Protein 5EGI (pdb70)

Radius of gyration: 27.83 Å; Cα contacts (8 Å, |Δi|>4): 856; chains: 3; bounding box: 78×86×60 Å

Secondary structure (DSSP, 8-state):
-HHHHHHHHHHHHHHH---TTHHHHHHHHHHHHHHHHTTGGGHHHHHHH-HHHHHHHHHHHHSHHHHHHHHHTT--TTGGGT-HHHHHHHHHHHHHHHH-GGGHHHHHHHSTTHHHHHHHHHHHHHHHHHHHHHHHHHHHSTT-HHHHHHHHHHHHHTHHHHHHHHHHHTT----TT-SSSTHHHHHHHHHHHHHHHHHHHHT-S--S-HHHHHHHHHHHHHHHHHHHHHH-/-HHHHHHHHHHHHH---TTHHHHHHHHHHHHHHHHHTGGGHHHHHHH-HHHHHHHHHHHHSHHHHHHHHHHTS-TTGGGS-HHHHHHHHHHHHHHHH-GGGHHHHHHTSHHHHHHHHHHHHHHHHHHHHHHHHHHHHH-TT-HHHHHHHHHHHHHTHHHHHHHHHHHHT-------SSS-THHHHHHHHHHHHHHHHHHH-TT--S-HHHHHHHHHHHHHHHHHHHHHHHHT-/--SHHHHHHHHHHHHH---TTTTHHHHHHHHHHHHHHHT-TTHHHHHHH-HHHHHHHHHHHHSHHHHHHHHHHTS-TTGGGS-HHHHHHHHHHHHHHHH-GGGHHHHHHHSHHHHHHHHHHHHHHHHHHHHHHHHHHHHH-SS-HHHHHHHHHHHHH-HHHHHHHHHHHHT-------S-STHHHHHHHHHHHHHHHHHHHH-TT----HHHHHHHHHHHHHHHHHHHHHH-

Nearest PDB structures (foldseek):
  5egi-assembly1_C  TM=9.855E-01  e=2.334E-26  Caenorhabditis elegans
  5eik-assembly1_A  TM=9.465E-01  e=5.585E-19  Caenorhabditis elegans
  6iz3-assembly1_B  TM=8.856E-01  e=3.653E-12  Xenopus laevis
  6iz0-assembly1_A  TM=8.822E-01  e=6.409E-12  Gallus gallus
  6iz1-assembly1_A  TM=8.809E-01  e=7.296E-12  Gallus gallus

Solvent-accessible surface area: 35393 Å² total; per-residue (Å²): 193,154,115,141,126,122,70,105,90,42,0,55,124,19,111,176,57,162,8,104,49,155,23,6,35,1,12,2,14,29,10,0,22,30,20,46,75,61,30,40,122,51,8,77,118,42,7,190,134,65,50,83,48,0,38,68,10,0,0,42,7,1,12,1,13,9,22,20,7,20,62,32,11,20,49,35,14,4,24,5,6,68,93,63,103,26,4,99,19,0,39,81,13,21,113,53,0,12,56,10,109,198,36,21,44,32,124,107,3,119,82,109,77,43,98,28,87,21,10,43,48,25,6,19,24,39,0,68,20,0,11,87,3,0,35,81,0,8,165,76,39,75,105,14,77,35,0,0,28,31,1,0,20,13,40,6,21,4,42,24,74,18,22,7,63,20,5,15,50,111,37,52,103,61,95,101,43,69,127,54,131,80,44,30,83,21,48,59,9,0,38,88,6,0,43,51,3,4,74,49,87,43,62,58,211,102,139,60,57,70,40,26,19,13,50,61,12,11,40,126,8,23,146,69,42,69,33,16,50,146,131,213,154,119,140,112,74,57,63,39,0,33,125,26,98,158,76,169,16,106,40,154,25,9,35,1,5,6,24,32,13,0,14,41,18,47,79,31,23,48,117,49,11,80,118,40,6,184,141,51,50,85,52,0,38,75,10,0,0,47,14,1,7,0,11,15,19,20,7,17,70,34,8,26,53,37,14,6,15,7,6,93,108,62,87,14,5,95,23,0,39,82,13,26,108,43,0,23,63,10,102,196,32,20,43,20,112,102,4,105,85,100,87,39,92,30,86,15,5,38,40,24,9,15,20,23,0,66,20,0,8,91,0,0,37,76,0,15,172,69,38,80,112,9,76,38,0,1,25,36,1,0,22,8,39,7,19,6,36,22,70,17,22,9,69,24,6,21,55,85,36,55,116,43,71,74,104,84,105,35,141,71,34,64,89,15,65,124,24,0,35,86,3,0,42,31,0,2,69,31,88,36,43,103,189,79,132,53,66,60,33,43,18,14,36,69,11,9,40,118,8,29,134,65,26,52,19,4,33,103,94,81,105,117,161,181,150,81,120,100,114,117,102,78,42,3,57,122,32,125,186,69,162,19,111,36,162,28,6,40,0,14,5,18,26,11,0,23,30,18,47,67,38,26,42,114,54,10,76,96,37,5,163,131,72,58,87,50,0,34,71,10,0,0,47,10,1,4,1,11,9,21,16,6,20,66,30,8,23,54,31,12,6,17,9,4,77,115,64,102,16,4,96,20,0,41,87,9,22,118,53,0,21,58,12,100,200,32,24,47,30,113,102,4,118,83,91,84,38,98,30,85,15,10,42,39,37,7,16,15,33,0,76,21,0,13,78,3,0,31,71,0,7,175,72,42,74,107,13,76,35,0,1,24,34,1,0,25,11,42,8,25,5,40,38,70,17,20,6,69,26,2,23,56,88,38,49,101,61,62,97,56,113,111,80,127,39,63,56,81,14,52,94,20,0,38,89,4,0,52,50,2,3,75,40,104,26,42,99,190,122,128,56,68,82,52,70,19,27,40,57,9,9,36,114,6,22,137,76,24,74,21,15,65,132,141,193

Organism: Caenorhabditis elegans (NCBI:txid6239)

Sequence (697 aa):
QLDQEILLDAGAQLHRLKMYPYFDVAHYLLMIIEVRDDLGSAASIFSRKHPLSCWLSSMLMCFADAFLANFLLGEPVIAPFKRHDDIILATIIWYLVFYAPFDGIYKIAKITPVKCVLAVMKEVKRAYKVSHGVSHAAKLYPNSYIVQVLVGTAKGAGSGIVRTLEQLVRGVWLPTHNELLRPSFATKACVVAASVLALEKSGTYLTAPHDLVYLVIVGFFVYFKLSAVILHDQEILLDAGAQLHRLKMYPYFDVAHYLLMIIEVRDDLGSAASIFSRKHPLSCWLSSMLMCFADAFLANFLLGEPVIAPFKRHDDIILATIIWYLVFYAPFDGIYKIAKITPVKCVLAVMKEVKRAYKVSHGVSHAAKLYPNSYIVQVLVGTAKGAGSGIVRTLEQLVRGVWLPTHNELLRPSFATKACVVAASVLALEKSGTYLTAPHDLVYLVIVGFFVYFKLSAVILHVTDQLDQEILLDAGAQLHRLKMYPYFDVAHYLLMIIEVRDDLGSAASIFSRKHPLSCWLSSMLMCFADAFLANFLLGEPVIAPFKRHDDIILATIIWYLVFYAPFDGIYKIAKITPVKCVLAVMKEVKRAYKVSHGVSHAAKLYPNSYIVQVLVGTAKGAGSGIVRTLEQLVRGVWLPTHNELLRPSFATKACVVAASVLALEKSGTYLTAPHDLVYLVIVGFFVYFKLSAVILH

Structure (mmCIF, N/CA/C/O backbone):
data_5EGI
#
_entry.id   5EGI
#
_cell.length_a   102.050
_cell.length_b   102.050
_cell.length_c   279.990
_cell.angle_alpha   90.00
_cell.angle_beta   90.00
_cell.angle_gamma   90.00
#
_symmetry.space_group_name_H-M   'P 41 21 2'
#
loop_
_entity.id
_entity.type
_entity.pdbx_description
1 polymer 'Uncharacterized protein Y57A10A.10'
2 non-polymer '[(2R)-1-octadecanoyloxy-3-[oxidanyl-[(1R,2R,3S,4R,5R,6S)-2,3,6-tris(oxidanyl)-4,5-diphosphonooxy-cyclohexyl]oxy-phospho ryl]oxy-propan-2-yl] (8Z)-icosa-5,8,11,14-tetraenoate'
3 non-polymer 'CALCIUM ION'
4 non-polymer DECYL-BETA-D-MALTOPYRANOSIDE
5 water water
#
loop_
_atom_site.group_PDB
_atom_site.id
_atom_site.type_symbol
_atom_site.label_atom_id
_atom_site.label_alt_id
_atom_site.label_comp_id
_atom_site.label_asym_id
_atom_site.label_entity_id
_atom_site.label_seq_id
_atom_site.pdbx_PDB_ins_code
_atom_site.Cartn_x
_atom_site.Cartn_y
_atom_site.Cartn_z
_atom_site.occupancy
_atom_site.B_iso_or_equiv
_atom_site.auth_seq_id
_atom_site.auth_comp_id
_atom_site.auth_asym_id
_atom_site.auth_atom_id
_atom_site.pdbx_PDB_model_num
ATOM 1 N N . GLN A 1 8 ? -31.630 0.996 43.288 1.00 214.19 8 GLN A N 1
ATOM 2 C CA . GLN A 1 8 ? -31.597 -0.089 44.310 1.00 214.32 8 GLN A CA 1
ATOM 3 C C . GLN A 1 8 ? -31.030 -1.390 43.742 1.00 214.79 8 GLN A C 1
ATOM 4 O O . GLN A 1 8 ? -29.928 -1.799 44.101 1.00 215.15 8 GLN A O 1
ATOM 10 N N . LEU A 1 9 ? -31.784 -2.029 42.851 1.00 215.12 9 LEU A N 1
ATOM 11 C CA . LEU A 1 9 ? -31.373 -3.295 42.240 1.00 215.23 9 LEU A CA 1
ATOM 12 C C . LEU A 1 9 ? -30.098 -3.240 41.390 1.00 215.77 9 LEU A C 1
ATOM 13 O O . LEU A 1 9 ? -29.370 -4.230 41.302 1.00 215.43 9 LEU A O 1
ATOM 18 N N . ASP A 1 10 ? -29.830 -2.093 40.770 1.00 216.45 10 ASP A N 1
ATOM 19 C CA . ASP A 1 10 ? -28.654 -1.933 39.912 1.00 217.11 10 ASP A CA 1
ATOM 20 C C . ASP A 1 10 ? -27.300 -2.053 40.613 1.00 217.92 10 ASP A C 1
ATOM 21 O O . ASP A 1 10 ? -26.363 -2.638 40.064 1.00 218.11 10 ASP A O 1
ATOM 26 N N . GLN A 1 11 ? -27.193 -1.491 41.815 1.00 218.49 11 GLN A N 1
ATOM 27 C CA . GLN A 1 11 ? -25.945 -1.535 42.578 1.00 218.63 11 GLN A CA 1
ATOM 28 C C . GLN A 1 11 ? -25.518 -2.973 42.875 1.00 218.73 11 GLN A C 1
ATOM 29 O O . GLN A 1 11 ? -24.328 -3.291 42.895 1.00 218.59 11 GLN A O 1
ATOM 35 N N . GLU A 1 12 ? -26.506 -3.833 43.097 1.00 218.98 12 GLU A N 1
ATOM 36 C CA . GLU A 1 12 ? -26.278 -5.242 43.407 1.00 219.29 12 GLU A CA 1
ATOM 37 C C . GLU A 1 12 ? -25.445 -5.999 42.367 1.00 219.33 12 GLU A C 1
ATOM 38 O O . GLU A 1 12 ? -24.290 -6.360 42.612 1.00 218.96 12 GLU A O 1
ATOM 44 N N . ILE A 1 13 ? -26.061 -6.229 41.209 1.00 219.43 13 ILE A N 1
ATOM 45 C CA . ILE A 1 13 ? -25.482 -6.970 40.086 1.00 219.08 13 ILE A CA 1
ATOM 46 C C . ILE A 1 13 ? -24.018 -6.687 39.688 1.00 218.96 13 ILE A C 1
ATOM 47 O O . ILE A 1 13 ? -23.371 -7.537 39.071 1.00 219.07 13 ILE A O 1
ATOM 52 N N . LEU A 1 14 ? -23.496 -5.515 40.049 1.00 218.34 14 LEU A N 1
ATOM 53 C CA . LEU A 1 14 ? -22.124 -5.126 39.699 1.00 217.29 14 LEU A CA 1
ATOM 54 C C . LEU A 1 14 ? -20.986 -6.078 40.085 1.00 216.23 14 LEU A C 1
ATOM 55 O O . LEU A 1 14 ? -20.084 -6.330 39.281 1.00 216.27 14 LEU A O 1
ATOM 60 N N . LEU A 1 15 ? -21.027 -6.605 41.304 1.00 214.85 15 LEU A N 1
ATOM 61 C CA . LEU A 1 15 ? -19.975 -7.491 41.804 1.00 213.42 15 LEU A CA 1
ATOM 62 C C . LEU A 1 15 ? -19.797 -8.879 41.167 1.00 212.34 15 LEU A C 1
ATOM 63 O O . LEU A 1 15 ? -18.669 -9.372 41.079 1.00 212.63 15 LEU A O 1
ATOM 68 N N . ASP A 1 16 ? -20.887 -9.507 40.726 1.00 210.43 16 ASP A N 1
ATOM 69 C CA . ASP A 1 16 ? -20.816 -10.848 40.133 1.00 207.98 16 ASP A CA 1
ATOM 70 C C . ASP A 1 16 ? -19.961 -10.993 38.881 1.00 206.36 16 ASP A C 1
ATOM 71 O O . ASP A 1 16 ? -19.101 -11.874 38.803 1.00 206.44 16 ASP A O 1
ATOM 76 N N . ALA A 1 17 ? -20.212 -10.143 37.893 1.00 203.79 17 ALA A N 1
ATOM 77 C CA . ALA A 1 17 ? -19.460 -10.197 36.652 1.00 201.10 17 ALA A CA 1
ATOM 78 C C . ALA A 1 17 ? -17.964 -10.120 36.925 1.00 199.14 17 ALA A C 1
ATOM 79 O O . ALA A 1 17 ? -17.195 -10.966 36.469 1.00 198.46 17 ALA A O 1
ATOM 81 N N . GLY A 1 18 ? -17.564 -9.102 37.679 1.00 197.00 18 GLY A N 1
ATOM 82 C CA . GLY A 1 18 ? -16.162 -8.917 38.000 1.00 194.84 18 GLY A CA 1
ATOM 83 C C . GLY A 1 18 ? -15.438 -10.162 38.474 1.00 193.39 18 GLY A C 1
ATOM 84 O O . GLY A 1 18 ? -14.385 -10.508 37.936 1.00 193.63 18 GLY A O 1
ATOM 85 N N . ALA A 1 19 ? -15.993 -10.831 39.481 1.00 191.54 19 ALA A N 1
ATOM 86 C CA . ALA A 1 19 ? -15.394 -12.041 40.037 1.00 189.56 19 ALA A CA 1
ATOM 87 C C . ALA A 1 19 ? -15.099 -13.091 38.961 1.00 188.49 19 ALA A C 1
ATOM 88 O O . ALA A 1 19 ? -13.978 -13.606 38.877 1.00 188.68 19 ALA A O 1
ATOM 90 N N . GLN A 1 20 ? -16.105 -13.407 38.145 1.00 186.33 20 GLN A N 1
ATOM 91 C CA . GLN A 1 20 ? -15.951 -14.390 37.071 1.00 183.41 20 GLN A CA 1
ATOM 92 C C . GLN A 1 20 ? -15.157 -13.805 35.905 1.00 180.96 20 GLN A C 1
ATOM 93 O O . GLN A 1 20 ? -14.481 -14.530 35.172 1.00 180.68 20 GLN A O 1
ATOM 99 N N . LEU A 1 21 ? -15.250 -12.489 35.740 1.00 177.71 21 LEU A N 1
ATOM 100 C CA . LEU A 1 21 ? -14.535 -11.787 34.684 1.00 174.39 21 LEU A CA 1
ATOM 101 C C . LEU A 1 21 ? -13.040 -11.835 34.974 1.00 172.63 21 LEU A C 1
ATOM 102 O O . LEU A 1 21 ? -12.233 -12.188 34.109 1.00 172.62 21 LEU A O 1
ATOM 107 N N . HIS A 1 22 ? -12.682 -11.474 36.203 1.00 169.95 22 HIS A N 1
ATOM 108 C CA . HIS A 1 22 ? -11.291 -11.475 36.636 1.00 167.13 22 HIS A CA 1
ATOM 109 C C . HIS A 1 22 ? -10.733 -12.897 36.608 1.00 165.64 22 HIS A C 1
ATOM 110 O O . HIS A 1 22 ? -9.576 -13.115 36.238 1.00 165.94 22 HIS A O 1
ATOM 117 N N . ARG A 1 23 ? -11.564 -13.856 37.009 1.00 163.02 23 ARG A N 1
ATOM 118 C CA . ARG A 1 23 ? -11.184 -15.268 37.010 1.00 160.12 23 ARG A CA 1
ATOM 119 C C . ARG A 1 23 ? -10.959 -15.703 35.563 1.00 157.78 23 ARG A C 1
ATOM 120 O O . ARG A 1 23 ? -10.117 -16.558 35.267 1.00 157.42 23 ARG A O 1
ATOM 128 N N . LEU A 1 24 ? -11.735 -15.093 34.675 1.00 154.46 24 LEU A N 1
ATOM 129 C CA . LEU A 1 24 ? -11.700 -15.382 33.253 1.00 150.68 24 LEU A CA 1
ATOM 130 C C . LEU A 1 24 ? -10.333 -15.263 32.599 1.00 148.41 24 LEU A C 1
ATOM 131 O O . LEU A 1 24 ? -9.725 -14.192 32.584 1.00 147.89 24 LEU A O 1
ATOM 136 N N . LYS A 1 25 ? -9.856 -16.382 32.064 1.00 145.89 25 LYS A N 1
ATOM 137 C CA . LYS A 1 25 ? -8.577 -16.421 31.375 1.00 143.97 25 LYS A CA 1
ATOM 138 C C . LYS A 1 25 ? -8.826 -16.033 29.928 1.00 142.75 25 LYS A C 1
ATOM 139 O O . LYS A 1 25 ? -9.816 -16.464 29.330 1.00 143.01 25 LYS A O 1
ATOM 145 N N . MET A 1 26 ? -7.941 -15.213 29.368 1.00 140.41 26 MET A N 1
ATOM 146 C CA . MET A 1 26 ? -8.078 -14.806 27.973 1.00 137.06 26 MET A CA 1
ATOM 147 C C . MET A 1 26 ? -7.788 -16.044 27.138 1.00 135.24 26 MET A C 1
ATOM 148 O O . MET A 1 26 ? -8.500 -16.363 26.182 1.00 134.97 26 MET A O 1
ATOM 153 N N . TYR A 1 27 ? -6.733 -16.744 27.529 1.00 132.71 27 TYR A N 1
ATOM 154 C CA . TYR A 1 27 ? -6.335 -17.967 26.865 1.00 130.35 27 TYR A CA 1
ATOM 155 C C . TYR A 1 27 ? -7.485 -18.963 27.034 1.00 130.41 27 TYR A C 1
ATOM 156 O O . TYR A 1 27 ? -8.143 -18.984 28.077 1.00 130.26 27 TYR A O 1
ATOM 165 N N . PRO A 1 28 ? -7.755 -19.791 26.010 1.00 130.37 28 PRO A N 1
ATOM 166 C CA . PRO A 1 28 ? -7.102 -19.893 24.705 1.00 131.11 28 PRO A CA 1
ATOM 167 C C . PRO A 1 28 ? -8.042 -19.332 23.657 1.00 132.42 28 PRO A C 1
ATOM 168 O O . PRO A 1 28 ? -7.694 -19.226 22.480 1.00 132.73 28 PRO A O 1
ATOM 172 N N . TYR A 1 29 ? -9.245 -18.991 24.101 1.00 133.55 29 TYR A N 1
ATOM 173 C CA . TYR A 1 29 ? -10.272 -18.489 23.208 1.00 134.91 29 TYR A CA 1
ATOM 174 C C . TYR A 1 29 ? -10.155 -17.031 22.803 1.00 134.04 29 TYR A C 1
ATOM 175 O O . TYR A 1 29 ? -10.418 -16.683 21.653 1.00 135.32 29 TYR A O 1
ATOM 184 N N . PHE A 1 30 ? -9.758 -16.169 23.725 1.00 131.79 30 PHE A N 1
ATOM 185 C CA . PHE A 1 30 ? -9.607 -14.771 23.366 1.00 129.37 30 PHE A CA 1
ATOM 186 C C . PHE A 1 30 ? -8.354 -14.595 22.509 1.00 126.32 30 PHE A C 1
ATOM 187 O O . PHE A 1 30 ? -8.301 -13.734 21.635 1.00 125.85 30 PHE A O 1
ATOM 195 N N . ASP A 1 31 ? -7.352 -15.427 22.755 1.00 122.87 31 ASP A N 1
ATOM 196 C CA . ASP A 1 31 ? -6.126 -15.371 21.979 1.00 119.96 31 ASP A CA 1
ATOM 197 C C . ASP A 1 31 ? -6.406 -15.825 20.554 1.00 118.60 31 ASP A C 1
ATOM 198 O O . ASP A 1 31 ? -5.833 -15.283 19.616 1.00 118.97 31 ASP A O 1
ATOM 203 N N . VAL A 1 32 ? -7.271 -16.824 20.381 1.00 116.84 32 VAL A N 1
ATOM 204 C CA . VAL A 1 32 ? -7.579 -17.298 19.032 1.00 115.40 32 VAL A CA 1
ATOM 205 C C . VAL A 1 32 ? -8.514 -16.325 18.335 1.00 114.99 32 VAL A C 1
ATOM 206 O O . VAL A 1 32 ? -8.585 -16.294 17.106 1.00 115.18 32 VAL A O 1
ATOM 210 N N . ALA A 1 33 ? -9.238 -15.536 19.123 1.00 113.83 33 ALA A N 1
ATOM 211 C CA . ALA A 1 33 ? -10.137 -14.531 18.562 1.00 113.23 33 ALA A CA 1
ATOM 212 C C . ALA A 1 33 ? -9.220 -13.470 17.957 1.00 112.92 33 ALA A C 1
ATOM 213 O O . ALA A 1 33 ? -9.229 -13.218 16.743 1.00 113.09 33 ALA A O 1
ATOM 215 N N . HIS A 1 34 ? -8.422 -12.872 18.842 1.00 110.93 34 HIS A N 1
ATOM 216 C CA . HIS A 1 34 ? -7.445 -11.843 18.512 1.00 107.34 34 HIS A CA 1
ATOM 217 C C . HIS A 1 34 ? -6.529 -12.280 17.352 1.00 105.68 34 HIS A C 1
ATOM 218 O O . HIS A 1 34 ? -6.552 -11.673 16.284 1.00 104.65 34 HIS A O 1
ATOM 225 N N . TYR A 1 35 ? -5.734 -13.331 17.559 1.00 104.60 35 TYR A N 1
ATOM 226 C CA . TYR A 1 35 ? -4.829 -13.824 16.521 1.00 104.29 35 TYR A CA 1
ATOM 227 C C . TYR A 1 35 ? -5.561 -13.874 15.195 1.00 103.28 35 TYR A C 1
ATOM 228 O O . TYR A 1 35 ? -5.094 -13.352 14.179 1.00 102.76 35 TYR A O 1
ATOM 237 N N . LEU A 1 36 ? -6.721 -14.518 15.229 1.00 102.43 36 LEU A N 1
ATOM 238 C CA . LEU A 1 36 ? -7.567 -14.692 14.054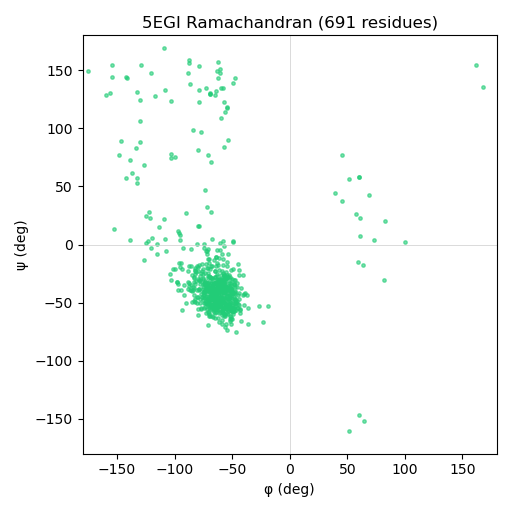 1.00 101.61 36 LEU A CA 1
ATOM 239 C C . LEU A 1 36 ? -7.818 -13.379 13.315 1.00 100.75 36 LEU A C 1
ATOM 240 O O . LEU A 1 36 ? -7.504 -13.268 12.126 1.00 100.02 36 LEU A O 1
ATOM 245 N N . LEU A 1 37 ? -8.378 -12.392 14.014 1.00 99.79 37 LEU A N 1
ATOM 246 C CA . LEU A 1 37 ? -8.641 -11.091 13.399 1.00 99.09 37 LEU A CA 1
ATOM 247 C C . LEU A 1 37 ? -7.352 -10.501 12.821 1.00 99.39 37 LEU A C 1
ATOM 248 O O . LEU A 1 37 ? -7.265 -10.243 11.607 1.00 99.98 37 LEU A O 1
ATOM 253 N N . MET A 1 38 ? -6.358 -10.300 13.692 1.00 97.55 38 MET A N 1
ATOM 254 C CA . MET A 1 38 ? -5.068 -9.753 13.286 1.00 95.64 38 MET A CA 1
ATOM 255 C C . MET A 1 38 ? -4.496 -10.458 12.055 1.00 93.76 38 MET A C 1
ATOM 256 O O . MET A 1 38 ? -4.224 -9.816 11.043 1.00 93.54 38 MET A O 1
ATOM 261 N N . ILE A 1 39 ? -4.311 -11.772 12.127 1.00 91.36 39 ILE A N 1
ATOM 262 C CA . ILE A 1 39 ? -3.755 -12.478 10.974 1.00 90.83 39 ILE A CA 1
ATOM 263 C C . ILE A 1 39 ? -4.708 -12.398 9.770 1.00 90.11 39 ILE A C 1
ATOM 264 O O . ILE A 1 39 ? -4.306 -12.631 8.624 1.00 88.70 39 ILE A O 1
ATOM 269 N N . ILE A 1 40 ? -5.974 -12.079 10.021 1.00 90.02 40 ILE A N 1
ATOM 270 C CA . ILE A 1 40 ? -6.925 -11.971 8.917 1.00 90.68 40 ILE A CA 1
ATOM 271 C C . ILE A 1 40 ? -6.566 -10.708 8.174 1.00 89.21 40 ILE A C 1
ATOM 272 O O . ILE A 1 40 ? -6.380 -10.710 6.951 1.00 87.00 40 ILE A O 1
ATOM 277 N N . GLU A 1 41 ? -6.453 -9.639 8.955 1.00 88.76 41 GLU A N 1
ATOM 278 C CA . GLU A 1 41 ? -6.108 -8.315 8.463 1.00 87.93 41 GLU A CA 1
ATOM 279 C C . GLU A 1 41 ? -4.774 -8.340 7.713 1.00 85.20 41 GLU A C 1
ATOM 280 O O . GLU A 1 41 ? -4.617 -7.694 6.683 1.00 83.77 41 GLU A O 1
ATOM 286 N N . VAL A 1 42 ? -3.810 -9.084 8.247 1.00 83.85 42 VAL A N 1
ATOM 287 C CA . VAL A 1 42 ? -2.500 -9.217 7.619 1.00 80.79 42 VAL A CA 1
ATOM 288 C C . VAL A 1 42 ? -2.741 -9.775 6.214 1.00 84.06 42 VAL A C 1
ATOM 289 O O . VAL A 1 42 ? -2.085 -9.389 5.244 1.00 84.98 42 VAL A O 1
ATOM 293 N N . ARG A 1 43 ? -3.723 -10.661 6.109 1.00 86.78 43 ARG A N 1
ATOM 294 C CA . ARG A 1 43 ? -4.053 -11.285 4.838 1.00 88.75 43 ARG A CA 1
ATOM 295 C C . ARG A 1 43 ? -4.774 -10.293 3.909 1.00 89.34 43 ARG A C 1
ATOM 296 O O . ARG A 1 43 ? -4.525 -10.253 2.701 1.00 87.74 43 ARG A O 1
ATOM 304 N N . ASP A 1 44 ? -5.663 -9.489 4.483 1.00 90.58 44 ASP A N 1
ATOM 305 C CA . ASP A 1 44 ? -6.413 -8.508 3.706 1.00 92.42 44 ASP A CA 1
ATOM 306 C C . ASP A 1 44 ? -5.560 -7.367 3.185 1.00 92.92 44 ASP A C 1
ATOM 307 O O . ASP A 1 44 ? -5.757 -6.919 2.055 1.00 96.32 44 ASP A O 1
ATOM 312 N N . ASP A 1 45 ? -4.641 -6.866 4.002 1.00 90.53 45 ASP A N 1
ATOM 313 C CA . ASP A 1 45 ? -3.801 -5.775 3.545 1.00 88.78 45 ASP A CA 1
ATOM 314 C C . ASP A 1 45 ? -2.817 -6.274 2.505 1.00 88.76 45 ASP A C 1
ATOM 315 O O . ASP A 1 45 ? -2.170 -5.484 1.812 1.00 88.22 45 ASP A O 1
ATOM 320 N N . LEU A 1 46 ? -2.714 -7.593 2.395 1.00 88.65 46 LEU A N 1
ATOM 321 C CA . LEU A 1 46 ? -1.826 -8.201 1.423 1.00 89.63 46 LEU A CA 1
ATOM 322 C C . LEU A 1 46 ? -2.391 -8.045 0.015 1.00 91.97 46 LEU A C 1
ATOM 323 O O . LEU A 1 46 ? -1.740 -8.396 -0.978 1.00 90.87 46 LEU A O 1
ATOM 328 N N . GLY A 1 47 ? -3.610 -7.510 -0.044 1.00 95.11 47 GLY A N 1
ATOM 329 C CA . GLY A 1 47 ? -4.298 -7.266 -1.301 1.00 99.14 47 GLY A CA 1
ATOM 330 C C . GLY A 1 47 ? -4.398 -8.426 -2.270 1.00 101.59 47 GLY A C 1
ATOM 331 O O . GLY A 1 47 ? -4.252 -9.588 -1.898 1.00 101.12 47 GLY A O 1
ATOM 332 N N . SER A 1 48 ? -4.657 -8.096 -3.529 1.00 104.73 48 SER A N 1
ATOM 333 C CA . SER A 1 48 ? -4.780 -9.096 -4.580 1.00 108.98 48 SER A CA 1
ATOM 334 C C . SER A 1 48 ? -3.633 -10.100 -4.541 1.00 110.32 48 SER A C 1
ATOM 335 O O . SER A 1 48 ? -3.800 -11.260 -4.914 1.00 110.24 48 SER A O 1
ATOM 338 N N . ALA A 1 49 ? -2.474 -9.636 -4.080 1.00 112.46 49 ALA A N 1
ATOM 339 C CA . ALA A 1 49 ? -1.262 -10.451 -3.979 1.00 114.34 49 ALA A CA 1
ATOM 340 C C . ALA A 1 49 ? -1.348 -11.548 -2.927 1.00 115.32 49 ALA A C 1
ATOM 341 O O . ALA A 1 49 ? -0.934 -12.677 -3.170 1.00 115.19 49 ALA A O 1
ATOM 343 N N . ALA A 1 50 ? -1.864 -11.188 -1.756 1.00 116.39 50 ALA A N 1
ATOM 344 C CA . ALA A 1 50 ? -2.020 -12.103 -0.631 1.00 116.70 50 ALA A CA 1
ATOM 345 C C . ALA A 1 50 ? -1.966 -13.561 -1.047 1.00 117.32 50 ALA A C 1
ATOM 346 O O . ALA A 1 50 ? -1.192 -14.342 -0.499 1.00 117.22 50 ALA A O 1
ATOM 348 N N . SER A 1 51 ? -2.796 -13.909 -2.027 1.00 118.69 51 SER A N 1
ATOM 349 C CA . SER A 1 51 ? -2.906 -15.270 -2.552 1.00 119.79 51 SER A CA 1
ATOM 350 C C . SER A 1 51 ? -1.577 -15.938 -2.923 1.00 119.76 51 SER A C 1
ATOM 351 O O . SER A 1 51 ? -1.271 -17.030 -2.445 1.00 119.03 51 SER A O 1
ATOM 354 N N . ILE A 1 52 ? -0.795 -15.278 -3.775 1.00 120.05 52 ILE A N 1
ATOM 355 C CA . ILE A 1 52 ? 0.501 -15.798 -4.220 1.00 119.59 52 ILE A CA 1
ATOM 356 C C . ILE A 1 52 ? 1.656 -15.605 -3.217 1.00 119.90 52 ILE A C 1
ATOM 357 O O . ILE A 1 52 ? 2.658 -16.324 -3.267 1.00 119.11 52 ILE A O 1
ATOM 362 N N . PHE A 1 53 ? 1.518 -14.634 -2.317 1.00 120.19 53 PHE A N 1
ATOM 363 C CA . PHE A 1 53 ? 2.554 -14.361 -1.326 1.00 120.09 53 PHE A CA 1
ATOM 364 C C . PHE A 1 53 ? 2.577 -15.472 -0.289 1.00 120.28 53 PHE A C 1
ATOM 365 O O . PHE A 1 53 ? 3.609 -16.096 -0.061 1.00 120.51 53 PHE A O 1
ATOM 373 N N . SER A 1 54 ? 1.429 -15.718 0.332 1.00 120.94 54 SER A N 1
ATOM 374 C CA . SER A 1 54 ? 1.318 -16.745 1.358 1.00 120.94 54 SER A CA 1
ATOM 375 C C . SER A 1 54 ? 1.925 -18.069 0.918 1.00 120.79 54 SER A C 1
ATOM 376 O O . SER A 1 54 ? 2.496 -18.790 1.725 1.00 120.28 54 SER A O 1
ATOM 379 N N . ARG A 1 55 ? 1.827 -18.379 -0.366 1.00 121.97 55 ARG A N 1
ATOM 380 C CA . ARG A 1 55 ? 2.377 -19.631 -0.868 1.00 122.99 55 ARG A CA 1
ATOM 381 C C . ARG A 1 55 ? 3.854 -19.561 -1.271 1.00 121.85 55 ARG A C 1
ATOM 382 O O . ARG A 1 55 ? 4.589 -20.527 -1.112 1.00 120.42 55 ARG A O 1
ATOM 390 N N . LYS A 1 56 ? 4.297 -18.416 -1.773 1.00 122.48 56 LYS A N 1
ATOM 391 C CA . LYS A 1 56 ? 5.687 -18.268 -2.196 1.00 122.48 56 LYS A CA 1
ATOM 392 C C . LYS A 1 56 ? 6.658 -17.935 -1.051 1.00 121.06 56 LYS A C 1
ATOM 393 O O . LYS A 1 56 ? 7.847 -18.270 -1.116 1.00 120.92 56 LYS A O 1
ATOM 399 N N . HIS A 1 57 ? 6.148 -17.279 -0.009 1.00 118.71 57 HIS A N 1
ATOM 400 C CA . HIS A 1 57 ? 6.958 -16.895 1.147 1.00 116.19 57 HIS A CA 1
ATOM 401 C C . HIS A 1 57 ? 6.176 -17.129 2.435 1.00 114.94 57 HIS A C 1
ATOM 402 O O . HIS A 1 57 ? 5.726 -16.187 3.098 1.00 115.61 57 HIS A O 1
ATOM 409 N N . PRO A 1 58 ? 6.011 -18.397 2.813 1.00 112.66 58 PRO A N 1
ATOM 410 C CA . PRO A 1 58 ? 5.275 -18.749 4.028 1.00 110.85 58 PRO A CA 1
ATOM 411 C C . PRO A 1 58 ? 5.858 -18.178 5.318 1.00 109.34 58 PRO A C 1
ATOM 412 O O . PRO A 1 58 ? 5.114 -17.816 6.235 1.00 108.46 58 PRO A O 1
ATOM 416 N N . LEU A 1 59 ? 7.189 -18.104 5.376 1.00 107.89 59 LEU A N 1
ATOM 417 C CA . LEU A 1 59 ? 7.905 -17.600 6.552 1.00 105.66 59 LEU A CA 1
ATOM 418 C C . LEU A 1 59 ? 7.721 -16.119 6.749 1.00 103.93 59 LEU A C 1
ATOM 419 O O . LEU A 1 59 ? 7.393 -15.655 7.848 1.00 103.01 59 LEU A O 1
ATOM 424 N N . SER A 1 60 ? 7.963 -15.377 5.678 1.00 101.53 60 SER A N 1
ATOM 425 C CA . SER A 1 60 ? 7.799 -13.947 5.725 1.00 99.87 60 SER A CA 1
ATOM 426 C C . SER A 1 60 ? 6.340 -13.717 6.077 1.00 99.12 60 SER A C 1
ATOM 427 O O . SER A 1 60 ? 6.007 -12.884 6.917 1.00 100.17 60 SER A O 1
ATOM 430 N N . CYS A 1 61 ? 5.469 -14.482 5.440 1.00 97.54 61 CYS A N 1
ATOM 431 C CA . CYS A 1 61 ? 4.049 -14.360 5.694 1.00 97.17 61 CYS A CA 1
ATOM 432 C C . CYS A 1 61 ? 3.739 -14.573 7.182 1.00 95.34 61 CYS A C 1
ATOM 433 O O . CYS A 1 61 ? 2.891 -13.882 7.758 1.00 93.50 61 CYS A O 1
ATOM 436 N N . TRP A 1 62 ? 4.446 -15.535 7.784 1.00 94.52 62 TRP A N 1
ATOM 437 C CA . TRP A 1 62 ? 4.293 -15.926 9.193 1.00 91.80 62 TRP A CA 1
ATOM 438 C C . TRP A 1 62 ? 4.755 -14.835 10.169 1.00 90.50 62 TRP A C 1
ATOM 439 O O . TRP A 1 62 ? 4.005 -14.405 11.063 1.00 89.67 62 TRP A O 1
ATOM 450 N N . LEU A 1 63 ? 5.996 -14.399 9.984 1.00 88.32 63 LEU A N 1
ATOM 451 C CA . LEU A 1 63 ? 6.589 -13.376 10.823 1.00 85.60 63 LEU A CA 1
ATOM 452 C C . LEU A 1 63 ? 5.642 -12.190 10.980 1.00 84.61 63 LEU A C 1
ATOM 453 O O . LEU A 1 63 ? 5.271 -11.841 12.102 1.00 83.89 63 LEU A O 1
ATOM 458 N N . SER A 1 64 ? 5.243 -11.597 9.853 1.00 83.49 64 SER A N 1
ATOM 459 C CA . SER A 1 64 ? 4.341 -10.440 9.820 1.00 83.79 64 SER A CA 1
ATOM 460 C C . SER A 1 64 ? 3.104 -10.672 10.655 1.00 84.30 64 SER A C 1
ATOM 461 O O . SER A 1 64 ? 2.614 -9.760 11.349 1.00 84.49 64 SER A O 1
ATOM 464 N N . SER A 1 65 ? 2.593 -11.901 10.536 1.00 83.89 65 SER A N 1
ATOM 465 C CA . SER A 1 65 ? 1.397 -12.364 11.231 1.00 81.36 65 SER A CA 1
ATOM 466 C C . SER A 1 65 ? 1.712 -12.444 12.713 1.00 80.65 65 SER A C 1
ATOM 467 O O . SER A 1 65 ? 0.888 -12.092 13.555 1.00 79.41 65 SER A O 1
ATOM 470 N N . MET A 1 66 ? 2.928 -12.893 13.010 1.00 80.34 66 MET A N 1
ATOM 471 C CA . MET A 1 66 ? 3.404 -13.002 14.375 1.00 80.93 66 MET A CA 1
ATOM 472 C C . MET A 1 66 ? 3.522 -11.609 14.975 1.00 81.71 66 MET A C 1
ATOM 473 O O . MET A 1 66 ? 3.054 -11.352 16.101 1.00 80.11 66 MET A O 1
ATOM 478 N N . LEU A 1 67 ? 4.160 -10.729 14.194 1.00 82.80 67 LEU A N 1
ATOM 479 C CA . LEU A 1 67 ? 4.391 -9.319 14.526 1.00 82.89 67 LEU A CA 1
ATOM 480 C C . LEU A 1 67 ? 3.121 -8.609 14.912 1.00 83.73 67 LEU A C 1
ATOM 481 O O . LEU A 1 67 ? 3.101 -7.777 15.822 1.00 82.89 67 LEU A O 1
ATOM 486 N N . MET A 1 68 ? 2.050 -8.946 14.208 1.00 84.44 68 MET A N 1
ATOM 487 C CA . MET A 1 68 ? 0.785 -8.312 14.473 1.00 85.01 68 MET A CA 1
ATOM 488 C C . MET A 1 68 ? 0.000 -8.919 15.628 1.00 86.65 68 MET A C 1
ATOM 489 O O . MET A 1 68 ? -0.694 -8.199 16.348 1.00 87.61 68 MET A O 1
ATOM 494 N N . CYS A 1 69 ? 0.134 -10.226 15.834 1.00 88.31 69 CYS A N 1
ATOM 495 C CA . CYS A 1 69 ? -0.568 -10.885 16.930 1.00 89.06 69 CYS A CA 1
ATOM 496 C C . CYS A 1 69 ? -0.045 -10.418 18.272 1.00 89.71 69 CYS A C 1
ATOM 497 O O . CYS A 1 69 ? -0.806 -10.267 19.230 1.00 88.83 69 CYS A O 1
ATOM 500 N N . PHE A 1 70 ? 1.262 -10.185 18.334 1.00 91.50 70 PHE A N 1
ATOM 501 C CA . PHE A 1 70 ? 1.895 -9.766 19.579 1.00 93.28 70 PHE A CA 1
ATOM 502 C C . PHE A 1 70 ? 2.448 -8.357 19.541 1.00 93.70 70 PHE A C 1
ATOM 503 O O . PHE A 1 70 ? 3.217 -7.959 20.416 1.00 94.97 70 PHE A O 1
ATOM 511 N N . ALA A 1 71 ? 2.028 -7.601 18.532 1.00 93.01 71 ALA A N 1
ATOM 512 C CA . ALA A 1 71 ? 2.466 -6.224 18.341 1.00 91.59 71 ALA A CA 1
ATOM 513 C C . ALA A 1 71 ? 2.580 -5.412 19.643 1.00 90.09 71 ALA A C 1
ATOM 514 O O . ALA A 1 71 ? 3.610 -4.802 19.926 1.00 88.27 71 ALA A O 1
ATOM 516 N N . ASP A 1 72 ? 1.516 -5.409 20.430 1.00 89.64 72 ASP A N 1
ATOM 517 C CA . ASP A 1 72 ? 1.482 -4.680 21.694 1.00 90.10 72 ASP A CA 1
ATOM 518 C C . ASP A 1 72 ? 2.620 -5.083 22.633 1.00 88.25 72 ASP A C 1
ATOM 519 O O . ASP A 1 72 ? 3.127 -4.270 23.405 1.00 87.95 72 ASP A O 1
ATOM 524 N N . ALA A 1 73 ? 3.002 -6.352 22.579 1.00 85.38 73 ALA A N 1
ATOM 525 C CA . ALA A 1 73 ? 4.059 -6.862 23.432 1.00 82.66 73 ALA A CA 1
ATOM 526 C C . ALA A 1 73 ? 5.373 -6.274 22.980 1.00 82.35 73 ALA A C 1
ATOM 527 O O . ALA A 1 73 ? 6.075 -5.627 23.758 1.00 82.77 73 ALA A O 1
ATOM 529 N N . PHE A 1 74 ? 5.696 -6.514 21.713 1.00 81.04 74 PHE A N 1
ATOM 530 C CA . PHE A 1 74 ? 6.909 -6.003 21.097 1.00 79.75 74 PHE A CA 1
ATOM 531 C C . PHE A 1 74 ? 7.112 -4.516 21.397 1.00 80.24 74 PHE A C 1
ATOM 532 O O . PHE A 1 74 ? 8.233 -4.061 21.649 1.00 81.30 74 PHE A O 1
ATOM 540 N N . LEU A 1 75 ? 6.032 -3.747 21.350 1.00 78.41 75 LEU A N 1
ATOM 541 C CA . LEU A 1 75 ? 6.148 -2.327 21.624 1.00 78.58 75 LEU A CA 1
ATOM 542 C C . LEU A 1 75 ? 6.424 -2.069 23.109 1.00 78.57 75 LEU A C 1
ATOM 543 O O . LEU A 1 75 ? 7.335 -1.316 23.460 1.00 78.87 75 LEU A O 1
ATOM 548 N N . ALA A 1 76 ? 5.631 -2.702 23.967 1.00 78.05 76 ALA A N 1
ATOM 549 C CA . ALA A 1 76 ? 5.750 -2.556 25.411 1.00 78.07 76 ALA A CA 1
ATOM 550 C C . ALA A 1 76 ? 7.175 -2.783 25.887 1.00 78.51 76 ALA A C 1
ATOM 551 O O . ALA A 1 76 ? 7.701 -2.040 26.732 1.00 76.62 76 ALA A O 1
ATOM 553 N N . ASN A 1 77 ? 7.789 -3.829 25.340 1.00 79.26 77 ASN A N 1
ATOM 554 C CA . ASN A 1 77 ? 9.161 -4.174 25.688 1.00 79.92 77 ASN A CA 1
ATOM 555 C C . ASN A 1 77 ? 10.109 -3.072 25.260 1.00 78.52 77 ASN A C 1
ATOM 556 O O . ASN A 1 77 ? 10.813 -2.505 26.092 1.00 77.60 77 ASN A O 1
ATOM 561 N N . PHE A 1 78 ? 10.118 -2.758 23.968 1.00 78.11 78 PHE A N 1
ATOM 562 C CA . PHE A 1 78 ? 10.976 -1.692 23.470 1.00 77.92 78 PHE A CA 1
ATOM 563 C C . PHE A 1 78 ? 10.941 -0.461 24.389 1.00 77.16 78 PHE A C 1
ATOM 564 O O . PHE A 1 78 ? 11.981 0.015 24.860 1.00 75.29 78 PHE A O 1
ATOM 572 N N . LEU A 1 79 ? 9.732 0.045 24.628 1.00 76.71 79 LEU A N 1
ATOM 573 C CA . LEU A 1 79 ? 9.517 1.208 25.479 1.00 76.73 79 LEU A CA 1
ATOM 574 C C . LEU A 1 79 ? 10.161 1.053 26.844 1.00 77.31 79 LEU A C 1
ATOM 575 O O . LEU A 1 79 ? 10.782 1.999 27.351 1.00 76.33 79 LEU A O 1
ATOM 580 N N . LEU A 1 80 ? 10.001 -0.134 27.437 1.00 78.28 80 LEU A N 1
ATOM 581 C CA . LEU A 1 80 ? 10.581 -0.445 28.753 1.00 77.47 80 LEU A CA 1
ATOM 582 C C . LEU A 1 80 ? 11.982 -1.049 28.645 1.00 77.93 80 LEU A C 1
ATOM 583 O O . LEU A 1 80 ? 12.391 -1.800 29.499 1.00 77.79 80 LEU A O 1
ATOM 588 N N . GLY A 1 81 ? 12.717 -0.747 27.590 1.00 78.79 81 GLY A N 1
ATOM 589 C CA . GLY A 1 81 ? 14.043 -1.306 27.482 1.00 80.71 81 GLY A CA 1
ATOM 590 C C . GLY A 1 81 ? 14.156 -2.818 27.367 1.00 83.52 81 GLY A C 1
ATOM 591 O O . GLY A 1 81 ? 15.210 -3.287 26.940 1.00 86.99 81 GLY A O 1
ATOM 592 N N . GLU A 1 82 ? 13.118 -3.583 27.718 1.00 83.58 82 GLU A N 1
ATOM 593 C CA . GLU A 1 82 ? 13.164 -5.060 27.646 1.00 86.31 82 GLU A CA 1
ATOM 594 C C . GLU A 1 82 ? 13.368 -5.651 26.231 1.00 89.59 82 GLU A C 1
ATOM 595 O O . GLU A 1 82 ? 13.083 -4.989 25.221 1.00 93.54 82 GLU A O 1
ATOM 601 N N . PRO A 1 83 ? 13.882 -6.900 26.133 1.00 89.47 83 PRO A N 1
ATOM 602 C CA . PRO A 1 83 ? 14.111 -7.539 24.829 1.00 88.37 83 PRO A CA 1
ATOM 603 C C . PRO A 1 83 ? 12.843 -7.621 23.994 1.00 87.41 83 PRO A C 1
ATOM 604 O O . PRO A 1 83 ? 11.840 -8.187 24.430 1.00 85.50 83 PRO A O 1
ATOM 608 N N . VAL A 1 84 ? 12.882 -7.055 22.796 1.00 87.40 84 VAL A N 1
ATOM 609 C CA . VAL A 1 84 ? 11.703 -7.108 21.947 1.00 88.78 84 VAL A CA 1
ATOM 610 C C . VAL A 1 84 ? 11.501 -8.553 21.461 1.00 88.53 84 VAL A C 1
ATOM 611 O O . VAL A 1 84 ? 10.428 -8.931 20.983 1.00 89.12 84 VAL A O 1
ATOM 615 N N . ILE A 1 85 ? 12.545 -9.360 21.596 1.00 87.33 85 ILE A N 1
ATOM 616 C CA . ILE A 1 85 ? 12.505 -10.742 21.154 1.00 84.91 85 ILE A CA 1
ATOM 617 C C . ILE A 1 85 ? 11.683 -11.611 22.111 1.00 84.70 85 ILE A C 1
ATOM 618 O O . ILE A 1 85 ? 11.110 -12.621 21.708 1.00 83.56 85 ILE A O 1
ATOM 623 N N . ALA A 1 86 ? 11.600 -11.184 23.370 1.00 84.96 86 ALA A N 1
ATOM 624 C CA . ALA A 1 86 ? 10.880 -11.910 24.422 1.00 86.24 86 ALA A CA 1
ATOM 625 C C . ALA A 1 86 ? 9.542 -12.571 24.082 1.00 88.76 86 ALA A C 1
ATOM 626 O O . ALA A 1 86 ? 9.280 -13.684 24.524 1.00 91.81 86 ALA A O 1
ATOM 628 N N . PRO A 1 87 ? 8.661 -11.897 23.326 1.00 89.58 87 PRO A N 1
ATOM 629 C CA . PRO A 1 87 ? 7.390 -12.561 23.023 1.00 89.04 87 PRO A CA 1
ATOM 630 C C . PRO A 1 87 ? 7.558 -13.908 22.333 1.00 89.17 87 PRO A C 1
ATOM 631 O O . PRO A 1 87 ? 6.711 -14.790 22.471 1.00 87.48 87 PRO A O 1
ATOM 635 N N . PHE A 1 88 ? 8.651 -14.066 21.594 1.00 90.26 88 PHE A N 1
ATOM 636 C CA . PHE A 1 88 ? 8.902 -15.316 20.890 1.00 94.40 88 PHE A CA 1
ATOM 637 C C . PHE A 1 88 ? 9.342 -16.403 21.853 1.00 96.64 88 PHE A C 1
ATOM 638 O O . PHE A 1 88 ? 9.632 -17.541 21.455 1.00 97.17 88 PHE A O 1
ATOM 646 N N . LYS A 1 89 ? 9.410 -16.045 23.127 1.00 98.11 89 LYS A N 1
ATOM 647 C CA . LYS A 1 89 ? 9.791 -17.014 24.131 1.00 98.99 89 LYS A CA 1
ATOM 648 C C . LYS A 1 89 ? 8.574 -17.843 24.537 1.00 100.11 89 LYS A C 1
ATOM 649 O O . LYS A 1 89 ? 8.656 -19.067 24.549 1.00 100.94 89 LYS A O 1
ATOM 655 N N . ARG A 1 90 ? 7.447 -17.200 24.848 1.00 100.83 90 ARG A N 1
ATOM 656 C CA . ARG A 1 90 ? 6.249 -17.954 25.233 1.00 102.68 90 ARG A CA 1
ATOM 657 C C . ARG A 1 90 ? 5.855 -18.937 24.114 1.00 103.92 90 ARG A C 1
ATOM 658 O O . ARG A 1 90 ? 4.986 -18.627 23.296 1.00 106.23 90 ARG A O 1
ATOM 666 N N . HIS A 1 91 ? 6.484 -20.116 24.088 1.00 103.96 91 HIS A N 1
ATOM 667 C CA . HIS A 1 91 ? 6.224 -21.145 23.071 1.00 103.05 91 HIS A CA 1
ATOM 668 C C . HIS A 1 91 ? 4.752 -21.529 22.911 1.00 103.64 91 HIS A C 1
ATOM 669 O O . HIS A 1 91 ? 4.339 -21.981 21.849 1.00 102.12 91 HIS A O 1
ATOM 676 N N . ASP A 1 92 ? 3.961 -21.364 23.962 1.00 105.57 92 ASP A N 1
ATOM 677 C CA . ASP A 1 92 ? 2.544 -21.707 23.872 1.00 108.25 92 ASP A CA 1
ATOM 678 C C . ASP A 1 92 ? 1.796 -20.748 22.955 1.00 107.60 92 ASP A C 1
ATOM 679 O O . ASP A 1 92 ? 1.067 -21.160 22.048 1.00 107.92 92 ASP A O 1
ATOM 684 N N . ASP A 1 93 ? 1.982 -19.461 23.219 1.00 106.50 93 ASP A N 1
ATOM 685 C CA . ASP A 1 93 ? 1.337 -18.409 22.460 1.00 103.78 93 ASP A CA 1
ATOM 686 C C . ASP A 1 93 ? 1.719 -18.459 20.991 1.00 101.11 93 ASP A C 1
ATOM 687 O O . ASP A 1 93 ? 0.875 -18.271 20.117 1.00 101.15 93 ASP A O 1
ATOM 692 N N . ILE A 1 94 ? 2.983 -18.739 20.717 1.00 97.93 94 ILE A N 1
ATOM 693 C CA . ILE A 1 94 ? 3.444 -18.813 19.344 1.00 98.09 94 ILE A CA 1
ATOM 694 C C . ILE A 1 94 ? 2.841 -19.989 18.582 1.00 98.25 94 ILE A C 1
ATOM 695 O O . ILE A 1 94 ? 2.486 -19.865 17.408 1.00 96.73 94 ILE A O 1
ATOM 700 N N . ILE A 1 95 ? 2.733 -21.134 19.255 1.00 99.79 95 ILE A N 1
ATOM 701 C CA . ILE A 1 95 ? 2.170 -22.343 18.637 1.00 99.48 95 ILE A CA 1
ATOM 702 C C . ILE A 1 95 ? 0.701 -22.111 18.310 1.00 97.66 95 ILE A C 1
ATOM 703 O O . ILE A 1 95 ? 0.273 -22.330 17.179 1.00 97.63 95 ILE A O 1
ATOM 708 N N . LEU A 1 96 ? -0.063 -21.668 19.304 1.00 95.14 96 LEU A N 1
ATOM 709 C CA . LEU A 1 96 ? -1.473 -21.393 19.096 1.00 93.91 96 LEU A CA 1
ATOM 710 C C . LEU A 1 96 ? -1.621 -20.414 17.932 1.00 94.02 96 LEU A C 1
ATOM 711 O O . LEU A 1 96 ? -2.324 -20.697 16.953 1.00 93.47 96 LEU A O 1
ATOM 716 N N . ALA A 1 97 ? -0.947 -19.270 18.045 1.00 93.04 97 ALA A N 1
ATOM 717 C CA . ALA A 1 97 ? -0.999 -18.248 17.014 1.00 91.74 97 ALA A CA 1
ATOM 718 C C . ALA A 1 97 ? -0.689 -18.836 15.655 1.00 91.92 97 ALA A C 1
ATOM 719 O O . ALA A 1 97 ? -1.476 -18.676 14.723 1.00 92.00 97 ALA A O 1
ATOM 721 N N . THR A 1 98 ? 0.445 -19.534 15.547 1.00 92.14 98 THR A N 1
ATOM 722 C CA . THR A 1 98 ? 0.861 -20.124 14.268 1.00 92.01 98 THR A CA 1
ATOM 723 C C . THR A 1 98 ? -0.181 -21.051 13.675 1.00 93.54 98 THR A C 1
ATOM 724 O O . THR A 1 98 ? -0.249 -21.216 12.457 1.00 94.08 98 THR A O 1
ATOM 728 N N . ILE A 1 99 ? -0.982 -21.664 14.540 1.00 95.29 99 ILE A N 1
ATOM 729 C CA . ILE A 1 99 ? -2.041 -22.567 14.096 1.00 96.68 99 ILE A CA 1
ATOM 730 C C . ILE A 1 99 ? -3.043 -21.686 13.357 1.00 96.66 99 ILE A C 1
ATOM 731 O O . ILE A 1 99 ? -3.268 -21.854 12.148 1.00 96.29 99 ILE A O 1
ATOM 736 N N . ILE A 1 100 ? -3.618 -20.737 14.094 1.00 94.34 100 ILE A N 1
ATOM 737 C CA . ILE A 1 100 ? -4.559 -19.796 13.532 1.00 93.06 100 ILE A CA 1
ATOM 738 C C . ILE A 1 100 ? -3.968 -19.230 12.247 1.00 93.23 100 ILE A C 1
ATOM 739 O O . ILE A 1 100 ? -4.659 -19.130 11.239 1.00 94.50 100 ILE A O 1
ATOM 744 N N . TRP A 1 101 ? -2.691 -18.853 12.284 1.00 92.18 101 TRP A N 1
ATOM 745 C CA . TRP A 1 101 ? -2.017 -18.319 11.100 1.00 91.81 101 TRP A CA 1
ATOM 746 C C . TRP A 1 101 ? -2.193 -19.284 9.952 1.00 93.63 101 TRP A C 1
ATOM 747 O O . TRP A 1 101 ? -2.646 -18.910 8.873 1.00 93.49 101 TRP A O 1
ATOM 758 N N . TYR A 1 102 ? -1.802 -20.532 10.197 1.00 96.38 102 TYR A N 1
ATOM 759 C CA . TYR A 1 102 ? -1.886 -21.589 9.197 1.00 98.43 102 TYR A CA 1
ATOM 760 C C . TYR A 1 102 ? -3.286 -21.669 8.589 1.00 98.62 102 TYR A C 1
ATOM 761 O O . TYR A 1 102 ? -3.446 -21.785 7.368 1.00 97.29 102 TYR A O 1
ATOM 770 N N . LEU A 1 103 ? -4.289 -21.621 9.460 1.00 98.64 103 LEU A N 1
ATOM 771 C CA . LEU A 1 103 ? -5.681 -21.696 9.047 1.00 99.22 103 LEU A CA 1
ATOM 772 C C . LEU A 1 103 ? -6.104 -20.538 8.146 1.00 100.24 103 LEU A C 1
ATOM 773 O O . LEU A 1 103 ? -6.459 -20.745 6.981 1.00 100.62 103 LEU A O 1
ATOM 778 N N . VAL A 1 104 ? -6.063 -19.321 8.680 1.00 101.06 104 VAL A N 1
ATOM 779 C CA . VAL A 1 104 ? -6.459 -18.144 7.919 1.00 100.79 104 VAL A CA 1
ATOM 780 C C . VAL A 1 104 ? -5.837 -18.087 6.543 1.00 102.15 104 VAL A C 1
ATOM 781 O O . VAL A 1 104 ? -6.452 -17.605 5.607 1.00 103.50 104 VAL A O 1
ATOM 785 N N . PHE A 1 105 ? -4.617 -18.574 6.407 1.00 104.41 105 PHE A N 1
ATOM 786 C CA . PHE A 1 105 ? -3.990 -18.546 5.102 1.00 108.55 105 PHE A CA 1
ATOM 787 C C . PHE A 1 105 ? -4.186 -19.850 4.322 1.00 112.52 105 PHE A C 1
ATOM 788 O O . PHE A 1 105 ? -4.446 -19.806 3.121 1.00 112.87 105 PHE A O 1
ATOM 796 N N . TYR A 1 106 ? -4.120 -21.000 4.999 1.00 117.70 106 TYR A N 1
ATOM 797 C CA . TYR A 1 106 ? -4.246 -22.296 4.313 1.00 121.98 106 TYR A CA 1
ATOM 798 C C . TYR A 1 106 ? -5.354 -23.286 4.699 1.00 124.50 106 TYR A C 1
ATOM 799 O O . TYR A 1 106 ? -5.209 -24.487 4.444 1.00 124.03 106 TYR A O 1
ATOM 808 N N . ALA A 1 107 ? -6.446 -22.816 5.298 1.00 127.13 107 ALA A N 1
ATOM 809 C CA . ALA A 1 107 ? -7.531 -23.722 5.675 1.00 129.13 107 ALA A CA 1
ATOM 810 C C . ALA A 1 107 ? -8.089 -24.420 4.436 1.00 131.88 107 ALA A C 1
ATOM 811 O O . ALA A 1 107 ? -8.083 -23.856 3.337 1.00 131.15 107 ALA A O 1
ATOM 813 N N . PRO A 1 108 ? -8.561 -25.670 4.590 1.00 135.18 108 PRO A N 1
ATOM 814 C CA . PRO A 1 108 ? -9.114 -26.384 3.438 1.00 137.11 108 PRO A CA 1
ATOM 815 C C . PRO A 1 108 ? -10.354 -25.628 2.974 1.00 139.31 108 PRO A C 1
ATOM 816 O O . PRO A 1 108 ? -11.216 -25.265 3.790 1.00 139.47 108 PRO A O 1
ATOM 820 N N . PHE A 1 109 ? -10.437 -25.379 1.670 1.00 140.95 109 PHE A N 1
ATOM 821 C CA . PHE A 1 109 ? -11.565 -24.638 1.121 1.00 141.95 109 PHE A CA 1
ATOM 822 C C . PHE A 1 109 ? -11.617 -23.283 1.823 1.00 141.80 109 PHE A C 1
ATOM 823 O O . PHE A 1 109 ? -12.676 -22.667 1.936 1.00 141.74 109 PHE A O 1
ATOM 831 N N . ASP A 1 110 ? -10.452 -22.838 2.293 1.00 141.38 110 ASP A N 1
ATOM 832 C CA . ASP A 1 110 ? -10.309 -21.562 2.989 1.00 140.54 110 ASP A CA 1
ATOM 833 C C . ASP A 1 110 ? -11.513 -21.340 3.897 1.00 138.62 110 ASP A C 1
ATOM 834 O O . ASP A 1 110 ? -12.072 -20.246 3.965 1.00 137.98 110 ASP A O 1
ATOM 839 N N . GLY A 1 111 ? -11.893 -22.397 4.605 1.00 136.29 111 GLY A N 1
ATOM 840 C CA . GLY A 1 111 ? -13.045 -22.320 5.474 1.00 135.02 111 GLY A CA 1
ATOM 841 C C . GLY A 1 111 ? -12.968 -21.385 6.661 1.00 134.17 111 GLY A C 1
ATOM 842 O O . GLY A 1 111 ? -13.828 -20.520 6.833 1.00 133.13 111 GLY A O 1
ATOM 843 N N . ILE A 1 112 ? -11.944 -21.565 7.487 1.00 134.14 112 ILE A N 1
ATOM 844 C CA . ILE A 1 112 ? -11.776 -20.757 8.686 1.00 133.96 112 ILE A CA 1
ATOM 845 C C . ILE A 1 112 ? -11.875 -19.263 8.404 1.00 133.62 112 ILE A C 1
ATOM 846 O O . ILE A 1 112 ? -12.494 -18.516 9.168 1.00 132.93 112 ILE A O 1
ATOM 851 N N . TYR A 1 113 ? -11.266 -18.836 7.304 1.00 133.04 113 TYR A N 1
ATOM 852 C CA . TYR A 1 113 ? -11.288 -17.434 6.915 1.00 132.46 113 TYR A CA 1
ATOM 853 C C . TYR A 1 113 ? -12.727 -16.941 6.778 1.00 131.56 113 TYR A C 1
ATOM 854 O O . TYR A 1 113 ? -13.153 -16.039 7.501 1.00 130.95 113 TYR A O 1
ATOM 863 N N . LYS A 1 114 ? -13.465 -17.561 5.856 1.00 130.88 114 LYS A N 1
ATOM 864 C CA . LYS A 1 114 ? -14.858 -17.214 5.555 1.00 129.72 114 LYS A CA 1
ATOM 865 C C . LYS A 1 114 ? -15.834 -17.231 6.731 1.00 129.12 114 LYS A C 1
ATOM 866 O O . LYS A 1 114 ? -16.620 -16.295 6.912 1.00 128.25 114 LYS A O 1
ATOM 872 N N . ILE A 1 115 ? -15.795 -18.300 7.518 1.00 128.81 115 ILE A N 1
ATOM 873 C CA . ILE A 1 115 ? -16.687 -18.434 8.664 1.00 128.35 115 ILE A CA 1
ATOM 874 C C . ILE A 1 115 ? -16.515 -17.253 9.601 1.00 129.39 115 ILE A C 1
ATOM 875 O O . ILE A 1 115 ? -17.435 -16.897 10.341 1.00 129.96 115 ILE A O 1
ATOM 880 N N . ALA A 1 116 ? -15.326 -16.655 9.564 1.00 130.06 116 ALA A N 1
ATOM 881 C CA . ALA A 1 116 ? -15.000 -15.508 10.404 1.00 130.41 116 ALA A CA 1
ATOM 882 C C . ALA A 1 116 ? -15.529 -14.220 9.779 1.00 130.42 116 ALA A C 1
ATOM 883 O O . ALA A 1 116 ? -15.714 -13.210 10.462 1.00 129.94 116 ALA A O 1
ATOM 885 N N . LYS A 1 117 ? -15.787 -14.274 8.477 1.00 130.59 117 LYS A N 1
ATOM 886 C CA . LYS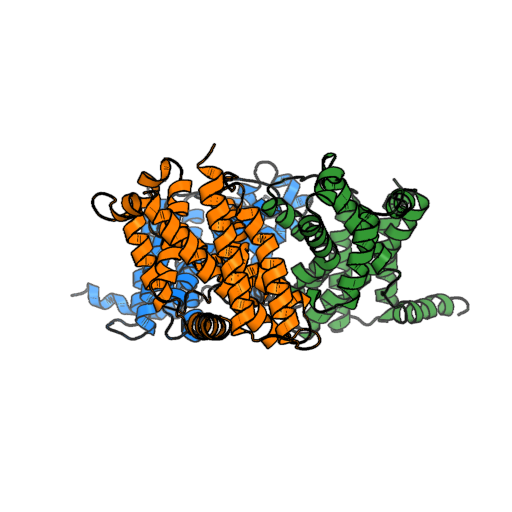 A 1 117 ? -16.276 -13.122 7.730 1.00 131.23 117 LYS A CA 1
ATOM 887 C C . LYS A 1 117 ? -17.729 -12.687 7.981 1.00 131.63 117 LYS A C 1
ATOM 888 O O . LYS A 1 117 ? -18.019 -11.487 8.038 1.00 131.83 117 LYS A O 1
ATOM 894 N N . ILE A 1 118 ? -18.641 -13.643 8.129 1.00 131.32 118 ILE A N 1
ATOM 895 C CA . ILE A 1 118 ? -20.050 -13.301 8.327 1.00 131.29 118 ILE A CA 1
ATOM 896 C C . ILE A 1 118 ? -20.281 -12.217 9.393 1.00 131.97 118 ILE A C 1
ATOM 897 O O . ILE A 1 118 ? -19.578 -12.164 10.402 1.00 131.38 118 ILE A O 1
ATOM 902 N N . THR A 1 119 ? -21.265 -11.350 9.147 1.00 133.09 119 THR A N 1
ATOM 903 C CA . THR A 1 119 ? -21.601 -10.239 10.047 1.00 134.48 119 THR A CA 1
ATOM 904 C C . THR A 1 119 ? -21.664 -10.577 11.538 1.00 136.15 119 THR A C 1
ATOM 905 O O . THR A 1 119 ? -21.185 -9.805 12.375 1.00 136.69 119 THR A O 1
ATOM 909 N N . PRO A 1 120 ? -22.277 -11.720 11.894 1.00 136.97 120 PRO A N 1
ATOM 910 C CA . PRO A 1 120 ? -22.369 -12.098 13.310 1.00 136.55 120 PRO A CA 1
ATOM 911 C C . PRO A 1 120 ? -21.049 -12.614 13.896 1.00 136.10 120 PRO A C 1
ATOM 912 O O . PRO A 1 120 ? -20.573 -12.089 14.904 1.00 135.70 120 PRO A O 1
ATOM 916 N N . VAL A 1 121 ? -20.465 -13.634 13.267 1.00 135.87 121 VAL A N 1
ATOM 917 C CA . VAL A 1 121 ? -19.197 -14.199 13.733 1.00 136.05 121 VAL A CA 1
ATOM 918 C C . VAL A 1 121 ? -18.161 -13.098 13.905 1.00 137.66 121 VAL A C 1
ATOM 919 O O . VAL A 1 121 ? -17.656 -12.873 15.011 1.00 137.96 121 VAL A O 1
ATOM 923 N N . LYS A 1 122 ? -17.845 -12.419 12.801 1.00 138.12 122 LYS A N 1
ATOM 924 C CA . LYS A 1 122 ? -16.864 -11.337 12.807 1.00 136.87 122 LYS A CA 1
ATOM 925 C C . LYS A 1 122 ? -17.186 -10.334 13.908 1.00 135.78 122 LYS A C 1
ATOM 926 O O . LYS A 1 122 ? -16.316 -9.607 14.369 1.00 134.51 122 LYS A O 1
ATOM 932 N N . CYS A 1 123 ? -18.441 -10.315 14.340 1.00 136.00 123 CYS A N 1
ATOM 933 C CA . CYS A 1 123 ? -18.853 -9.392 15.381 1.00 136.62 123 CYS A CA 1
ATOM 934 C C . CYS A 1 123 ? -18.583 -9.912 16.788 1.00 135.56 123 CYS A C 1
ATOM 935 O O . CYS A 1 123 ? -18.427 -9.131 17.725 1.00 134.97 123 CYS A O 1
ATOM 938 N N . VAL A 1 124 ? -18.542 -11.229 16.939 1.00 135.08 124 VAL A N 1
ATOM 939 C CA . VAL A 1 124 ? -18.259 -11.831 18.241 1.00 135.04 124 VAL A CA 1
ATOM 940 C C . VAL A 1 124 ? -16.740 -11.891 18.446 1.00 134.52 124 VAL A C 1
ATOM 941 O O . VAL A 1 124 ? -16.242 -11.654 19.556 1.00 134.54 124 VAL A O 1
ATOM 945 N N . LEU A 1 125 ? -16.019 -12.210 17.368 1.00 132.45 125 LEU A N 1
ATOM 946 C CA . LEU A 1 125 ? -14.561 -12.268 17.384 1.00 129.30 125 LEU A CA 1
ATOM 947 C C . LEU A 1 125 ? -14.080 -10.889 17.821 1.00 128.88 125 LEU A C 1
ATOM 948 O O . LEU A 1 125 ? -13.102 -10.758 18.561 1.00 128.73 125 LEU A O 1
ATOM 953 N N . ALA A 1 126 ? -14.801 -9.869 17.361 1.00 128.00 126 ALA A N 1
ATOM 954 C CA . ALA A 1 126 ? -14.495 -8.480 17.664 1.00 127.74 126 ALA A CA 1
ATOM 955 C C . ALA A 1 126 ? -14.869 -8.062 19.081 1.00 128.08 126 ALA A C 1
ATOM 956 O O . ALA A 1 126 ? -14.144 -7.284 19.708 1.00 128.58 126 ALA A O 1
ATOM 958 N N . VAL A 1 127 ? -15.995 -8.553 19.592 1.00 128.20 127 VAL A N 1
ATOM 959 C CA . VAL A 1 127 ? -16.385 -8.172 20.947 1.00 127.94 127 VAL A CA 1
ATOM 960 C C . VAL A 1 127 ? -15.451 -8.860 21.926 1.00 127.87 127 VAL A C 1
ATOM 961 O O . VAL A 1 127 ? -15.078 -8.286 22.952 1.00 128.87 127 VAL A O 1
ATOM 965 N N . MET A 1 128 ? -15.063 -10.088 21.604 1.00 126.59 128 MET A N 1
ATOM 966 C CA . MET A 1 128 ? -14.146 -10.819 22.462 1.00 125.73 128 MET A CA 1
ATOM 967 C C . MET A 1 128 ? -12.809 -10.079 22.497 1.00 125.29 128 MET A C 1
ATOM 968 O O . MET A 1 128 ? -12.209 -9.913 23.563 1.00 126.11 128 MET A O 1
ATOM 973 N N . LYS A 1 129 ? -12.360 -9.627 21.327 1.00 123.49 129 LYS A N 1
ATOM 974 C CA . LYS A 1 129 ? -11.103 -8.892 21.199 1.00 121.48 129 LYS A CA 1
ATOM 975 C C . LYS A 1 129 ? -11.086 -7.673 22.114 1.00 120.22 129 LYS A C 1
ATOM 976 O O . LYS A 1 129 ? -10.037 -7.274 22.614 1.00 120.06 129 LYS A O 1
ATOM 982 N N . GLU A 1 130 ? -12.254 -7.087 22.342 1.00 119.61 130 GLU A N 1
ATOM 983 C CA . GLU A 1 130 ? -12.347 -5.916 23.199 1.00 119.39 130 GLU A CA 1
ATOM 984 C C . GLU A 1 130 ? -12.043 -6.192 24.654 1.00 118.65 130 GLU A C 1
ATOM 985 O O . GLU A 1 130 ? -11.460 -5.356 25.336 1.00 118.29 130 GLU A O 1
ATOM 991 N N . VAL A 1 131 ? -12.440 -7.356 25.144 1.00 118.73 131 VAL A N 1
ATOM 992 C CA . VAL A 1 131 ? -12.150 -7.675 26.530 1.00 119.02 131 VAL A CA 1
ATOM 993 C C . VAL A 1 131 ? -10.634 -7.814 26.632 1.00 117.75 131 VAL A C 1
ATOM 994 O O . VAL A 1 131 ? -9.995 -7.178 27.471 1.00 116.89 131 VAL A O 1
ATOM 998 N N . LYS A 1 132 ? -10.068 -8.633 25.748 1.00 116.61 132 LYS A N 1
ATOM 999 C CA . LYS A 1 132 ? -8.630 -8.868 25.711 1.00 115.21 132 LYS A CA 1
ATOM 1000 C C . LYS A 1 132 ? -7.862 -7.552 25.697 1.00 115.12 132 LYS A C 1
ATOM 1001 O O . LYS A 1 132 ? -6.901 -7.392 26.446 1.00 115.74 132 LYS A O 1
ATOM 1007 N N . ARG A 1 133 ? -8.281 -6.609 24.853 1.00 114.54 133 ARG A N 1
ATOM 1008 C CA . ARG A 1 133 ? -7.599 -5.315 24.782 1.00 114.24 133 ARG A CA 1
ATOM 1009 C C . ARG A 1 133 ? -7.567 -4.662 26.159 1.00 114.64 133 ARG A C 1
ATOM 1010 O O . ARG A 1 133 ? -6.566 -4.066 26.555 1.00 114.14 133 ARG A O 1
ATOM 1018 N N . ALA A 1 134 ? -8.675 -4.773 26.883 1.00 115.88 134 ALA A N 1
ATOM 1019 C CA . ALA A 1 134 ? -8.764 -4.205 28.218 1.00 117.19 134 ALA A CA 1
ATOM 1020 C C . ALA A 1 134 ? -7.820 -5.006 29.086 1.00 118.37 134 ALA A C 1
ATOM 1021 O O . ALA A 1 134 ? -7.108 -4.467 29.937 1.00 118.54 134 ALA A O 1
ATOM 1023 N N . TYR A 1 135 ? -7.823 -6.313 28.857 1.00 119.82 135 TYR A N 1
ATOM 1024 C CA . TYR A 1 135 ? -6.966 -7.205 29.608 1.00 120.40 135 TYR A CA 1
ATOM 1025 C C . TYR A 1 135 ? -5.556 -6.682 29.447 1.00 118.61 135 TYR A C 1
ATOM 1026 O O . TYR A 1 135 ? -4.787 -6.655 30.404 1.00 118.73 135 TYR A O 1
ATOM 1035 N N . LYS A 1 136 ? -5.239 -6.244 28.229 1.00 116.38 136 LYS A N 1
ATOM 1036 C CA . LYS A 1 136 ? -3.919 -5.719 27.907 1.00 114.39 136 LYS A CA 1
ATOM 1037 C C . LYS A 1 136 ? -3.589 -4.383 28.581 1.00 114.70 136 LYS A C 1
ATOM 1038 O O . LYS A 1 136 ? -2.507 -4.223 29.150 1.00 115.22 136 LYS A O 1
ATOM 1044 N N . VAL A 1 137 ? -4.508 -3.425 28.527 1.00 114.51 137 VAL A N 1
ATOM 1045 C CA . VAL A 1 137 ? -4.256 -2.134 29.154 1.00 114.87 137 VAL A CA 1
ATOM 1046 C C . VAL A 1 137 ? -3.996 -2.341 30.637 1.00 116.02 137 VAL A C 1
ATOM 1047 O O . VAL A 1 137 ? -3.209 -1.614 31.248 1.00 116.35 137 VAL A O 1
ATOM 1051 N N . SER A 1 138 ? -4.657 -3.342 31.210 1.00 117.07 138 SER A N 1
ATOM 1052 C CA . SER A 1 138 ? -4.492 -3.662 32.623 1.00 118.64 138 SER A CA 1
ATOM 1053 C C . SER A 1 138 ? -3.069 -4.120 32.921 1.00 118.41 138 SER A C 1
ATOM 1054 O O . SER A 1 138 ? -2.390 -3.566 33.786 1.00 117.95 138 SER A O 1
ATOM 1057 N N . HIS A 1 139 ? -2.630 -5.143 32.200 1.00 118.14 139 HIS A N 1
ATOM 1058 C CA . HIS A 1 139 ? -1.297 -5.682 32.380 1.00 119.38 139 HIS A CA 1
ATOM 1059 C C . HIS A 1 139 ? -0.215 -4.665 32.061 1.00 118.11 139 HIS A C 1
ATOM 1060 O O . HIS A 1 139 ? 0.864 -4.695 32.658 1.00 119.32 139 HIS A O 1
ATOM 1067 N N . GLY A 1 140 ? -0.500 -3.756 31.133 1.00 115.46 140 GLY A N 1
ATOM 1068 C CA . GLY A 1 140 ? 0.482 -2.748 30.786 1.00 112.00 140 GLY A CA 1
ATOM 1069 C C . GLY A 1 140 ? 0.739 -1.826 31.962 1.00 110.85 140 GLY A C 1
ATOM 1070 O O . GLY A 1 140 ? 1.881 -1.641 32.394 1.00 109.59 140 GLY A O 1
ATOM 1071 N N . VAL A 1 141 ? -0.343 -1.258 32.491 1.00 110.22 141 VAL A N 1
ATOM 1072 C CA . VAL A 1 141 ? -0.286 -0.326 33.618 1.00 109.33 141 VAL A CA 1
ATOM 1073 C C . VAL A 1 141 ? 0.358 -0.920 34.862 1.00 108.03 141 VAL A C 1
ATOM 1074 O O . VAL A 1 141 ? 1.072 -0.237 35.604 1.00 107.21 141 VAL A O 1
ATOM 1078 N N . SER A 1 142 ? 0.083 -2.198 35.084 1.00 107.42 142 SER A N 1
ATOM 1079 C CA . SER A 1 142 ? 0.611 -2.926 36.230 1.00 106.57 142 SER A CA 1
ATOM 1080 C C . SER A 1 142 ? 2.113 -3.141 36.106 1.00 105.38 142 SER A C 1
ATOM 1081 O O . SER A 1 142 ? 2.879 -2.669 36.947 1.00 105.79 142 SER A O 1
ATOM 1084 N N . HIS A 1 143 ? 2.536 -3.852 35.063 1.00 102.53 143 HIS A N 1
ATOM 1085 C CA . HIS A 1 143 ? 3.956 -4.089 34.874 1.00 100.51 143 HIS A CA 1
ATOM 1086 C C . HIS A 1 143 ? 4.742 -2.785 34.967 1.00 100.44 143 HIS A C 1
ATOM 1087 O O . HIS A 1 143 ? 5.814 -2.749 35.555 1.00 100.01 143 HIS A O 1
ATOM 1094 N N . ALA A 1 144 ? 4.206 -1.719 34.379 1.00 100.98 144 ALA A N 1
ATOM 1095 C CA . ALA A 1 144 ? 4.847 -0.403 34.397 1.00 100.90 144 ALA A CA 1
ATOM 1096 C C . ALA A 1 144 ? 4.938 0.161 35.820 1.00 101.41 144 ALA A C 1
ATOM 1097 O O . ALA A 1 144 ? 6.004 0.598 36.268 1.00 99.98 144 ALA A O 1
ATOM 1099 N N . ALA A 1 145 ? 3.802 0.156 36.515 1.00 102.47 145 ALA A N 1
ATOM 1100 C CA . ALA A 1 145 ? 3.713 0.652 37.880 1.00 103.08 145 ALA A CA 1
ATOM 1101 C C . ALA A 1 145 ? 4.630 -0.159 38.788 1.00 105.04 145 ALA A C 1
ATOM 1102 O O . ALA A 1 145 ? 5.196 0.366 39.746 1.00 104.93 145 ALA A O 1
ATOM 1104 N N . LYS A 1 146 ? 4.768 -1.447 38.477 1.00 107.33 146 LYS A N 1
ATOM 1105 C CA . LYS A 1 146 ? 5.612 -2.359 39.247 1.00 108.44 146 LYS A CA 1
ATOM 1106 C C . LYS A 1 146 ? 7.060 -1.902 39.222 1.00 108.51 146 LYS A C 1
ATOM 1107 O O . LYS A 1 146 ? 7.753 -1.993 40.226 1.00 109.06 146 LYS A O 1
ATOM 1113 N N . LEU A 1 147 ? 7.508 -1.413 38.068 1.00 108.73 147 LEU A N 1
ATOM 1114 C CA . LEU A 1 147 ? 8.879 -0.936 37.902 1.00 108.30 147 LEU A CA 1
ATOM 1115 C C . LEU A 1 147 ? 9.047 0.526 38.310 1.00 109.00 147 LEU A C 1
ATOM 1116 O O . LEU A 1 147 ? 10.058 0.894 38.904 1.00 108.84 147 LEU A O 1
ATOM 1121 N N . TYR A 1 148 ? 8.071 1.365 37.987 1.00 110.12 148 TYR A N 1
ATOM 1122 C CA . TYR A 1 148 ? 8.149 2.769 38.374 1.00 112.08 148 TYR A CA 1
ATOM 1123 C C . TYR A 1 148 ? 6.873 3.101 39.123 1.00 113.78 148 TYR A C 1
ATOM 1124 O O . TYR A 1 148 ? 6.036 3.861 38.637 1.00 115.63 148 TYR A O 1
ATOM 1133 N N . PRO A 1 149 ? 6.708 2.522 40.325 1.00 114.41 149 PRO A N 1
ATOM 1134 C CA . PRO A 1 149 ? 5.545 2.710 41.194 1.00 113.75 149 PRO A CA 1
ATOM 1135 C C . PRO A 1 149 ? 4.989 4.130 41.279 1.00 113.54 149 PRO A C 1
ATOM 1136 O O . PRO A 1 149 ? 3.798 4.322 41.542 1.00 112.48 149 PRO A O 1
ATOM 1140 N N . ASN A 1 150 ? 5.837 5.123 41.039 1.00 113.61 150 ASN A N 1
ATOM 1141 C CA . ASN A 1 150 ? 5.375 6.494 41.137 1.00 114.03 150 ASN A CA 1
ATOM 1142 C C . ASN A 1 150 ? 5.470 7.344 39.891 1.00 113.04 150 ASN A C 1
ATOM 1143 O O . ASN A 1 150 ? 5.196 8.543 39.942 1.00 113.21 150 ASN A O 1
ATOM 1148 N N . SER A 1 151 ? 5.856 6.728 38.776 1.00 112.04 151 SER A N 1
ATOM 1149 C CA . SER A 1 151 ? 5.955 7.434 37.499 1.00 109.77 151 SER A CA 1
ATOM 1150 C C . SER A 1 151 ? 4.688 7.089 36.727 1.00 107.52 151 SER A C 1
ATOM 1151 O O . SER A 1 151 ? 4.690 6.292 35.796 1.00 106.08 151 SER A O 1
ATOM 1154 N N . TYR A 1 152 ? 3.602 7.715 37.165 1.00 106.50 152 TYR A N 1
ATOM 1155 C CA . TYR A 1 152 ? 2.268 7.517 36.628 1.00 104.98 152 TYR A CA 1
ATOM 1156 C C . TYR A 1 152 ? 2.121 7.750 35.144 1.00 103.19 152 TYR A C 1
ATOM 1157 O O . TYR A 1 152 ? 1.389 7.014 34.485 1.00 102.88 152 TYR A O 1
ATOM 1166 N N . ILE A 1 153 ? 2.816 8.752 34.606 1.00 101.56 153 ILE A N 1
ATOM 1167 C CA . ILE A 1 153 ? 2.738 9.023 33.169 1.00 98.10 153 ILE A CA 1
ATOM 1168 C C . ILE A 1 153 ? 3.179 7.761 32.436 1.00 95.80 153 ILE A C 1
ATOM 1169 O O . ILE A 1 153 ? 2.449 7.227 31.602 1.00 95.10 153 ILE A O 1
ATOM 1174 N N . VAL A 1 154 ? 4.381 7.296 32.774 1.00 92.97 154 VAL A N 1
ATOM 1175 C CA . VAL A 1 154 ? 4.972 6.094 32.196 1.00 90.45 154 VAL A CA 1
ATOM 1176 C C . VAL A 1 154 ? 3.969 4.951 32.177 1.00 90.20 154 VAL A C 1
ATOM 1177 O O . VAL A 1 154 ? 3.775 4.290 31.161 1.00 88.47 154 VAL A O 1
ATOM 1181 N N . GLN A 1 155 ? 3.335 4.725 33.315 1.00 91.22 155 GLN A N 1
ATOM 1182 C CA . GLN A 1 155 ? 2.346 3.666 33.427 1.00 93.18 155 GLN A CA 1
ATOM 1183 C C . GLN A 1 155 ? 1.227 3.914 32.413 1.00 91.77 155 GLN A C 1
ATOM 1184 O O . GLN A 1 155 ? 0.822 3.008 31.678 1.00 91.10 155 GLN A O 1
ATOM 1190 N N . VAL A 1 156 ? 0.737 5.151 32.377 1.00 89.89 156 VAL A N 1
ATOM 1191 C CA . VAL A 1 156 ? -0.326 5.531 31.453 1.00 88.52 156 VAL A CA 1
ATOM 1192 C C . VAL A 1 156 ? 0.098 5.218 30.024 1.00 88.40 156 VAL A C 1
ATOM 1193 O O . VAL A 1 156 ? -0.608 4.521 29.285 1.00 87.53 156 VAL A O 1
ATOM 1197 N N . LEU A 1 157 ? 1.259 5.744 29.645 1.00 87.78 157 LEU A N 1
ATOM 1198 C CA . LEU A 1 157 ? 1.798 5.535 28.309 1.00 86.74 157 LEU A CA 1
ATOM 1199 C C . LEU A 1 157 ? 1.875 4.050 27.968 1.00 86.45 157 LEU A C 1
ATOM 1200 O O . LEU A 1 157 ? 1.350 3.623 26.933 1.00 85.80 157 LEU A O 1
ATOM 1205 N N . VAL A 1 158 ? 2.509 3.266 28.847 1.00 84.97 158 VAL A N 1
ATOM 1206 C CA . VAL A 1 158 ? 2.680 1.834 28.598 1.00 82.20 158 VAL A CA 1
ATOM 1207 C C . VAL A 1 158 ? 1.365 1.073 28.497 1.00 80.03 158 VAL A C 1
ATOM 1208 O O . VAL A 1 158 ? 1.235 0.147 27.694 1.00 78.68 158 VAL A O 1
ATOM 1212 N N . GLY A 1 159 ? 0.382 1.466 29.291 1.00 78.80 159 GLY A N 1
ATOM 1213 C CA . GLY A 1 159 ? -0.897 0.792 29.199 1.00 80.14 159 GLY A CA 1
ATOM 1214 C C . GLY A 1 159 ? -1.511 1.082 27.836 1.00 80.54 159 GLY A C 1
ATOM 1215 O O . GLY A 1 159 ? -1.936 0.183 27.099 1.00 79.47 159 GLY A O 1
ATOM 1216 N N . THR A 1 160 ? -1.545 2.367 27.503 1.00 81.38 160 THR A N 1
ATOM 1217 C CA . THR A 1 160 ? -2.095 2.832 26.236 1.00 80.95 160 THR A CA 1
ATOM 1218 C C . THR A 1 160 ? -1.357 2.157 25.074 1.00 81.38 160 THR A C 1
ATOM 1219 O O . THR A 1 160 ? -1.967 1.744 24.080 1.00 80.74 160 THR A O 1
ATOM 1223 N N . ALA A 1 161 ? -0.037 2.060 25.213 1.00 80.75 161 ALA A N 1
ATOM 1224 C CA . ALA A 1 161 ? 0.800 1.458 24.193 1.00 80.74 161 ALA A CA 1
ATOM 1225 C C . ALA A 1 161 ? 0.339 0.041 24.036 1.00 82.74 161 ALA A C 1
ATOM 1226 O O . ALA A 1 161 ? 0.147 -0.460 22.924 1.00 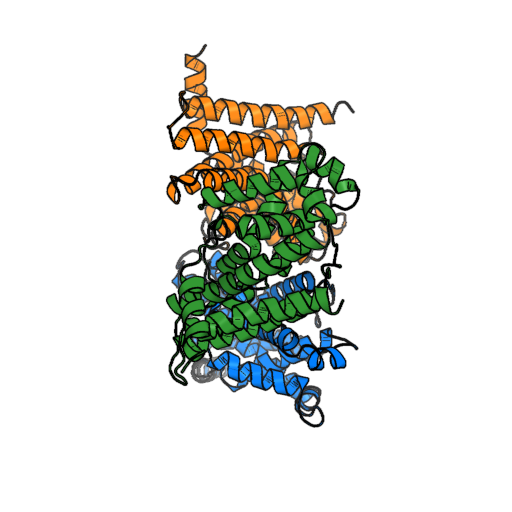82.30 161 ALA A O 1
ATOM 1228 N N . LYS A 1 162 ? 0.154 -0.591 25.191 1.00 85.31 162 LYS A N 1
ATOM 1229 C CA . LYS A 1 162 ? -0.250 -1.984 25.288 1.00 85.53 162 LYS A CA 1
ATOM 1230 C C . LYS A 1 162 ? -1.642 -2.240 24.672 1.00 84.79 162 LYS A C 1
ATOM 1231 O O . LYS A 1 162 ? -1.881 -3.293 24.054 1.00 82.47 162 LYS A O 1
ATOM 1237 N N . GLY A 1 163 ? -2.537 -1.259 24.815 1.00 84.71 163 GLY A N 1
ATOM 1238 C CA . GLY A 1 163 ? -3.880 -1.381 24.269 1.00 85.47 163 GLY A CA 1
ATOM 1239 C C . GLY A 1 163 ? -4.116 -0.814 22.870 1.00 85.62 163 GLY A C 1
ATOM 1240 O O . GLY A 1 163 ? -5.059 -1.212 22.190 1.00 84.78 163 GLY A O 1
ATOM 1241 N N . ALA A 1 164 ? -3.258 0.096 22.420 1.00 86.17 164 ALA A N 1
ATOM 1242 C CA . ALA A 1 164 ? -3.430 0.701 21.104 1.00 87.47 164 ALA A CA 1
ATOM 1243 C C . ALA A 1 164 ? -2.222 0.639 20.153 1.00 88.27 164 ALA A C 1
ATOM 1244 O O . ALA A 1 164 ? -2.355 0.888 18.957 1.00 89.17 164 ALA A O 1
ATOM 1246 N N . GLY A 1 165 ? -1.051 0.303 20.679 1.00 88.95 165 GLY A N 1
ATOM 1247 C CA . GLY A 1 165 ? 0.154 0.270 19.862 1.00 88.67 165 GLY A CA 1
ATOM 1248 C C . GLY A 1 165 ? 0.284 -0.648 18.659 1.00 88.47 165 GLY A C 1
ATOM 1249 O O . GLY A 1 165 ? 1.331 -0.661 18.023 1.00 87.27 165 GLY A O 1
ATOM 1250 N N . SER A 1 166 ? -0.743 -1.419 18.331 1.00 89.49 166 SER A N 1
ATOM 1251 C CA . SER A 1 166 ? -0.637 -2.308 17.179 1.00 90.99 166 SER A CA 1
ATOM 1252 C C . SER A 1 166 ? -0.295 -1.514 15.924 1.00 91.17 166 SER A C 1
ATOM 1253 O O . SER A 1 166 ? 0.533 -1.952 15.112 1.00 91.40 166 SER A O 1
ATOM 1256 N N . GLY A 1 167 ? -0.933 -0.346 15.788 1.00 90.24 167 GLY A N 1
ATOM 1257 C CA . GLY A 1 167 ? -0.720 0.534 14.643 1.00 88.29 167 GLY A CA 1
ATOM 1258 C C . GLY A 1 167 ? 0.731 0.902 14.331 1.00 86.31 167 GLY A C 1
ATOM 1259 O O . GLY A 1 167 ? 1.150 0.900 13.164 1.00 84.96 167 GLY A O 1
ATOM 1260 N N . ILE A 1 168 ? 1.497 1.225 15.373 1.00 83.68 168 ILE A N 1
ATOM 1261 C CA . ILE A 1 168 ? 2.901 1.592 15.223 1.00 79.65 168 ILE A CA 1
ATOM 1262 C C . ILE A 1 168 ? 3.734 0.451 14.656 1.00 80.33 168 ILE A C 1
ATOM 1263 O O . ILE A 1 168 ? 4.583 0.668 13.790 1.00 79.92 168 ILE A O 1
ATOM 1268 N N . VAL A 1 169 ? 3.496 -0.766 15.144 1.00 80.10 169 VAL A N 1
ATOM 1269 C CA . VAL A 1 169 ? 4.236 -1.914 14.650 1.00 79.16 169 VAL A CA 1
ATOM 1270 C C . VAL A 1 169 ? 3.868 -2.166 13.208 1.00 79.78 169 VAL A C 1
ATOM 1271 O O . VAL A 1 169 ? 4.740 -2.434 12.374 1.00 78.34 169 VAL A O 1
ATOM 1275 N N . ARG A 1 170 ? 2.569 -2.069 12.925 1.00 81.44 170 ARG A N 1
ATOM 1276 C CA . ARG A 1 170 ? 2.028 -2.272 11.578 1.00 83.02 170 ARG A CA 1
ATOM 1277 C C . ARG A 1 170 ? 2.750 -1.378 10.583 1.00 82.22 170 ARG A C 1
ATOM 1278 O O . ARG A 1 170 ? 3.173 -1.821 9.513 1.00 79.97 170 ARG A O 1
ATOM 1286 N N . THR A 1 171 ? 2.885 -0.114 10.972 1.00 82.48 171 THR A N 1
ATOM 1287 C CA . THR A 1 171 ? 3.561 0.910 10.186 1.00 82.85 171 THR A CA 1
ATOM 1288 C C . THR A 1 171 ? 5.047 0.605 9.954 1.00 83.51 171 THR A C 1
ATOM 1289 O O . THR A 1 171 ? 5.518 0.622 8.813 1.00 83.82 171 THR A O 1
ATOM 1293 N N . LEU A 1 172 ? 5.794 0.339 11.023 1.00 83.03 172 LEU A N 1
ATOM 1294 C CA . LEU A 1 172 ? 7.204 0.038 10.842 1.00 84.24 172 LEU A CA 1
ATOM 1295 C C . LEU A 1 172 ? 7.411 -1.195 9.982 1.00 85.11 172 LEU A C 1
ATOM 1296 O O . LEU A 1 172 ? 8.379 -1.275 9.240 1.00 84.12 172 LEU A O 1
ATOM 1301 N N . GLU A 1 173 ? 6.510 -2.166 10.071 1.00 87.95 173 GLU A N 1
ATOM 1302 C CA . GLU A 1 173 ? 6.673 -3.363 9.259 1.00 91.16 173 GLU A CA 1
ATOM 1303 C C . GLU A 1 173 ? 6.560 -3.045 7.766 1.00 91.66 173 GLU A C 1
ATOM 1304 O O . GLU A 1 173 ? 7.368 -3.532 6.964 1.00 90.69 173 GLU A O 1
ATOM 1310 N N . GLN A 1 174 ? 5.547 -2.247 7.407 1.00 92.13 174 GLN A N 1
ATOM 1311 C CA . GLN A 1 174 ? 5.305 -1.842 6.019 1.00 90.67 174 GLN A CA 1
ATOM 1312 C C . GLN A 1 174 ? 6.491 -1.041 5.531 1.00 89.34 174 GLN A C 1
ATOM 1313 O O . GLN A 1 174 ? 6.998 -1.308 4.440 1.00 90.12 174 GLN A O 1
ATOM 1319 N N . LEU A 1 175 ? 6.928 -0.059 6.326 1.00 86.47 175 LEU A N 1
ATOM 1320 C CA . LEU A 1 175 ? 8.100 0.743 5.963 1.00 84.55 175 LEU A CA 1
ATOM 1321 C C . LEU A 1 175 ? 9.257 -0.183 5.625 1.00 84.66 175 LEU A C 1
ATOM 1322 O O . LEU A 1 175 ? 9.898 -0.037 4.583 1.00 85.39 175 LEU A O 1
ATOM 1327 N N . VAL A 1 176 ? 9.507 -1.144 6.508 1.00 84.46 176 VAL A N 1
ATOM 1328 C CA . VAL A 1 176 ? 10.573 -2.107 6.314 1.00 85.08 176 VAL A CA 1
ATOM 1329 C C . VAL A 1 176 ? 10.353 -2.973 5.080 1.00 85.62 176 VAL A C 1
ATOM 1330 O O . VAL A 1 176 ? 11.319 -3.467 4.486 1.00 84.11 176 VAL A O 1
ATOM 1334 N N . ARG A 1 177 ? 9.086 -3.152 4.703 1.00 87.69 177 ARG A N 1
ATOM 1335 C CA . ARG A 1 177 ? 8.726 -3.934 3.519 1.00 89.00 177 ARG A CA 1
ATOM 1336 C C . ARG A 1 177 ? 8.534 -3.053 2.300 1.00 88.39 177 ARG A C 1
ATOM 1337 O O . ARG A 1 177 ? 8.168 -3.540 1.247 1.00 87.54 177 ARG A O 1
ATOM 1345 N N . GLY A 1 178 ? 8.784 -1.757 2.457 1.00 89.67 178 GLY A N 1
ATOM 1346 C CA . GLY A 1 178 ? 8.651 -0.815 1.357 1.00 91.20 178 GLY A CA 1
ATOM 1347 C C . GLY A 1 178 ? 7.266 -0.727 0.751 1.00 91.69 178 GLY A C 1
ATOM 1348 O O . GLY A 1 178 ? 7.086 -0.936 -0.446 1.00 91.86 178 GLY A O 1
ATOM 1349 N N . VAL A 1 179 ? 6.287 -0.397 1.580 1.00 92.23 179 VAL A N 1
ATOM 1350 C CA . VAL A 1 179 ? 4.904 -0.293 1.142 1.00 93.70 179 VAL A CA 1
ATOM 1351 C C . VAL A 1 179 ? 4.179 0.672 2.063 1.00 94.56 179 VAL A C 1
ATOM 1352 O O . VAL A 1 179 ? 4.450 0.716 3.257 1.00 95.32 179 VAL A O 1
ATOM 1356 N N . TRP A 1 180 ? 3.253 1.443 1.518 1.00 96.12 180 TRP A N 1
ATOM 1357 C CA . TRP A 1 180 ? 2.531 2.398 2.338 1.00 99.13 180 TRP A CA 1
ATOM 1358 C C . TRP A 1 180 ? 1.020 2.359 2.120 1.00 102.37 180 TRP A C 1
ATOM 1359 O O . TRP A 1 180 ? 0.547 2.383 0.997 1.00 102.71 180 TRP A O 1
ATOM 1370 N N . LEU A 1 181 ? 0.273 2.294 3.215 1.00 107.80 181 LEU A N 1
ATOM 1371 C CA . LEU A 1 181 ? -1.184 2.258 3.180 1.00 114.10 181 LEU A CA 1
ATOM 1372 C C . LEU A 1 181 ? -1.717 2.984 4.417 1.00 120.74 181 LEU A C 1
ATOM 1373 O O . LEU A 1 181 ? -1.958 2.364 5.455 1.00 121.40 181 LEU A O 1
ATOM 1378 N N . PRO A 1 182 ? -1.925 4.310 4.313 1.00 127.00 182 PRO A N 1
ATOM 1379 C CA . PRO A 1 182 ? -2.424 5.137 5.419 1.00 131.93 182 PRO A CA 1
ATOM 1380 C C . PRO A 1 182 ? -3.827 4.730 5.839 1.00 136.66 182 PRO A C 1
ATOM 1381 O O . PRO A 1 182 ? -4.377 5.256 6.811 1.00 136.84 182 PRO A O 1
ATOM 1385 N N . THR A 1 183 ? -4.395 3.791 5.089 1.00 141.98 183 THR A N 1
ATOM 1386 C CA . THR A 1 183 ? -5.737 3.293 5.343 1.00 147.42 183 THR A CA 1
ATOM 1387 C C . THR A 1 183 ? -5.809 2.413 6.596 1.00 152.03 183 THR A C 1
ATOM 1388 O O . THR A 1 183 ? -6.616 1.481 6.680 1.00 151.00 183 THR A O 1
ATOM 1392 N N . HIS A 1 184 ? -4.958 2.736 7.569 1.00 158.60 184 HIS A N 1
ATOM 1393 C CA . HIS A 1 184 ? -4.894 2.015 8.841 1.00 165.32 184 HIS A CA 1
ATOM 1394 C C . HIS A 1 184 ? -6.284 1.920 9.465 1.00 168.33 184 HIS A C 1
ATOM 1395 O O . HIS A 1 184 ? -6.840 0.823 9.601 1.00 169.47 184 HIS A O 1
ATOM 1402 N N . ASN A 1 185 ? -6.832 3.076 9.842 1.00 171.07 185 ASN A N 1
ATOM 1403 C CA . ASN A 1 185 ? -8.150 3.141 10.466 1.00 173.19 185 ASN A CA 1
ATOM 1404 C C . ASN A 1 185 ? -9.231 2.449 9.629 1.00 174.68 185 ASN A C 1
ATOM 1405 O O . ASN A 1 185 ? -9.860 3.070 8.767 1.00 174.71 185 ASN A O 1
ATOM 1410 N N . GLU A 1 186 ? -9.428 1.156 9.879 1.00 176.27 186 GLU A N 1
ATOM 1411 C CA . GLU A 1 186 ? -10.450 0.383 9.181 1.00 177.64 186 GLU A CA 1
ATOM 1412 C C . GLU A 1 186 ? -11.734 1.071 9.635 1.00 178.48 186 GLU A C 1
ATOM 1413 O O . GLU A 1 186 ? -12.724 1.145 8.909 1.00 178.96 186 GLU A O 1
ATOM 1419 N N . LEU A 1 187 ? -11.678 1.569 10.866 1.00 178.94 187 LEU A N 1
ATOM 1420 C CA . LEU A 1 187 ? -12.761 2.304 11.510 1.00 178.98 187 LEU A CA 1
ATOM 1421 C C . LEU A 1 187 ? -12.034 3.550 12.011 1.00 178.95 187 LEU A C 1
ATOM 1422 O O . LEU A 1 187 ? -10.820 3.500 12.224 1.00 179.35 187 LEU A O 1
ATOM 1427 N N . LEU A 1 188 ? -12.737 4.664 12.188 1.00 178.63 188 LEU A N 1
ATOM 1428 C CA . LEU A 1 188 ? -12.068 5.862 12.695 1.00 178.35 188 LEU A CA 1
ATOM 1429 C C . LEU A 1 188 ? -12.266 5.990 14.209 1.00 178.35 188 LEU A C 1
ATOM 1430 O O . LEU A 1 188 ? -11.967 7.024 14.813 1.00 177.78 188 LEU A O 1
ATOM 1435 N N . ARG A 1 189 ? -12.774 4.913 14.809 1.00 178.52 189 ARG A N 1
ATOM 1436 C CA . ARG A 1 189 ? -12.970 4.839 16.254 1.00 178.03 189 ARG A CA 1
ATOM 1437 C C . ARG A 1 189 ? -11.604 4.548 16.896 1.00 176.78 189 ARG A C 1
ATOM 1438 O O . ARG A 1 189 ? -11.367 4.929 18.037 1.00 176.17 189 ARG A O 1
ATOM 1446 N N . PRO A 1 190 ? -10.706 3.830 16.179 1.00 175.78 190 PRO A N 1
ATOM 1447 C CA . PRO A 1 190 ? -9.366 3.506 16.677 1.00 174.48 190 PRO A CA 1
ATOM 1448 C C . PRO A 1 190 ? -8.495 4.721 17.035 1.00 173.13 190 PRO A C 1
ATOM 1449 O O . PRO A 1 190 ? -7.396 4.560 17.578 1.00 172.77 190 PRO A O 1
ATOM 1453 N N . SER A 1 191 ? -8.970 5.927 16.713 1.00 171.39 191 SER A N 1
ATOM 1454 C CA . SER A 1 191 ? -8.250 7.154 17.073 1.00 169.10 191 SER A CA 1
ATOM 1455 C C . SER A 1 191 ? -8.899 7.566 18.402 1.00 166.93 191 SER A C 1
ATOM 1456 O O . SER A 1 191 ? -8.368 8.387 19.156 1.00 166.65 191 SER A O 1
ATOM 1459 N N . PHE A 1 192 ? -10.066 6.968 18.654 1.00 163.67 192 PHE A N 1
ATOM 1460 C CA . PHE A 1 192 ? -10.850 7.149 19.876 1.00 159.31 192 PHE A CA 1
ATOM 1461 C C . PHE A 1 192 ? -10.483 5.945 20.751 1.00 154.91 192 PHE A C 1
ATOM 1462 O O . PHE A 1 192 ? -10.468 6.032 21.977 1.00 154.44 192 PHE A O 1
ATOM 1470 N N . ALA A 1 193 ? -10.195 4.820 20.094 1.00 149.30 193 ALA A N 1
ATOM 1471 C CA . ALA A 1 193 ? -9.803 3.587 20.771 1.00 143.16 193 ALA A CA 1
ATOM 1472 C C . ALA A 1 193 ? -8.585 3.901 21.614 1.00 138.93 193 ALA A C 1
ATOM 1473 O O . ALA A 1 193 ? -8.537 3.582 22.796 1.00 138.45 193 ALA A O 1
ATOM 1475 N N . THR A 1 194 ? -7.598 4.534 20.996 1.00 134.51 194 THR A N 1
ATOM 1476 C CA . THR A 1 194 ? -6.391 4.899 21.713 1.00 129.93 194 THR A CA 1
ATOM 1477 C C . THR A 1 194 ? -6.784 5.829 22.863 1.00 126.56 194 THR A C 1
ATOM 1478 O O . THR A 1 194 ? -6.297 5.672 23.981 1.00 125.65 194 THR A O 1
ATOM 1482 N N . LYS A 1 195 ? -7.679 6.778 22.586 1.00 122.91 195 LYS A N 1
ATOM 1483 C CA . LYS A 1 195 ? -8.152 7.729 23.598 1.00 119.03 195 LYS A CA 1
ATOM 1484 C C . LYS A 1 195 ? -8.868 6.969 24.712 1.00 115.93 195 LYS A C 1
ATOM 1485 O O . LYS A 1 195 ? -8.794 7.341 25.886 1.00 114.43 195 LYS A O 1
ATOM 1491 N N . ALA A 1 196 ? -9.564 5.903 24.325 1.00 112.30 196 ALA A N 1
ATOM 1492 C CA . ALA A 1 196 ? -10.274 5.054 25.271 1.00 108.09 196 ALA A CA 1
ATOM 1493 C C . ALA A 1 196 ? -9.202 4.426 26.154 1.00 106.23 196 ALA A C 1
ATOM 1494 O O . ALA A 1 196 ? -9.261 4.495 27.379 1.00 104.95 196 ALA A O 1
ATOM 1496 N N . CYS A 1 197 ? -8.209 3.827 25.503 1.00 104.78 197 CYS A N 1
ATOM 1497 C CA . CYS A 1 197 ? -7.094 3.192 26.185 1.00 102.11 197 CYS A CA 1
ATOM 1498 C C . CYS A 1 197 ? -6.363 4.175 27.075 1.00 100.72 197 CYS A C 1
ATOM 1499 O O . CYS A 1 197 ? -5.882 3.803 28.139 1.00 100.97 197 CYS A O 1
ATOM 1502 N N . VAL A 1 198 ? -6.269 5.430 26.642 1.00 99.26 198 VAL A N 1
ATOM 1503 C CA . VAL A 1 198 ? -5.570 6.444 27.428 1.00 97.12 198 VAL A CA 1
ATOM 1504 C C . VAL A 1 198 ? -6.303 6.793 28.701 1.00 96.33 198 VAL A C 1
ATOM 1505 O O . VAL A 1 198 ? -5.697 6.934 29.759 1.00 95.21 198 VAL A O 1
ATOM 1509 N N . VAL A 1 199 ? -7.611 6.961 28.595 1.00 96.64 199 VAL A N 1
ATOM 1510 C CA . VAL A 1 199 ? -8.378 7.301 29.776 1.00 97.51 199 VAL A CA 1
ATOM 1511 C C . VAL A 1 199 ? -8.398 6.068 30.688 1.00 99.29 199 VAL A C 1
ATOM 1512 O O . VAL A 1 199 ? -8.096 6.160 31.881 1.00 99.18 199 VAL A O 1
ATOM 1516 N N . ALA A 1 200 ? -8.704 4.908 30.115 1.00 100.54 200 ALA A N 1
ATOM 1517 C CA . ALA A 1 200 ? -8.727 3.672 30.882 1.00 101.12 200 ALA A CA 1
ATOM 1518 C C . ALA A 1 200 ? -7.382 3.467 31.601 1.00 103.19 200 ALA A C 1
ATOM 1519 O O . ALA A 1 200 ? -7.328 3.387 32.826 1.00 102.33 200 ALA A O 1
ATOM 1521 N N . ALA A 1 201 ? -6.295 3.403 30.836 1.00 106.25 201 ALA A N 1
ATOM 1522 C CA . ALA A 1 201 ? -4.960 3.192 31.399 1.00 108.17 201 ALA A CA 1
ATOM 1523 C C . ALA A 1 201 ? -4.676 4.100 32.580 1.00 109.35 201 ALA A C 1
ATOM 1524 O O . ALA A 1 201 ? -4.214 3.641 33.621 1.00 109.11 201 ALA A O 1
ATOM 1526 N N . SER A 1 202 ? -4.955 5.386 32.412 1.00 111.50 202 SER A N 1
ATOM 1527 C CA . SER A 1 202 ? -4.720 6.363 33.465 1.00 114.53 202 SER A CA 1
ATOM 1528 C C . SER A 1 202 ? -5.710 6.223 34.621 1.00 116.83 202 SER A C 1
ATOM 1529 O O . SER A 1 202 ? -5.569 6.885 35.650 1.00 117.73 202 SER A O 1
ATOM 1532 N N . VAL A 1 203 ? -6.720 5.375 34.440 1.00 118.91 203 VAL A N 1
ATOM 1533 C CA . VAL A 1 203 ? -7.705 5.111 35.491 1.00 119.95 203 VAL A CA 1
ATOM 1534 C C . VAL A 1 203 ? -7.043 4.070 36.390 1.00 122.00 203 VAL A C 1
ATOM 1535 O O . VAL A 1 203 ? -7.026 4.202 37.611 1.00 121.10 203 VAL A O 1
ATOM 1539 N N . LEU A 1 204 ? -6.485 3.044 35.751 1.00 124.87 204 LEU A N 1
ATOM 1540 C CA . LEU A 1 204 ? -5.783 1.964 36.429 1.00 127.33 204 LEU A CA 1
ATOM 1541 C C . LEU A 1 204 ? -4.536 2.484 37.130 1.00 129.81 204 LEU A C 1
ATOM 1542 O O . LEU A 1 204 ? -4.207 2.039 38.225 1.00 130.23 204 LEU A O 1
ATOM 1547 N N . ALA A 1 205 ? -3.839 3.420 36.490 1.00 132.94 205 ALA A N 1
ATOM 1548 C CA . ALA A 1 205 ? -2.629 4.000 37.067 1.00 136.26 205 ALA A CA 1
ATOM 1549 C C . ALA A 1 205 ? -2.986 4.666 38.395 1.00 138.71 205 ALA A C 1
ATOM 1550 O O . ALA A 1 205 ? -2.189 4.666 39.339 1.00 139.76 205 ALA A O 1
ATOM 1552 N N . LEU A 1 206 ? -4.198 5.214 38.450 1.00 141.01 206 LEU A N 1
ATOM 1553 C CA . LEU A 1 206 ? -4.728 5.894 39.630 1.00 143.85 206 LEU A CA 1
ATOM 1554 C C . LEU A 1 206 ? -5.067 4.901 40.743 1.00 146.41 206 LEU A C 1
ATOM 1555 O O . LEU A 1 206 ? -4.729 5.101 41.911 1.00 146.28 206 LEU A O 1
ATOM 1560 N N . GLU A 1 207 ? -5.760 3.836 40.366 1.00 149.51 207 GLU A N 1
ATOM 1561 C CA . GLU A 1 207 ? -6.134 2.791 41.302 1.00 152.38 207 GLU A CA 1
ATOM 1562 C C . GLU A 1 207 ? -4.875 2.369 42.059 1.00 154.64 207 GLU A C 1
ATOM 1563 O O . GLU A 1 207 ? -4.785 2.543 43.272 1.00 154.77 207 GLU A O 1
ATOM 1569 N N . LYS A 1 208 ? -3.899 1.838 41.328 1.00 157.21 208 LYS A N 1
ATOM 1570 C CA . LYS A 1 208 ? -2.651 1.380 41.921 1.00 159.81 208 LYS A CA 1
ATOM 1571 C C . LYS A 1 208 ? -1.963 2.393 42.819 1.00 162.04 208 LYS A C 1
ATOM 1572 O O . LYS A 1 208 ? -1.392 2.018 43.841 1.00 163.11 208 LYS A O 1
ATOM 1578 N N . SER A 1 209 ? -2.001 3.670 42.453 1.00 164.25 209 SER A N 1
ATOM 1579 C CA . SER A 1 209 ? -1.371 4.680 43.294 1.00 166.76 209 SER A CA 1
ATOM 1580 C C . SER A 1 209 ? -2.045 4.572 44.654 1.00 168.78 209 SER A C 1
ATOM 1581 O O . SER A 1 209 ? -1.429 4.813 45.696 1.00 168.44 209 SER A O 1
ATOM 1584 N N . GLY A 1 210 ? -3.323 4.197 44.619 1.00 171.45 210 GLY A N 1
ATOM 1585 C CA . GLY A 1 210 ? -4.106 4.032 45.832 1.00 174.73 210 GLY A CA 1
ATOM 1586 C C . GLY A 1 210 ? -4.693 5.320 46.372 1.00 176.87 210 GLY A C 1
ATOM 1587 O O . GLY A 1 210 ? -5.057 5.394 47.545 1.00 176.94 210 GLY A O 1
ATOM 1588 N N . THR A 1 211 ? -4.801 6.332 45.518 1.00 179.21 211 THR A N 1
ATOM 1589 C CA . THR A 1 211 ? -5.333 7.622 45.940 1.00 181.59 211 THR A CA 1
ATOM 1590 C C . THR A 1 211 ? -6.777 7.891 45.499 1.00 182.87 211 THR A C 1
ATOM 1591 O O . THR A 1 211 ? -7.102 7.833 44.314 1.00 182.95 211 THR A O 1
ATOM 1595 N N . TYR A 1 212 ? -7.634 8.168 46.479 1.00 184.40 212 TYR A N 1
ATOM 1596 C CA . TYR A 1 212 ? -9.043 8.481 46.252 1.00 185.63 212 TYR A CA 1
ATOM 1597 C C . TYR A 1 212 ? -9.788 7.578 45.267 1.00 186.12 212 TYR A C 1
ATOM 1598 O O . TYR A 1 212 ? -10.043 7.974 44.131 1.00 185.76 212 TYR A O 1
ATOM 1607 N N . LEU A 1 213 ? -10.147 6.374 45.711 1.00 187.00 213 LEU A N 1
ATOM 1608 C CA . LEU A 1 213 ? -10.886 5.427 44.875 1.00 187.93 213 LEU A CA 1
ATOM 1609 C C . LEU A 1 213 ? -11.619 4.355 45.683 1.00 188.80 213 LEU A C 1
ATOM 1610 O O . LEU A 1 213 ? -11.024 3.698 46.541 1.00 188.78 213 LEU A O 1
ATOM 1615 N N . THR A 1 214 ? -12.913 4.188 45.396 1.00 189.91 214 THR A N 1
ATOM 1616 C CA . THR A 1 214 ? -13.767 3.201 46.072 1.00 190.46 214 THR A CA 1
ATOM 1617 C C . THR A 1 214 ? -14.557 2.329 45.083 1.00 190.46 214 THR A C 1
ATOM 1618 O O . THR A 1 214 ? -15.528 2.784 44.473 1.00 190.50 214 THR A O 1
ATOM 1622 N N . ALA A 1 215 ? -14.129 1.074 44.946 1.00 190.29 215 ALA A N 1
ATOM 1623 C CA . ALA A 1 215 ? -14.754 0.096 44.056 1.00 190.03 215 ALA A CA 1
ATOM 1624 C C . ALA A 1 215 ? -13.833 -1.117 43.938 1.00 190.12 215 ALA A C 1
ATOM 1625 O O . ALA A 1 215 ? -12.623 -0.969 43.776 1.00 190.06 215 ALA A O 1
ATOM 1627 N N . PRO A 1 216 ? -14.390 -2.336 44.028 1.00 190.24 216 PRO A N 1
ATOM 1628 C CA . PRO A 1 216 ? -13.553 -3.538 43.919 1.00 190.22 216 PRO A CA 1
ATOM 1629 C C . PRO A 1 216 ? -12.889 -3.657 42.548 1.00 190.13 216 PRO A C 1
ATOM 1630 O O . PRO A 1 216 ? -13.438 -3.198 41.547 1.00 190.09 216 PRO A O 1
ATOM 1634 N N . HIS A 1 217 ? -11.706 -4.265 42.504 1.00 190.09 217 HIS A N 1
ATOM 1635 C CA . HIS A 1 217 ? -10.991 -4.423 41.241 1.00 190.06 217 HIS A CA 1
ATOM 1636 C C . HIS A 1 217 ? -11.850 -5.170 40.232 1.00 189.95 217 HIS A C 1
ATOM 1637 O O . HIS A 1 217 ? -11.754 -4.930 39.028 1.00 190.68 217 HIS A O 1
ATOM 1644 N N . ASP A 1 218 ? -12.686 -6.083 40.718 1.00 189.04 218 ASP A N 1
ATOM 1645 C CA . ASP A 1 218 ? -13.547 -6.840 39.822 1.00 188.11 218 ASP A CA 1
ATOM 1646 C C . ASP A 1 218 ? -14.673 -5.958 39.286 1.00 187.41 218 ASP A C 1
ATOM 1647 O O . ASP A 1 218 ? -15.313 -6.287 38.285 1.00 187.40 218 ASP A O 1
ATOM 1652 N N . LEU A 1 219 ? -14.895 -4.826 39.952 1.00 186.23 219 LEU A N 1
ATOM 1653 C CA . LEU A 1 219 ? -15.940 -3.883 39.558 1.00 184.75 219 LEU A CA 1
ATOM 1654 C C . LEU A 1 219 ? -15.507 -2.936 38.444 1.00 183.36 219 LEU A C 1
ATOM 1655 O O . LEU A 1 219 ? -16.263 -2.689 37.503 1.00 183.24 219 LEU A O 1
ATOM 1660 N N . VAL A 1 220 ? -14.291 -2.407 38.557 1.00 181.58 220 VAL A N 1
ATOM 1661 C CA . VAL A 1 220 ? -13.763 -1.475 37.566 1.00 179.70 220 VAL A CA 1
ATOM 1662 C C . VAL A 1 220 ? -13.411 -2.124 36.225 1.00 178.46 220 VAL A C 1
ATOM 1663 O O . VAL A 1 220 ? -13.779 -1.603 35.174 1.00 177.93 220 VAL A O 1
ATOM 1667 N N . TYR A 1 221 ? -12.706 -3.254 36.253 1.00 177.12 221 TYR A N 1
ATOM 1668 C CA . TYR A 1 221 ? -12.329 -3.935 35.014 1.00 175.78 221 TYR A CA 1
ATOM 1669 C C . TYR A 1 221 ? -13.578 -4.117 34.149 1.00 175.36 221 TYR A C 1
ATOM 1670 O O . TYR A 1 221 ? -13.526 -3.957 32.930 1.00 175.50 221 TYR A O 1
ATOM 1679 N N . LEU A 1 222 ? -14.701 -4.429 34.791 1.00 174.50 222 LEU A N 1
ATOM 1680 C CA . LEU A 1 222 ? -15.970 -4.627 34.088 1.00 173.02 222 LEU A CA 1
ATOM 1681 C C . LEU A 1 222 ? -16.580 -3.314 33.593 1.00 171.22 222 LEU A C 1
ATOM 1682 O O . LEU A 1 222 ? -17.225 -3.279 32.541 1.00 170.85 222 LEU A O 1
ATOM 1687 N N . VAL A 1 223 ? -16.385 -2.240 34.351 1.00 168.87 223 VAL A N 1
ATOM 1688 C CA . VAL A 1 223 ? -16.940 -0.957 33.957 1.00 167.00 223 VAL A CA 1
ATOM 1689 C C . VAL A 1 223 ? -16.241 -0.416 32.719 1.00 166.23 223 VAL A C 1
ATOM 1690 O O . VAL A 1 223 ? -16.884 0.169 31.847 1.00 166.06 223 VAL A O 1
ATOM 1694 N N . ILE A 1 224 ? -14.930 -0.625 32.633 1.00 165.44 224 ILE A N 1
ATOM 1695 C CA . ILE A 1 224 ? -14.169 -0.145 31.482 1.00 164.35 224 ILE A CA 1
ATOM 1696 C C . ILE A 1 224 ? -14.436 -1.013 30.258 1.00 163.57 224 ILE A C 1
ATOM 1697 O O . ILE A 1 224 ? -14.417 -0.521 29.131 1.00 163.31 224 ILE A O 1
ATOM 1702 N N . VAL A 1 225 ? -14.671 -2.304 30.485 1.00 162.79 225 VAL A N 1
ATOM 1703 C CA . VAL A 1 225 ? -14.964 -3.231 29.396 1.00 162.24 225 VAL A CA 1
ATOM 1704 C C . VAL A 1 225 ? -16.272 -2.787 28.740 1.00 162.23 225 VAL A C 1
ATOM 1705 O O . VAL A 1 225 ? -16.444 -2.888 27.523 1.00 160.82 225 VAL A O 1
ATOM 1709 N N . GLY A 1 226 ? -17.190 -2.289 29.562 1.00 162.67 226 GLY A N 1
ATOM 1710 C CA . GLY A 1 226 ? -18.457 -1.820 29.043 1.00 163.70 226 GLY A CA 1
ATOM 1711 C C . GLY A 1 226 ? -18.213 -0.728 28.021 1.00 164.59 226 GLY A C 1
ATOM 1712 O O . GLY A 1 226 ? -18.879 -0.671 26.991 1.00 164.94 226 GLY A O 1
ATOM 1713 N N . PHE A 1 227 ? -17.245 0.136 28.307 1.00 165.20 227 PHE A N 1
ATOM 1714 C CA . PHE A 1 227 ? -16.900 1.233 27.412 1.00 165.52 227 PHE A CA 1
ATOM 1715 C C . PHE A 1 227 ? -16.130 0.798 26.168 1.00 165.95 227 PHE A C 1
ATOM 1716 O O . PHE A 1 227 ? -16.392 1.309 25.080 1.00 165.88 227 PHE A O 1
ATOM 1724 N N . PHE A 1 228 ? -15.180 -0.128 26.319 1.00 166.38 228 PHE A N 1
ATOM 1725 C CA . PHE A 1 228 ? -14.415 -0.610 25.163 1.00 166.49 228 PHE A CA 1
ATOM 1726 C C . PHE A 1 228 ? -15.361 -1.387 24.257 1.00 167.44 228 PHE A C 1
ATOM 1727 O O . PHE A 1 228 ? -15.180 -1.429 23.040 1.00 167.49 228 PHE A O 1
ATOM 1735 N N . VAL A 1 229 ? -16.373 -1.999 24.863 1.00 168.62 229 VAL A N 1
ATOM 1736 C CA . VAL A 1 229 ? -17.366 -2.747 24.107 1.00 169.65 229 VAL A CA 1
ATOM 1737 C C . VAL A 1 229 ? -18.381 -1.763 23.526 1.00 170.99 229 VAL A C 1
ATOM 1738 O O . VAL A 1 229 ? -18.826 -1.917 22.392 1.00 170.89 229 VAL A O 1
ATOM 1742 N N . TYR A 1 230 ? -18.727 -0.744 24.312 1.00 172.62 230 TYR A N 1
ATOM 1743 C CA . TYR A 1 230 ? -19.683 0.284 23.898 1.00 173.96 230 TYR A CA 1
ATOM 1744 C C . TYR A 1 230 ? -19.164 1.051 22.673 1.00 174.79 230 TYR A C 1
ATOM 1745 O O . TYR A 1 230 ? -19.902 1.254 21.710 1.00 174.55 230 TYR A O 1
ATOM 1754 N N . PHE A 1 231 ? -17.898 1.470 22.710 1.00 175.87 231 PHE A N 1
ATOM 1755 C CA . PHE A 1 231 ? -17.294 2.190 21.587 1.00 176.79 231 PHE A CA 1
ATOM 1756 C C . PHE A 1 231 ? -17.173 1.267 20.375 1.00 177.61 231 PHE A C 1
ATOM 1757 O O . PHE A 1 231 ? -17.383 1.690 19.238 1.00 177.61 231 PHE A O 1
ATOM 1765 N N . LYS A 1 232 ? -16.816 0.010 20.622 1.00 178.70 232 LYS A N 1
ATOM 1766 C CA . LYS A 1 232 ? -16.665 -0.967 19.548 1.00 179.96 232 LYS A CA 1
ATOM 1767 C C . LYS A 1 232 ? -18.032 -1.352 18.993 1.00 180.95 232 LYS A C 1
ATOM 1768 O O . LYS A 1 232 ? -18.172 -1.608 17.796 1.00 180.98 232 LYS A O 1
ATOM 1774 N N . LEU A 1 233 ? -19.033 -1.401 19.869 1.00 181.81 233 LEU A N 1
ATOM 1775 C CA . LEU A 1 233 ? -20.391 -1.736 19.457 1.00 182.46 233 LEU A CA 1
ATOM 1776 C C . LEU A 1 233 ? -20.978 -0.550 18.699 1.00 183.29 233 LEU A C 1
ATOM 1777 O O . LEU A 1 233 ? -21.685 -0.727 17.712 1.00 183.12 233 LEU A O 1
ATOM 1782 N N . SER A 1 234 ? -20.679 0.660 19.164 1.00 184.85 234 SER A N 1
ATOM 1783 C CA . SER A 1 234 ? -21.160 1.871 18.504 1.00 186.48 234 SER A CA 1
ATOM 1784 C C . SER A 1 234 ? -20.497 1.953 17.132 1.00 187.90 234 SER A C 1
ATOM 1785 O O . SER A 1 234 ? -20.903 2.736 16.273 1.00 187.77 234 SER A O 1
ATOM 1788 N N . ALA A 1 235 ? -19.466 1.134 16.943 1.00 189.80 235 ALA A N 1
ATOM 1789 C CA . ALA A 1 235 ? -18.724 1.082 15.688 1.00 191.66 235 ALA A CA 1
ATOM 1790 C C . ALA A 1 235 ? -19.193 -0.097 14.835 1.00 193.01 235 ALA A C 1
ATOM 1791 O O . ALA A 1 235 ? -19.001 -0.106 13.617 1.00 193.12 235 ALA A O 1
ATOM 1793 N N . VAL A 1 236 ? -19.807 -1.087 15.479 1.00 194.54 236 VAL A N 1
ATOM 1794 C CA . VAL A 1 236 ? -20.306 -2.272 14.781 1.00 195.68 236 VAL A CA 1
ATOM 1795 C C . VAL A 1 236 ? -21.742 -2.086 14.274 1.00 196.40 236 VAL A C 1
ATOM 1796 O O . VAL A 1 236 ? -22.085 -2.545 13.182 1.00 196.26 236 VAL A O 1
ATOM 1800 N N . ILE A 1 237 ? -22.576 -1.417 15.069 1.00 197.43 237 ILE A N 1
ATOM 1801 C CA . ILE A 1 237 ? -23.970 -1.166 14.697 1.00 198.20 237 ILE A CA 1
ATOM 1802 C C . ILE A 1 237 ? -24.082 -0.262 13.467 1.00 199.11 237 ILE A C 1
ATOM 1803 O O . ILE A 1 237 ? -24.665 -0.656 12.455 1.00 199.53 237 ILE A O 1
ATOM 1808 N N . LEU A 1 238 ? -23.519 0.943 13.560 1.00 199.69 238 LEU A N 1
ATOM 1809 C CA . LEU A 1 238 ? -23.571 1.917 12.469 1.00 199.82 238 LEU A CA 1
ATOM 1810 C C . LEU A 1 238 ? -23.141 1.395 11.090 1.00 199.83 238 LEU A C 1
ATOM 1811 O O . LEU A 1 238 ? -23.915 1.484 10.141 1.00 200.40 238 LEU A O 1
ATOM 1816 N N . HIS A 1 239 ? -21.927 0.861 10.969 1.00 199.59 239 HIS A N 1
ATOM 1817 C CA . HIS A 1 239 ? -21.445 0.331 9.686 1.00 199.35 239 HIS A CA 1
ATOM 1818 C C . HIS A 1 239 ? -20.318 -0.675 9.888 1.00 198.85 239 HIS A C 1
ATOM 1819 O O . HIS A 1 239 ? -19.412 -0.688 9.029 1.00 198.27 239 HIS A O 1
ATOM 1826 N N . ASP B 1 10 ? 43.433 39.087 32.643 1.00 131.91 10 ASP B N 1
ATOM 1827 C CA . ASP B 1 10 ? 42.080 38.808 32.090 1.00 131.14 10 ASP B CA 1
ATOM 1828 C C . ASP B 1 10 ? 41.710 37.362 32.412 1.00 130.70 10 ASP B C 1
ATOM 1829 O O . ASP B 1 10 ? 40.547 37.064 32.675 1.00 131.73 10 ASP B O 1
ATOM 1834 N N . GLN B 1 11 ? 42.701 36.472 32.411 1.00 129.16 11 GLN B N 1
ATOM 1835 C CA . GLN B 1 11 ? 42.459 35.059 32.696 1.00 128.74 11 GLN B CA 1
ATOM 1836 C C . GLN B 1 11 ? 41.518 34.827 33.868 1.00 128.23 11 GLN B C 1
ATOM 1837 O O . GLN B 1 11 ? 40.510 34.135 33.732 1.00 128.41 11 GLN B O 1
ATOM 1843 N N . GLU B 1 12 ? 41.871 35.382 35.025 1.00 127.09 12 GLU B N 1
ATOM 1844 C CA . GLU B 1 12 ? 41.051 35.252 36.225 1.00 125.54 12 GLU B CA 1
ATOM 1845 C C . GLU B 1 12 ? 39.585 35.283 35.860 1.00 123.81 12 GLU B C 1
ATOM 1846 O O . GLU B 1 12 ? 38.879 34.287 35.972 1.00 124.21 12 GLU B O 1
ATOM 1852 N N . ILE B 1 13 ? 39.142 36.454 35.422 1.00 121.49 13 ILE B N 1
ATOM 1853 C CA . ILE B 1 13 ? 37.757 36.664 35.059 1.00 120.60 13 ILE B CA 1
ATOM 1854 C C . ILE B 1 13 ? 37.206 35.520 34.185 1.00 119.18 13 ILE B C 1
ATOM 1855 O O . ILE B 1 13 ? 36.025 35.153 34.291 1.00 118.30 13 ILE B O 1
ATOM 1860 N N . LEU B 1 14 ? 38.063 34.939 33.348 1.00 117.35 14 LEU B N 1
ATOM 1861 C CA . LEU B 1 14 ? 37.644 33.830 32.491 1.00 115.92 14 LEU B CA 1
ATOM 1862 C C . LEU B 1 14 ? 37.352 32.582 33.315 1.00 115.29 14 LEU B C 1
ATOM 1863 O O . LEU B 1 14 ? 36.284 31.974 33.194 1.00 116.27 14 LEU B O 1
ATOM 1868 N N . LEU B 1 15 ? 38.302 32.200 34.157 1.00 113.49 15 LEU B N 1
ATOM 1869 C CA . LEU B 1 15 ? 38.125 31.022 34.986 1.00 111.59 15 LEU B CA 1
ATOM 1870 C C . LEU B 1 15 ? 36.969 31.232 35.939 1.00 109.81 15 LEU B C 1
ATOM 1871 O O . LEU B 1 15 ? 36.464 30.278 36.524 1.00 109.49 15 LEU B O 1
ATOM 1876 N N . ASP B 1 16 ? 36.565 32.490 36.094 1.00 108.68 16 ASP B N 1
ATOM 1877 C CA . ASP B 1 16 ? 35.439 32.843 36.948 1.00 108.94 16 ASP B CA 1
ATOM 1878 C C . ASP B 1 16 ? 34.198 32.646 36.088 1.00 109.11 16 ASP B C 1
ATOM 1879 O O . ASP B 1 16 ? 33.146 32.218 36.576 1.00 109.40 16 ASP B O 1
ATOM 1884 N N . ALA B 1 17 ? 34.335 32.979 34.803 1.00 107.97 17 ALA B N 1
ATOM 1885 C CA . ALA B 1 17 ? 33.251 32.815 33.836 1.00 106.38 17 ALA B CA 1
ATOM 1886 C C . ALA B 1 17 ? 32.925 31.322 33.757 1.00 105.33 17 ALA B C 1
ATOM 1887 O O . ALA B 1 17 ? 31.789 30.896 33.991 1.00 102.49 17 ALA B O 1
ATOM 1889 N N . GLY B 1 18 ? 33.953 30.539 33.445 1.00 105.64 18 GLY B N 1
ATOM 1890 C CA . GLY B 1 18 ? 33.809 29.102 33.337 1.00 107.31 18 GLY B CA 1
ATOM 1891 C C . GLY B 1 18 ? 33.315 28.423 34.599 1.00 108.03 18 GLY B C 1
ATOM 1892 O O . GLY B 1 18 ? 32.387 27.615 34.540 1.00 109.47 18 GLY B O 1
ATOM 1893 N N . ALA B 1 19 ? 33.931 28.736 35.735 1.00 108.31 19 ALA B N 1
ATOM 1894 C CA . ALA B 1 19 ? 33.532 28.139 37.007 1.00 108.95 19 ALA B CA 1
ATOM 1895 C C . ALA B 1 19 ? 32.057 28.400 37.311 1.00 109.75 19 ALA B C 1
ATOM 1896 O O . ALA B 1 19 ? 31.393 27.583 37.955 1.00 109.65 19 ALA B O 1
ATOM 1898 N N . GLN B 1 20 ? 31.547 29.539 36.846 1.00 110.62 20 GLN B N 1
ATOM 1899 C CA . GLN B 1 20 ? 30.144 29.891 37.066 1.00 111.62 20 GLN B CA 1
ATOM 1900 C C . GLN B 1 20 ? 29.283 29.145 36.065 1.00 111.90 20 GLN B C 1
ATOM 1901 O O . GLN B 1 20 ? 28.237 28.590 36.421 1.00 111.03 20 GLN B O 1
ATOM 1907 N N . LEU B 1 21 ? 29.736 29.166 34.807 1.00 112.41 21 LEU B N 1
ATOM 1908 C CA . LEU B 1 21 ? 29.065 28.494 33.693 1.00 111.15 21 LEU B CA 1
ATOM 1909 C C . LEU B 1 21 ? 28.780 27.075 34.126 1.00 110.09 21 LEU B C 1
ATOM 1910 O O . LEU B 1 21 ? 27.635 26.630 34.102 1.00 110.24 21 LEU B O 1
ATOM 1915 N N . HIS B 1 22 ? 29.837 26.379 34.534 1.00 107.96 22 HIS B N 1
ATOM 1916 C CA . HIS B 1 22 ? 29.719 25.018 35.000 1.00 107.11 22 HIS B CA 1
ATOM 1917 C C . HIS B 1 22 ? 28.624 24.885 36.053 1.00 106.19 22 HIS B C 1
ATOM 1918 O O . HIS B 1 22 ? 27.894 23.903 36.072 1.00 107.02 22 HIS B O 1
ATOM 1925 N N . ARG B 1 23 ? 28.499 25.870 36.930 1.00 105.68 23 ARG B N 1
ATOM 1926 C CA . ARG B 1 23 ? 27.488 25.805 37.984 1.00 105.18 23 ARG B CA 1
ATOM 1927 C C . ARG B 1 23 ? 26.088 26.168 37.510 1.00 103.60 23 ARG B C 1
ATOM 1928 O O . ARG B 1 23 ? 25.098 25.838 38.158 1.00 101.98 23 ARG B O 1
ATOM 1936 N N . LEU B 1 24 ? 26.021 26.860 36.380 1.00 102.91 24 LEU B N 1
ATOM 1937 C CA . LEU B 1 24 ? 24.761 27.320 35.805 1.00 102.53 24 LEU B CA 1
ATOM 1938 C C . LEU B 1 24 ? 23.706 26.232 35.574 1.00 103.07 24 LEU B C 1
ATOM 1939 O O . LEU B 1 24 ? 23.919 25.300 34.798 1.00 103.20 24 LEU B O 1
ATOM 1944 N N . LYS B 1 25 ? 22.566 26.357 36.248 1.00 103.82 25 LYS B N 1
ATOM 1945 C CA . LYS B 1 25 ? 21.486 25.386 36.098 1.00 105.51 25 LYS B CA 1
ATOM 1946 C C . LYS B 1 25 ? 20.688 25.612 34.816 1.00 106.65 25 LYS B C 1
ATOM 1947 O O . LYS B 1 25 ? 20.614 26.733 34.305 1.00 107.66 25 LYS B O 1
ATOM 1953 N N . MET B 1 26 ? 20.079 24.541 34.307 1.00 106.73 26 MET B N 1
ATOM 1954 C CA . MET B 1 26 ? 19.291 24.610 33.078 1.00 105.63 26 MET B CA 1
ATOM 1955 C C . MET B 1 26 ? 17.819 24.889 33.356 1.00 105.71 26 MET B C 1
ATOM 1956 O O . MET B 1 26 ? 17.190 25.710 32.672 1.00 105.20 26 MET B O 1
ATOM 1961 N N . TYR B 1 27 ? 17.287 24.194 34.360 1.00 105.06 27 TYR B N 1
ATOM 1962 C CA . TYR B 1 27 ? 15.905 24.351 34.789 1.00 105.12 27 TYR B CA 1
ATOM 1963 C C . TYR B 1 27 ? 15.835 25.742 35.419 1.00 106.41 27 TYR B C 1
ATOM 1964 O O . TYR B 1 27 ? 16.663 26.081 36.268 1.00 107.60 27 TYR B O 1
ATOM 1973 N N . PRO B 1 28 ? 14.857 26.575 35.016 1.00 106.45 28 PRO B N 1
ATOM 1974 C CA . PRO B 1 28 ? 13.793 26.347 34.037 1.00 105.71 28 PRO B CA 1
ATOM 1975 C C . PRO B 1 28 ? 13.899 27.248 32.813 1.00 104.96 28 PRO B C 1
ATOM 1976 O O . PRO B 1 28 ? 13.166 27.073 31.852 1.00 104.80 28 PRO B O 1
ATOM 1980 N N . TYR B 1 29 ? 14.800 28.216 32.855 1.00 105.25 29 TYR B N 1
ATOM 1981 C CA . TYR B 1 29 ? 14.939 29.164 31.755 1.00 106.70 29 TYR B CA 1
ATOM 1982 C C . TYR B 1 29 ? 15.534 28.574 30.481 1.00 107.08 29 TYR B C 1
ATOM 1983 O O . TYR B 1 29 ? 15.015 28.788 29.378 1.00 107.48 29 TYR B O 1
ATOM 1992 N N . PHE B 1 30 ? 16.617 27.826 30.615 1.00 106.12 30 PHE B N 1
ATOM 1993 C CA . PHE B 1 30 ? 17.204 27.228 29.437 1.00 104.38 30 PHE B CA 1
ATOM 1994 C C . PHE B 1 30 ? 16.260 26.163 28.903 1.00 102.39 30 PHE B C 1
ATOM 1995 O O . PHE B 1 30 ? 16.044 26.064 27.697 1.00 101.97 30 PHE B O 1
ATOM 2003 N N . ASP B 1 31 ? 15.685 25.377 29.806 1.00 99.11 31 ASP B N 1
ATOM 2004 C CA . ASP B 1 31 ? 14.735 24.365 29.395 1.00 96.43 31 ASP B CA 1
ATOM 2005 C C . ASP B 1 31 ? 13.613 25.041 28.609 1.00 96.23 31 ASP B C 1
ATOM 2006 O O . ASP B 1 31 ? 13.432 24.749 27.430 1.00 97.69 31 ASP B O 1
ATOM 2011 N N . VAL B 1 32 ? 12.873 25.953 29.244 1.00 95.37 32 VAL B N 1
ATOM 2012 C CA . VAL B 1 32 ? 11.765 26.641 28.564 1.00 94.09 32 VAL B CA 1
ATOM 2013 C C . VAL B 1 32 ? 12.172 27.340 27.275 1.00 92.92 32 VAL B C 1
ATOM 2014 O O . VAL B 1 32 ? 11.332 27.592 26.410 1.00 92.71 32 VAL B O 1
ATOM 2018 N N . ALA B 1 33 ? 13.446 27.684 27.147 1.00 91.22 33 ALA B N 1
ATOM 2019 C CA . ALA B 1 33 ? 13.896 28.316 25.915 1.00 90.96 33 ALA B CA 1
ATOM 2020 C C . ALA B 1 33 ? 13.833 27.224 24.838 1.00 90.20 33 ALA B C 1
ATOM 2021 O O . ALA B 1 33 ? 13.258 27.403 23.760 1.00 89.49 33 ALA B O 1
ATOM 2023 N N . HIS B 1 34 ? 14.430 26.085 25.177 1.00 89.85 34 HIS B N 1
ATOM 2024 C CA . HIS B 1 34 ? 14.513 24.905 24.330 1.00 88.73 34 HIS B CA 1
ATOM 2025 C C . HIS B 1 34 ? 13.104 24.425 23.970 1.00 88.06 34 HIS B C 1
ATOM 2026 O O . HIS B 1 34 ? 12.705 24.448 22.802 1.00 86.23 34 HIS B O 1
ATOM 2033 N N . TYR B 1 35 ? 12.359 23.995 24.984 1.00 87.50 35 TYR B N 1
ATOM 2034 C CA . TYR B 1 35 ? 11.006 23.505 24.787 1.00 87.81 35 TYR B CA 1
ATOM 2035 C C . TYR B 1 35 ? 10.236 24.453 23.883 1.00 88.58 35 TYR B C 1
ATOM 2036 O O . TYR B 1 35 ? 9.424 24.028 23.056 1.00 89.47 35 TYR B O 1
ATOM 2045 N N . LEU B 1 36 ? 10.509 25.743 24.052 1.00 88.68 36 LEU B N 1
ATOM 2046 C CA . LEU B 1 36 ? 9.842 26.809 23.301 1.00 86.72 36 LEU B CA 1
ATOM 2047 C C . LEU B 1 36 ? 10.169 26.748 21.825 1.00 84.56 36 LEU B C 1
ATOM 2048 O O . LEU B 1 36 ? 9.277 26.651 20.987 1.00 83.73 36 LEU B O 1
ATOM 2053 N N . LEU B 1 37 ? 11.458 26.818 21.518 1.00 82.88 37 LEU B N 1
ATOM 2054 C CA . LEU B 1 37 ? 11.913 26.762 20.144 1.00 81.77 37 LEU B CA 1
ATOM 2055 C C . LEU B 1 37 ? 11.486 25.473 19.441 1.00 82.51 37 LEU B C 1
ATOM 2056 O O . LEU B 1 37 ? 10.992 25.523 18.310 1.00 82.58 37 LEU B O 1
ATOM 2061 N N . MET B 1 38 ? 11.678 24.330 20.110 1.00 81.85 38 MET B N 1
ATOM 2062 C CA . MET B 1 38 ? 11.304 23.022 19.560 1.00 80.39 38 MET B CA 1
ATOM 2063 C C . MET B 1 38 ? 9.824 22.917 19.200 1.00 78.48 38 MET B C 1
ATOM 2064 O O . MET B 1 38 ? 9.493 22.652 18.043 1.00 77.30 38 MET B O 1
ATOM 2069 N N . ILE B 1 39 ? 8.939 23.117 20.180 1.00 77.07 39 ILE B N 1
ATOM 2070 C CA . ILE B 1 39 ? 7.496 23.037 19.935 1.00 75.64 39 ILE B CA 1
ATOM 2071 C C . ILE B 1 39 ? 6.982 24.071 18.915 1.00 77.35 39 ILE B C 1
ATOM 2072 O O . ILE B 1 39 ? 6.032 23.787 18.174 1.00 76.82 39 ILE B O 1
ATOM 2077 N N . ILE B 1 40 ? 7.584 25.264 18.880 1.00 78.14 40 ILE B N 1
ATOM 2078 C CA . ILE B 1 40 ? 7.150 26.274 17.920 1.00 79.98 40 ILE B CA 1
ATOM 2079 C C . ILE B 1 40 ? 7.385 25.690 16.534 1.00 81.93 40 ILE B C 1
ATOM 2080 O O . ILE B 1 40 ? 6.629 25.937 15.594 1.00 82.55 40 ILE B O 1
ATOM 2085 N N . GLU B 1 41 ? 8.435 24.887 16.426 1.00 83.73 41 GLU B N 1
ATOM 2086 C CA . GLU B 1 41 ? 8.773 24.235 15.174 1.00 83.90 41 GLU B CA 1
ATOM 2087 C C . GLU B 1 41 ? 7.780 23.111 14.886 1.00 82.43 41 GLU B C 1
ATOM 2088 O O . GLU B 1 41 ? 7.312 22.973 13.756 1.00 82.92 41 GLU B O 1
ATOM 2094 N N . VAL B 1 42 ? 7.456 22.311 15.901 1.00 80.79 42 VAL B N 1
ATOM 2095 C CA . VAL B 1 42 ? 6.503 21.213 15.716 1.00 79.33 42 VAL B CA 1
ATOM 2096 C C . VAL B 1 42 ? 5.227 21.778 15.131 1.00 79.89 42 VAL B C 1
ATOM 2097 O O . VAL B 1 42 ? 4.576 21.144 14.302 1.00 79.18 42 VAL B O 1
ATOM 2101 N N . ARG B 1 43 ? 4.884 22.979 15.582 1.00 80.82 43 ARG B N 1
ATOM 2102 C CA . ARG B 1 43 ? 3.701 23.676 15.121 1.00 82.97 43 ARG B CA 1
ATOM 2103 C C . ARG B 1 43 ? 3.909 24.142 13.690 1.00 83.72 43 ARG B C 1
ATOM 2104 O O . ARG B 1 43 ? 3.149 23.784 12.786 1.00 84.40 43 ARG B O 1
ATOM 2112 N N . ASP B 1 44 ? 4.947 24.947 13.494 1.00 83.92 44 ASP B N 1
ATOM 2113 C CA . ASP B 1 44 ? 5.262 25.471 12.184 1.00 84.96 44 ASP B CA 1
ATOM 2114 C C . ASP B 1 44 ? 5.274 24.410 11.108 1.00 85.70 44 ASP B C 1
ATOM 2115 O O . ASP B 1 44 ? 4.888 24.678 9.977 1.00 85.50 44 ASP B O 1
ATOM 2120 N N . ASP B 1 45 ? 5.703 23.201 11.457 1.00 86.89 45 ASP B N 1
ATOM 2121 C CA . ASP B 1 45 ? 5.761 22.115 10.484 1.00 87.83 45 ASP B CA 1
ATOM 2122 C C . ASP B 1 45 ? 4.440 21.424 10.161 1.00 87.84 45 ASP B C 1
ATOM 2123 O O . ASP B 1 45 ? 4.327 20.744 9.132 1.00 88.67 45 ASP B O 1
ATOM 2128 N N . LEU B 1 46 ? 3.445 21.596 11.025 1.00 86.28 46 LEU B N 1
ATOM 2129 C CA . LEU B 1 46 ? 2.144 20.994 10.791 1.00 84.76 46 LEU B CA 1
ATOM 2130 C C . LEU B 1 46 ? 1.497 21.652 9.576 1.00 87.54 46 LEU B C 1
ATOM 2131 O O . LEU B 1 46 ? 0.356 21.350 9.219 1.00 86.67 46 LEU B O 1
ATOM 2136 N N . GLY B 1 47 ? 2.261 22.535 8.932 1.00 91.45 47 GLY B N 1
ATOM 2137 C CA . GLY B 1 47 ? 1.791 23.244 7.754 1.00 94.12 47 GLY B CA 1
ATOM 2138 C C . GLY B 1 47 ? 0.565 24.051 8.113 1.00 95.60 47 GLY B C 1
ATOM 2139 O O . GLY B 1 47 ? 0.450 24.540 9.236 1.00 96.03 47 GLY B O 1
ATOM 2140 N N . SER B 1 48 ? -0.351 24.188 7.163 1.00 96.66 48 SER B N 1
ATOM 2141 C CA . SER B 1 48 ? -1.587 24.923 7.396 1.00 97.73 48 SER B CA 1
ATOM 2142 C C . SER B 1 48 ? -2.496 24.145 8.360 1.00 98.29 48 SER B C 1
ATOM 2143 O O . SER B 1 48 ? -3.303 24.724 9.093 1.00 98.34 48 SER B O 1
ATOM 2146 N N . ALA B 1 49 ? -2.334 22.825 8.366 1.00 99.08 49 ALA B N 1
ATOM 2147 C CA . ALA B 1 49 ? -3.122 21.930 9.216 1.00 98.43 49 ALA B CA 1
ATOM 2148 C C . ALA B 1 49 ? -2.919 22.110 10.713 1.00 96.92 49 ALA B C 1
ATOM 2149 O O . ALA B 1 49 ? -3.666 21.553 11.504 1.00 95.68 49 ALA B O 1
ATOM 2151 N N . ALA B 1 50 ? -1.911 22.879 11.101 1.00 96.95 50 ALA B N 1
ATOM 2152 C CA . ALA B 1 50 ? -1.611 23.080 12.509 1.00 97.68 50 ALA B CA 1
ATOM 2153 C C . ALA B 1 50 ? -2.844 23.436 13.324 1.00 99.56 50 ALA B C 1
ATOM 2154 O O . ALA B 1 50 ? -3.167 22.772 14.309 1.00 98.81 50 ALA B O 1
ATOM 2156 N N . SER B 1 51 ? -3.535 24.483 12.890 1.00 102.83 51 SER B N 1
ATOM 2157 C CA . SER B 1 51 ? -4.727 24.990 13.567 1.00 104.26 51 SER B CA 1
ATOM 2158 C C . SER B 1 51 ? -5.798 23.953 13.824 1.00 103.86 51 SER B C 1
ATOM 2159 O O . SER B 1 51 ? -6.284 23.817 14.937 1.00 103.45 51 SER B O 1
ATOM 2162 N N . ILE B 1 52 ? -6.169 23.226 12.783 1.00 105.01 52 ILE B N 1
ATOM 2163 C CA . ILE B 1 52 ? -7.203 22.210 12.904 1.00 106.70 52 ILE B CA 1
ATOM 2164 C C . ILE B 1 52 ? -6.720 20.998 13.718 1.00 106.75 52 ILE B C 1
ATOM 2165 O O . ILE B 1 52 ? -7.366 20.590 14.685 1.00 107.10 52 ILE B O 1
ATOM 2170 N N . PHE B 1 53 ? -5.575 20.445 13.334 1.00 106.81 53 PHE B N 1
ATOM 2171 C CA . PHE B 1 53 ? -4.991 19.291 14.009 1.00 106.58 53 PHE B CA 1
ATOM 2172 C C . PHE B 1 53 ? -4.860 19.531 15.505 1.00 106.21 53 PHE B C 1
ATOM 2173 O O . PHE B 1 53 ? -5.306 18.722 16.313 1.00 105.97 53 PHE B O 1
ATOM 2181 N N . SER B 1 54 ? -4.244 20.647 15.868 1.00 106.13 54 SER B N 1
ATOM 2182 C CA . SER B 1 54 ? -4.045 20.992 17.267 1.00 106.65 54 SER B CA 1
ATOM 2183 C C . SER B 1 54 ? -5.324 20.920 18.076 1.00 107.21 54 SER B C 1
ATOM 2184 O O . SER B 1 54 ? -5.311 20.500 19.228 1.00 106.18 54 SER B O 1
ATOM 2187 N N . ARG B 1 55 ? -6.426 21.333 17.459 1.00 109.56 55 ARG B N 1
ATOM 2188 C CA . ARG B 1 55 ? -7.729 21.359 18.115 1.00 110.75 55 ARG B CA 1
ATOM 2189 C C . ARG B 1 55 ? -8.449 20.014 18.224 1.00 109.75 55 ARG B C 1
ATOM 2190 O O . ARG B 1 55 ? -9.061 19.716 19.253 1.00 107.74 55 ARG B O 1
ATOM 2198 N N . LYS B 1 56 ? -8.360 19.199 17.175 1.00 109.82 56 LYS B N 1
ATOM 2199 C CA . LYS B 1 56 ? -9.025 17.894 17.155 1.00 109.97 56 LYS B CA 1
ATOM 2200 C C . LYS B 1 56 ? -8.161 16.686 17.557 1.00 108.92 56 LYS B C 1
ATOM 2201 O O . LYS B 1 56 ? -8.687 15.607 17.845 1.00 110.32 56 LYS B O 1
ATOM 2207 N N . HIS B 1 57 ? -6.845 16.850 17.572 1.00 106.53 57 HIS B N 1
ATOM 2208 C CA . HIS B 1 57 ? -5.964 15.748 17.944 1.00 104.27 57 HIS B CA 1
ATOM 2209 C C . HIS B 1 57 ? -4.863 16.252 18.872 1.00 103.02 57 HIS B C 1
ATOM 2210 O O . HIS B 1 57 ? -3.674 16.169 18.559 1.00 101.90 57 HIS B O 1
ATOM 2217 N N . PRO B 1 58 ? -5.259 16.768 20.048 1.00 101.92 58 PRO B N 1
ATOM 2218 C CA . PRO B 1 58 ? -4.347 17.309 21.058 1.00 100.96 58 PRO B CA 1
ATOM 2219 C C . PRO B 1 58 ? -3.321 16.322 21.609 1.00 100.35 58 PRO B C 1
ATOM 2220 O O . PRO B 1 58 ? -2.136 16.644 21.676 1.00 101.50 58 PRO B O 1
ATOM 2224 N N . LEU B 1 59 ? -3.763 15.130 22.008 1.00 98.42 59 LEU B N 1
ATOM 2225 C CA . LEU B 1 59 ? -2.841 14.135 22.548 1.00 94.69 59 LEU B CA 1
ATOM 2226 C C . LEU B 1 59 ? -1.775 13.832 21.516 1.00 93.31 59 LEU B C 1
ATOM 2227 O O . LEU B 1 59 ? -0.582 13.971 21.773 1.00 92.25 59 LEU B O 1
ATOM 2232 N N . SER B 1 60 ? -2.222 13.421 20.338 1.00 92.61 60 SER B N 1
ATOM 2233 C CA . SER B 1 60 ? -1.320 13.113 19.240 1.00 91.89 60 SER B CA 1
ATOM 2234 C C . SER B 1 60 ? -0.372 14.305 19.038 1.00 90.38 60 SER B C 1
ATOM 2235 O O . SER B 1 60 ? 0.791 14.136 18.694 1.00 91.32 60 SER B O 1
ATOM 2238 N N . CYS B 1 61 ? -0.876 15.507 19.282 1.00 88.21 61 CYS B N 1
ATOM 2239 C CA . CYS B 1 61 ? -0.099 16.728 19.110 1.00 87.05 61 CYS B CA 1
ATOM 2240 C C . CYS B 1 61 ? 0.935 16.935 20.224 1.00 86.65 61 CYS B C 1
ATOM 2241 O O . CYS B 1 61 ? 2.080 17.316 19.976 1.00 85.33 61 CYS B O 1
ATOM 2244 N N . TRP B 1 62 ? 0.502 16.685 21.455 1.00 87.39 62 TRP B N 1
ATOM 2245 C CA . TRP B 1 62 ? 1.323 16.814 22.658 1.00 85.65 62 TRP B CA 1
ATOM 2246 C C . TRP B 1 62 ? 2.488 15.837 22.565 1.00 84.43 62 TRP B C 1
ATOM 2247 O O . TRP B 1 62 ? 3.639 16.205 22.768 1.00 83.18 62 TRP B O 1
ATOM 2258 N N . LEU B 1 63 ? 2.162 14.588 22.242 1.00 84.14 63 LEU B N 1
ATOM 2259 C CA . LEU B 1 63 ? 3.140 13.517 22.109 1.00 83.40 63 LEU B CA 1
ATOM 2260 C C . LEU B 1 63 ? 4.255 13.884 21.131 1.00 83.76 63 LEU B C 1
ATOM 2261 O O . LEU B 1 63 ? 5.428 13.617 21.384 1.00 83.70 63 LEU B O 1
ATOM 2266 N N . SER B 1 64 ? 3.888 14.496 20.011 1.00 84.49 64 SER B N 1
ATOM 2267 C CA . SER B 1 64 ? 4.871 14.909 19.013 1.00 83.92 64 SER B CA 1
ATOM 2268 C C . SER B 1 64 ? 5.755 16.006 19.594 1.00 83.14 64 SER B C 1
ATOM 2269 O O . SER B 1 64 ? 6.945 16.081 19.283 1.00 83.78 64 SER B O 1
ATOM 2272 N N . SER B 1 65 ? 5.172 16.850 20.444 1.00 81.45 65 SER B N 1
ATOM 2273 C CA . SER B 1 65 ? 5.925 17.931 21.063 1.00 79.69 65 SER B CA 1
ATOM 2274 C C . SER B 1 65 ? 6.862 17.368 22.122 1.00 78.59 65 SER B C 1
ATOM 2275 O O . SER B 1 65 ? 7.984 17.826 22.268 1.00 79.12 65 SER B O 1
ATOM 2278 N N . MET B 1 66 ? 6.413 16.369 22.866 1.00 77.21 66 MET B N 1
ATOM 2279 C CA . MET B 1 66 ? 7.277 15.811 23.882 1.00 76.41 66 MET B CA 1
ATOM 2280 C C . MET B 1 66 ? 8.445 15.088 23.234 1.00 75.97 66 MET B C 1
ATOM 2281 O O . MET B 1 66 ? 9.563 15.147 23.731 1.00 75.20 66 MET B O 1
ATOM 2286 N N . LEU B 1 67 ? 8.203 14.427 22.106 1.00 76.96 67 LEU B N 1
ATOM 2287 C CA . LEU B 1 67 ? 9.278 13.700 21.423 1.00 77.26 67 LEU B CA 1
ATOM 2288 C C . LEU B 1 67 ? 10.393 14.626 20.985 1.00 77.17 67 LEU B C 1
ATOM 2289 O O . LEU B 1 67 ? 11.572 14.261 21.033 1.00 77.15 67 LEU B O 1
ATOM 2294 N N . MET B 1 68 ? 10.021 15.827 20.564 1.00 76.03 68 MET B N 1
ATOM 2295 C CA . MET B 1 68 ? 11.013 16.773 20.119 1.00 75.98 68 MET B CA 1
ATOM 2296 C C . MET B 1 68 ? 11.705 17.519 21.253 1.00 77.27 68 MET B C 1
ATOM 2297 O O . MET B 1 68 ? 12.825 17.986 21.087 1.00 77.94 68 MET B O 1
ATOM 2302 N N . CYS B 1 69 ? 11.052 17.617 22.408 1.00 78.83 69 CYS B N 1
ATOM 2303 C CA . CYS B 1 69 ? 11.634 18.307 23.564 1.00 79.98 69 CYS B CA 1
ATOM 2304 C C . CYS B 1 69 ? 12.665 17.445 24.278 1.00 79.81 69 CYS B C 1
ATOM 2305 O O . CYS B 1 69 ? 13.616 17.951 24.860 1.00 80.80 69 CYS B O 1
ATOM 2308 N N . PHE B 1 70 ? 12.466 16.137 24.226 1.00 79.96 70 PHE B N 1
ATOM 2309 C CA . PHE B 1 70 ? 13.355 15.195 24.889 1.00 79.51 70 PHE B CA 1
ATOM 2310 C C . PHE B 1 70 ? 13.922 14.211 23.864 1.00 79.44 70 PHE B C 1
ATOM 2311 O O . PHE B 1 70 ? 14.268 13.083 24.196 1.00 79.57 70 PHE B O 1
ATOM 2319 N N . ALA B 1 71 ? 14.031 14.652 22.618 1.00 78.93 71 ALA B N 1
ATOM 2320 C CA . ALA B 1 71 ? 14.528 13.789 21.562 1.00 79.11 71 ALA B CA 1
ATOM 2321 C C . ALA B 1 71 ? 15.933 13.266 21.813 1.00 79.23 71 ALA B C 1
ATOM 2322 O O . ALA B 1 71 ? 16.209 12.099 21.555 1.00 79.67 71 ALA B O 1
ATOM 2324 N N . ASP B 1 72 ? 16.821 14.123 22.303 1.00 79.80 72 ASP B N 1
ATOM 2325 C CA . ASP B 1 72 ? 18.206 13.725 22.586 1.00 80.84 72 ASP B CA 1
ATOM 2326 C C . ASP B 1 72 ? 18.285 12.552 23.564 1.00 78.35 72 ASP B C 1
ATOM 2327 O O . ASP B 1 72 ? 19.128 11.672 23.418 1.00 76.76 72 ASP B O 1
ATOM 2332 N N . ALA B 1 73 ? 17.409 12.558 24.567 1.00 76.33 73 ALA B N 1
ATOM 2333 C CA . ALA B 1 73 ? 17.358 11.492 25.571 1.00 75.45 73 ALA B CA 1
ATOM 2334 C C . ALA B 1 73 ? 16.878 10.196 24.939 1.00 74.97 73 ALA B C 1
ATOM 2335 O O . ALA B 1 73 ? 17.537 9.160 25.044 1.00 74.51 73 ALA B O 1
ATOM 2337 N N . PHE B 1 74 ? 15.710 10.265 24.306 1.00 73.98 74 PHE B N 1
ATOM 2338 C CA . PHE B 1 74 ? 15.140 9.125 23.613 1.00 71.51 74 PHE B CA 1
ATOM 2339 C C . PHE B 1 74 ? 16.235 8.497 22.745 1.00 71.30 74 PHE B C 1
ATOM 2340 O O . PHE B 1 74 ? 16.433 7.276 22.780 1.00 71.91 74 PHE B O 1
ATOM 2348 N N . LEU B 1 75 ? 16.954 9.322 21.980 1.00 69.86 75 LEU B N 1
ATOM 2349 C CA . LEU B 1 75 ? 17.999 8.794 21.102 1.00 69.71 75 LEU B CA 1
ATOM 2350 C C . LEU B 1 75 ? 19.139 8.096 21.833 1.00 71.78 75 LEU B C 1
ATOM 2351 O O . LEU B 1 75 ? 19.509 6.974 21.466 1.00 71.91 75 LEU B O 1
ATOM 2356 N N . ALA B 1 76 ? 19.693 8.765 22.854 1.00 73.54 76 ALA B N 1
ATOM 2357 C CA . ALA B 1 76 ? 20.793 8.228 23.666 1.00 72.11 76 ALA B CA 1
ATOM 2358 C C . ALA B 1 76 ? 20.353 6.905 24.279 1.00 72.06 76 ALA B C 1
ATOM 2359 O O . ALA B 1 76 ? 20.988 5.875 24.059 1.00 72.63 76 ALA B O 1
ATOM 2361 N N . ASN B 1 77 ? 19.263 6.931 25.041 1.00 71.50 77 ASN B N 1
ATOM 2362 C CA . ASN B 1 77 ? 18.736 5.708 25.633 1.00 72.19 77 ASN B CA 1
ATOM 2363 C C . ASN B 1 77 ? 18.761 4.593 24.594 1.00 71.23 77 ASN B C 1
ATOM 2364 O O . ASN B 1 77 ? 19.407 3.581 24.801 1.00 72.40 77 ASN B O 1
ATOM 2369 N N . PHE B 1 78 ? 18.089 4.778 23.466 1.00 70.88 78 PHE B N 1
ATOM 2370 C CA . PHE B 1 78 ? 18.100 3.752 22.421 1.00 71.37 78 PHE B CA 1
ATOM 2371 C C . PHE B 1 78 ? 19.533 3.252 22.128 1.00 71.28 78 PHE B C 1
ATOM 2372 O O . PHE B 1 78 ? 19.805 2.041 22.084 1.00 70.92 78 PHE B O 1
ATOM 2380 N N . LEU B 1 79 ? 20.439 4.196 21.916 1.00 69.66 79 LEU B N 1
ATOM 2381 C CA . LEU B 1 79 ? 21.815 3.861 21.620 1.00 69.82 79 LEU B CA 1
ATOM 2382 C C . LEU B 1 79 ? 22.457 3.079 22.759 1.00 71.92 79 LEU B C 1
ATOM 2383 O O . LEU B 1 79 ? 23.270 2.170 22.531 1.00 73.73 79 LEU B O 1
ATOM 2388 N N . LEU B 1 80 ? 22.067 3.413 23.987 1.00 71.76 80 LEU B N 1
ATOM 2389 C CA . LEU B 1 80 ? 22.641 2.781 25.165 1.00 70.54 80 LEU B CA 1
ATOM 2390 C C . LEU B 1 80 ? 21.896 1.614 25.789 1.00 71.44 80 LEU B C 1
ATOM 2391 O O . LEU B 1 80 ? 22.255 1.182 26.870 1.00 73.46 80 LEU B O 1
ATOM 2396 N N . GLY B 1 81 ? 20.871 1.090 25.140 1.00 71.45 81 GLY B N 1
ATOM 2397 C CA . GLY B 1 81 ? 20.170 -0.031 25.739 1.00 74.94 81 GLY B CA 1
ATOM 2398 C C . GLY B 1 81 ? 19.286 0.308 26.932 1.00 78.33 81 GLY B C 1
ATOM 2399 O O . GLY B 1 81 ? 18.711 -0.589 27.556 1.00 81.03 81 GLY B O 1
ATOM 2400 N N . GLU B 1 82 ? 19.177 1.592 27.264 1.00 80.28 82 GLU B N 1
ATOM 2401 C CA . GLU B 1 82 ? 18.334 2.045 28.372 1.00 81.68 82 GLU B CA 1
ATOM 2402 C C . GLU B 1 82 ? 16.930 2.287 27.834 1.00 82.33 82 GLU B C 1
ATOM 2403 O O . GLU B 1 82 ? 16.775 2.692 26.674 1.00 83.32 82 GLU B O 1
ATOM 2409 N N . PRO B 1 83 ? 15.886 2.050 28.664 1.00 82.70 83 PRO B N 1
ATOM 2410 C CA . PRO B 1 83 ? 14.468 2.231 28.287 1.00 82.35 83 PRO B CA 1
ATOM 2411 C C . PRO B 1 83 ? 14.055 3.621 27.775 1.00 81.16 83 PRO B C 1
ATOM 2412 O O . PRO B 1 83 ? 14.074 4.607 28.517 1.00 80.14 83 PRO B O 1
ATOM 2416 N N . VAL B 1 84 ? 13.677 3.668 26.495 1.00 79.80 84 VAL B N 1
ATOM 2417 C CA . VAL B 1 84 ? 13.278 4.899 25.838 1.00 79.51 84 VAL B CA 1
ATOM 2418 C C . VAL B 1 84 ? 12.145 5.628 26.561 1.00 80.90 84 VAL B C 1
ATOM 2419 O O . VAL B 1 84 ? 12.058 6.860 26.505 1.00 82.87 84 VAL B O 1
ATOM 2423 N N . ILE B 1 85 ? 11.277 4.882 27.240 1.00 80.82 85 ILE B N 1
ATOM 2424 C CA . ILE B 1 85 ? 10.160 5.494 27.966 1.00 79.91 85 ILE B CA 1
ATOM 2425 C C . ILE B 1 85 ? 10.688 6.438 29.074 1.00 78.58 85 ILE B C 1
ATOM 2426 O O . ILE B 1 85 ? 10.062 7.442 29.427 1.00 77.01 85 ILE B O 1
ATOM 2431 N N . ALA B 1 86 ? 11.867 6.088 29.582 1.00 78.41 86 ALA B N 1
ATOM 2432 C CA . ALA B 1 86 ? 12.588 6.795 30.639 1.00 78.42 86 ALA B CA 1
ATOM 2433 C C . ALA B 1 86 ? 12.352 8.288 30.835 1.00 77.97 86 ALA B C 1
ATOM 2434 O O . ALA B 1 86 ? 12.089 8.729 31.946 1.00 78.52 86 ALA B O 1
ATOM 2436 N N . PRO B 1 87 ? 12.482 9.094 29.774 1.00 77.46 87 PRO B N 1
ATOM 2437 C CA . PRO B 1 87 ? 12.271 10.536 29.916 1.00 77.33 87 PRO B CA 1
ATOM 2438 C C . PRO B 1 87 ? 10.946 10.980 30.533 1.00 77.67 87 PRO B C 1
ATOM 2439 O O . PRO B 1 87 ? 10.770 12.157 30.822 1.00 77.10 87 PRO B O 1
ATOM 2443 N N . PHE B 1 88 ? 10.025 10.047 30.743 1.00 79.94 88 PHE B N 1
ATOM 2444 C CA . PHE B 1 88 ? 8.720 10.365 31.326 1.00 84.15 88 PHE B CA 1
ATOM 2445 C C . PHE B 1 88 ? 8.638 10.149 32.840 1.00 88.72 88 PHE B C 1
ATOM 2446 O O . PHE B 1 88 ? 7.552 10.222 33.451 1.00 90.48 88 PHE B O 1
ATOM 2454 N N . LYS B 1 89 ? 9.786 9.869 33.445 1.00 92.05 89 LYS B N 1
ATOM 2455 C CA . LYS B 1 89 ? 9.834 9.672 34.878 1.00 93.66 89 LYS B CA 1
ATOM 2456 C C . LYS B 1 89 ? 9.998 11.057 35.468 1.00 95.28 89 LYS B C 1
ATOM 2457 O O . LYS B 1 89 ? 9.382 11.370 36.479 1.00 97.63 89 LYS B O 1
ATOM 2463 N N . ARG B 1 90 ? 10.812 11.889 34.821 1.00 95.49 90 ARG B N 1
ATOM 2464 C CA . ARG B 1 90 ? 11.060 13.241 35.309 1.00 97.50 90 ARG B CA 1
ATOM 2465 C C . ARG B 1 90 ? 9.857 14.172 35.217 1.00 97.21 90 ARG B C 1
ATOM 2466 O O . ARG B 1 90 ? 9.862 15.105 34.422 1.00 96.89 90 ARG B O 1
ATOM 2474 N N . HIS B 1 91 ? 8.847 13.936 36.052 1.00 97.99 91 HIS B N 1
ATOM 2475 C CA . HIS B 1 91 ? 7.632 14.750 36.067 1.00 98.69 91 HIS B CA 1
ATOM 2476 C C . HIS B 1 91 ? 7.882 16.245 35.959 1.00 98.10 91 HIS B C 1
ATOM 2477 O O . HIS B 1 91 ? 7.112 16.960 35.331 1.00 96.92 91 HIS B O 1
ATOM 2484 N N . ASP B 1 92 ? 8.947 16.722 36.583 1.00 98.19 92 ASP B N 1
ATOM 2485 C CA . ASP B 1 92 ? 9.272 18.137 36.518 1.00 100.24 92 ASP B CA 1
ATOM 2486 C C . ASP B 1 92 ? 9.341 18.654 35.092 1.00 100.14 92 ASP B C 1
ATOM 2487 O O . ASP B 1 92 ? 8.693 19.645 34.733 1.00 100.92 92 ASP B O 1
ATOM 2492 N N . ASP B 1 93 ? 10.160 17.983 34.292 1.00 98.46 93 ASP B N 1
ATOM 2493 C CA . ASP B 1 93 ? 10.358 18.353 32.900 1.00 96.29 93 ASP B CA 1
ATOM 2494 C C . ASP B 1 93 ? 9.099 18.187 32.043 1.00 93.44 93 ASP B C 1
ATOM 2495 O O . ASP B 1 93 ? 8.743 19.078 31.272 1.00 91.58 93 ASP B O 1
ATOM 2500 N N . ILE B 1 94 ? 8.422 17.054 32.189 1.00 91.03 94 ILE B N 1
ATOM 2501 C CA . ILE B 1 94 ? 7.212 16.811 31.424 1.00 89.48 94 ILE B CA 1
ATOM 2502 C C . ILE B 1 94 ? 6.207 17.931 31.683 1.00 89.28 94 ILE B C 1
ATOM 2503 O O . ILE B 1 94 ? 5.618 18.469 30.744 1.00 89.68 94 ILE B O 1
ATOM 2508 N N . ILE B 1 95 ? 6.020 18.294 32.948 1.00 88.27 95 ILE B N 1
ATOM 2509 C CA . ILE B 1 95 ? 5.088 19.372 33.284 1.00 87.12 95 ILE B CA 1
ATOM 2510 C C . ILE B 1 95 ? 5.465 20.648 32.522 1.00 85.96 95 ILE B C 1
ATOM 2511 O O . ILE B 1 95 ? 4.746 21.102 31.624 1.00 85.20 95 ILE B O 1
ATOM 2516 N N . LEU B 1 96 ? 6.605 21.216 32.897 1.00 84.14 96 LEU B N 1
ATOM 2517 C CA . LEU B 1 96 ? 7.081 22.443 32.295 1.00 83.49 96 LEU B CA 1
ATOM 2518 C C . LEU B 1 96 ? 6.935 22.446 30.780 1.00 83.96 96 LEU B C 1
ATOM 2519 O O . LEU B 1 96 ? 6.442 23.416 30.203 1.00 84.78 96 LEU B O 1
ATOM 2524 N N . ALA B 1 97 ? 7.349 21.365 30.129 1.00 84.11 97 ALA B N 1
ATOM 2525 C CA . ALA B 1 97 ? 7.246 21.295 28.676 1.00 84.08 97 ALA B CA 1
ATOM 2526 C C . ALA B 1 97 ? 5.780 21.331 28.241 1.00 84.92 97 ALA B C 1
ATOM 2527 O O . ALA B 1 97 ? 5.428 22.037 27.293 1.00 84.89 97 ALA B O 1
ATOM 2529 N N . THR B 1 98 ? 4.923 20.581 28.935 1.00 85.50 98 THR B N 1
ATOM 2530 C CA . THR B 1 98 ? 3.498 20.559 28.593 1.00 84.80 98 THR B CA 1
ATOM 2531 C C . THR B 1 98 ? 2.919 21.972 28.701 1.00 85.22 98 THR B C 1
ATOM 2532 O O . THR B 1 98 ? 2.085 22.376 27.880 1.00 85.58 98 THR B O 1
ATOM 2536 N N . ILE B 1 99 ? 3.365 22.722 29.707 1.00 84.16 99 ILE B N 1
ATOM 2537 C CA . ILE B 1 99 ? 2.912 24.099 29.867 1.00 83.93 99 ILE B CA 1
ATOM 2538 C C . ILE B 1 99 ? 3.360 24.878 28.626 1.00 84.65 99 ILE B C 1
ATOM 2539 O O . ILE B 1 99 ? 2.542 25.485 27.929 1.00 84.60 99 ILE B O 1
ATOM 2544 N N . ILE B 1 100 ? 4.661 24.844 28.349 1.00 84.96 100 ILE B N 1
ATOM 2545 C CA . ILE B 1 100 ? 5.191 25.533 27.186 1.00 86.41 100 ILE B CA 1
ATOM 2546 C C . ILE B 1 100 ? 4.446 25.047 25.948 1.00 87.17 100 ILE B C 1
ATOM 2547 O O . ILE B 1 100 ? 4.188 25.825 25.031 1.00 87.72 100 ILE B O 1
ATOM 2552 N N . TRP B 1 101 ? 4.111 23.759 25.929 1.00 88.31 101 TRP B N 1
ATOM 2553 C CA . TRP B 1 101 ? 3.377 23.160 24.815 1.00 90.45 101 TRP B CA 1
ATOM 2554 C C . TRP B 1 101 ? 1.983 23.757 24.714 1.00 92.64 101 TRP B C 1
ATOM 2555 O O . TRP B 1 101 ? 1.491 24.025 23.611 1.00 91.90 101 TRP B O 1
ATOM 2566 N N . TYR B 1 102 ? 1.343 23.926 25.874 1.00 95.23 102 TYR B N 1
ATOM 2567 C CA . TYR B 1 102 ? -0.004 24.483 25.950 1.00 96.63 102 TYR B CA 1
ATOM 2568 C C . TYR B 1 102 ? -0.031 25.876 25.365 1.00 94.36 102 TYR B C 1
ATOM 2569 O O . TYR B 1 102 ? -0.897 26.214 24.569 1.00 92.96 102 TYR B O 1
ATOM 2578 N N . LEU B 1 103 ? 0.923 26.683 25.796 1.00 92.41 103 LEU B N 1
ATOM 2579 C CA . LEU B 1 103 ? 1.034 28.041 25.332 1.00 92.61 103 LEU B CA 1
ATOM 2580 C C . LEU B 1 103 ? 1.257 28.151 23.817 1.00 93.88 103 LEU B C 1
ATOM 2581 O O . LEU B 1 103 ? 0.523 28.860 23.122 1.00 96.69 103 LEU B O 1
ATOM 2586 N N . VAL B 1 104 ? 2.256 27.463 23.285 1.00 92.91 104 VAL B N 1
ATOM 2587 C CA . VAL B 1 104 ? 2.500 27.562 21.854 1.00 91.81 104 VAL B CA 1
ATOM 2588 C C . VAL B 1 104 ? 1.295 27.212 20.976 1.00 92.15 104 VAL B C 1
ATOM 2589 O O . VAL B 1 104 ? 1.146 27.737 19.875 1.00 92.45 104 VAL B O 1
ATOM 2593 N N . PHE B 1 105 ? 0.420 26.346 21.455 1.00 93.12 105 PHE B N 1
ATOM 2594 C CA . PHE B 1 105 ? -0.731 25.977 20.647 1.00 96.05 105 PHE B CA 1
ATOM 2595 C C . PHE B 1 105 ? -2.036 26.627 21.066 1.00 98.00 105 PHE B C 1
ATOM 2596 O O . PHE B 1 105 ? -2.895 26.876 20.226 1.00 98.41 105 PHE B O 1
ATOM 2604 N N . TYR B 1 106 ? -2.186 26.908 22.357 1.00 101.04 106 TYR B N 1
ATOM 2605 C CA . TYR B 1 106 ? -3.431 27.480 22.863 1.00 103.97 106 TYR B CA 1
ATOM 2606 C C . TYR B 1 106 ? -3.363 28.793 23.651 1.00 107.65 106 TYR B C 1
ATOM 2607 O O . TYR B 1 106 ? -4.400 29.272 24.118 1.00 109.14 106 TYR B O 1
ATOM 2616 N N . ALA B 1 107 ? -2.169 29.371 23.812 1.00 110.70 107 ALA B N 1
ATOM 2617 C CA . ALA B 1 107 ? -2.026 30.637 24.535 1.00 112.30 107 ALA B CA 1
ATOM 2618 C C . ALA B 1 107 ? -3.051 31.613 23.964 1.00 114.75 107 ALA B C 1
ATOM 2619 O O . ALA B 1 107 ? -3.268 31.653 22.747 1.00 114.84 107 ALA B O 1
ATOM 2621 N N . PRO B 1 108 ? -3.703 32.405 24.834 1.00 116.64 108 PRO B N 1
ATOM 2622 C CA . PRO B 1 108 ? -4.710 33.376 24.397 1.00 117.69 108 PRO B CA 1
ATOM 2623 C C . PRO B 1 108 ? -4.166 34.421 23.425 1.00 118.51 108 PRO B C 1
ATOM 2624 O O . PRO B 1 108 ? -3.084 34.987 23.628 1.00 117.71 108 PRO B O 1
ATOM 2628 N N . PHE B 1 109 ? -4.933 34.666 22.368 1.00 119.56 109 PHE B N 1
ATOM 2629 C CA . PHE B 1 109 ? -4.543 35.624 21.350 1.00 121.70 109 PHE B CA 1
ATOM 2630 C C . PHE B 1 109 ? -3.241 35.131 20.737 1.00 121.35 109 PHE B C 1
ATOM 2631 O O . PHE B 1 109 ? -2.472 35.909 20.163 1.00 121.14 109 PHE B O 1
ATOM 2639 N N . ASP B 1 110 ? -3.014 33.823 20.873 1.00 120.82 110 ASP B N 1
ATOM 2640 C CA . ASP B 1 110 ? -1.823 33.152 20.350 1.00 119.61 110 ASP B CA 1
ATOM 2641 C C . ASP B 1 110 ? -0.597 33.994 20.692 1.00 118.23 110 ASP B C 1
ATOM 2642 O O . ASP B 1 110 ? 0.351 34.091 19.913 1.00 118.78 110 ASP B O 1
ATOM 2647 N N . GLY B 1 111 ? -0.625 34.591 21.876 1.00 115.51 111 GLY B N 1
ATOM 2648 C CA . GLY B 1 111 ? 0.458 35.455 22.287 1.00 112.95 111 GLY B CA 1
ATOM 2649 C C . GLY B 1 111 ? 1.861 34.899 22.252 1.00 111.20 111 GLY B C 1
ATOM 2650 O O . GLY B 1 111 ? 2.671 35.263 21.398 1.00 110.21 111 GLY B O 1
ATOM 2651 N N . ILE B 1 112 ? 2.136 34.023 23.212 1.00 110.68 112 ILE B N 1
ATOM 2652 C CA . ILE B 1 112 ? 3.434 33.389 23.393 1.00 109.04 112 ILE B CA 1
ATOM 2653 C C . ILE B 1 112 ? 4.094 32.984 22.070 1.00 107.35 112 ILE B C 1
ATOM 2654 O O . ILE B 1 112 ? 5.294 33.195 21.872 1.00 105.31 112 ILE B O 1
ATOM 2659 N N . TYR B 1 113 ? 3.303 32.410 21.168 1.00 106.05 113 TYR B N 1
ATOM 2660 C CA . TYR B 1 113 ? 3.803 32.010 19.858 1.00 105.09 113 TYR B CA 1
ATOM 2661 C C . TYR B 1 113 ? 4.373 33.251 19.150 1.00 104.69 113 TYR B C 1
ATOM 2662 O O . TYR B 1 113 ? 5.536 33.277 18.732 1.00 103.23 113 TYR B O 1
ATOM 2671 N N . LYS B 1 114 ? 3.521 34.271 19.042 1.00 105.16 114 LYS B N 1
ATOM 2672 C CA . LYS B 1 114 ? 3.821 35.550 18.391 1.00 104.11 114 LYS B CA 1
ATOM 2673 C C . LYS B 1 114 ? 5.022 36.308 18.955 1.00 103.37 114 LYS B C 1
ATOM 2674 O O . LYS B 1 114 ? 5.763 36.963 18.213 1.00 101.90 114 LYS B O 1
ATOM 2680 N N . ILE B 1 115 ? 5.202 36.225 20.269 1.00 103.22 115 ILE B N 1
ATOM 2681 C CA . ILE B 1 115 ? 6.306 36.908 20.936 1.00 104.02 115 ILE B CA 1
ATOM 2682 C C . ILE B 1 115 ? 7.660 36.288 20.611 1.00 105.78 115 ILE B C 1
ATOM 2683 O O . ILE B 1 115 ? 8.650 37.004 20.421 1.00 105.41 115 ILE B O 1
ATOM 2688 N N . ALA B 1 116 ? 7.692 34.955 20.561 1.00 106.92 116 ALA B N 1
ATOM 2689 C CA . ALA B 1 116 ? 8.918 34.217 20.282 1.00 107.07 116 ALA B CA 1
ATOM 2690 C C . ALA B 1 116 ? 9.413 34.469 18.872 1.00 107.71 116 ALA B C 1
ATOM 2691 O O . ALA B 1 116 ? 10.615 34.499 18.630 1.00 106.01 116 ALA B O 1
ATOM 2693 N N . LYS B 1 117 ? 8.473 34.662 17.952 1.00 110.71 117 LYS B N 1
ATOM 2694 C CA . LYS B 1 117 ? 8.794 34.913 16.550 1.00 114.31 117 LYS B CA 1
ATOM 2695 C C . LYS B 1 117 ? 9.436 36.272 16.251 1.00 116.17 117 LYS B C 1
ATOM 2696 O O . LYS B 1 117 ? 9.949 36.486 15.147 1.00 116.09 117 LYS B O 1
ATOM 2702 N N . ILE B 1 118 ? 9.420 37.188 17.216 1.00 118.00 118 ILE B N 1
ATOM 2703 C CA . ILE B 1 118 ? 10.021 38.494 16.975 1.00 119.45 118 ILE B CA 1
ATOM 2704 C C . ILE B 1 118 ? 11.544 38.420 17.102 1.00 120.51 118 ILE B C 1
ATOM 2705 O O . ILE B 1 118 ? 12.090 38.004 18.130 1.00 119.73 118 ILE B O 1
ATOM 2710 N N . THR B 1 119 ? 12.206 38.807 16.014 1.00 122.06 119 THR B N 1
ATOM 2711 C CA . THR B 1 119 ? 13.666 38.807 15.868 1.00 123.46 119 THR B CA 1
ATOM 2712 C C . THR B 1 119 ? 14.572 38.858 17.108 1.00 123.80 119 THR B C 1
ATOM 2713 O O . THR B 1 119 ? 15.301 37.902 17.386 1.00 124.87 119 THR B O 1
ATOM 2717 N N . PRO B 1 120 ? 14.565 39.977 17.850 1.00 123.14 120 PRO B N 1
ATOM 2718 C CA . PRO B 1 120 ? 15.429 40.031 19.035 1.00 122.03 120 PRO B CA 1
ATOM 2719 C C . PRO B 1 120 ? 15.265 38.804 19.929 1.00 121.24 120 PRO B C 1
ATOM 2720 O O . PRO B 1 120 ? 16.245 38.148 20.281 1.00 120.97 120 PRO B O 1
ATOM 2724 N N . VAL B 1 121 ? 14.014 38.506 20.274 1.00 119.91 121 VAL B N 1
ATOM 2725 C CA . VAL B 1 121 ? 13.659 37.375 21.126 1.00 118.49 121 VAL B CA 1
ATOM 2726 C C . VAL B 1 121 ? 14.216 36.044 20.635 1.00 118.69 121 VAL B C 1
ATOM 2727 O O . VAL B 1 121 ? 14.925 35.338 21.366 1.00 117.98 121 VAL B O 1
ATOM 2731 N N . LYS B 1 122 ? 13.864 35.693 19.402 1.00 118.33 122 LYS B N 1
ATOM 2732 C CA . LYS B 1 122 ? 14.325 34.447 18.812 1.00 117.05 122 LYS B CA 1
ATOM 2733 C C . LYS B 1 122 ? 15.802 34.297 19.117 1.00 115.73 122 LYS B C 1
ATOM 2734 O O . LYS B 1 122 ? 16.241 33.286 19.664 1.00 115.99 122 LYS B O 1
ATOM 2740 N N . CYS B 1 123 ? 16.553 35.339 18.790 1.00 114.06 123 CYS B N 1
ATOM 2741 C CA . CYS B 1 123 ? 17.986 35.355 18.992 1.00 112.68 123 CYS B CA 1
ATOM 2742 C C . CYS B 1 123 ? 18.433 35.039 20.413 1.00 109.91 123 CYS B C 1
ATOM 2743 O O . CYS B 1 123 ? 19.445 34.369 20.615 1.00 107.82 123 CYS B O 1
ATOM 2746 N N . VAL B 1 124 ? 17.691 35.527 21.400 1.00 108.89 124 VAL B N 1
ATOM 2747 C CA . VAL B 1 124 ? 18.035 35.258 22.796 1.00 107.52 124 VAL B CA 1
ATOM 2748 C C . VAL B 1 124 ? 17.894 33.767 22.955 1.00 106.63 124 VAL B C 1
ATOM 2749 O O . VAL B 1 124 ? 18.822 33.067 23.375 1.00 106.59 124 VAL B O 1
ATOM 2753 N N . LEU B 1 125 ? 16.700 33.300 22.610 1.00 104.67 125 LEU B N 1
ATOM 2754 C CA . LEU B 1 125 ? 16.379 31.894 22.675 1.00 101.95 125 LEU B CA 1
ATOM 2755 C C . LEU B 1 125 ? 17.460 31.132 21.932 1.00 101.07 125 LEU B C 1
ATOM 2756 O O . LEU B 1 125 ? 18.211 30.370 22.538 1.00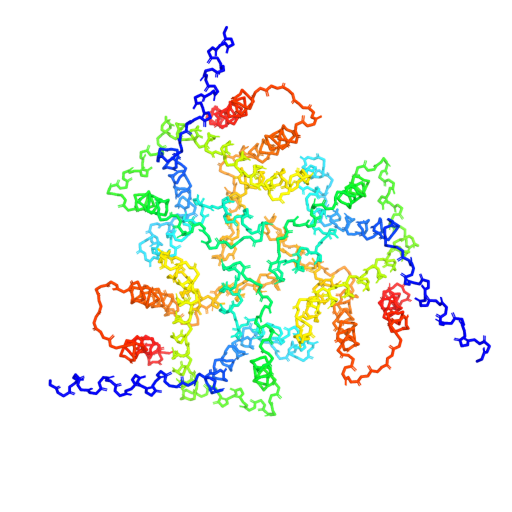 100.83 125 LEU B O 1
ATOM 2761 N N . ALA B 1 126 ? 17.552 31.366 20.627 1.00 99.99 126 ALA B N 1
ATOM 2762 C CA . ALA B 1 126 ? 18.552 30.706 19.800 1.00 100.40 126 ALA B CA 1
ATOM 2763 C C . ALA B 1 126 ? 19.878 30.544 20.534 1.00 100.47 126 ALA B C 1
ATOM 2764 O O . ALA B 1 126 ? 20.490 29.477 20.462 1.00 101.78 126 ALA B O 1
ATOM 2766 N N . VAL B 1 127 ? 20.326 31.582 21.242 1.00 99.65 127 VAL B N 1
ATOM 2767 C CA . VAL B 1 127 ? 21.588 31.467 21.970 1.00 99.48 127 VAL B CA 1
ATOM 2768 C C . VAL B 1 127 ? 21.412 30.574 23.178 1.00 99.43 127 VAL B C 1
ATOM 2769 O O . VAL B 1 127 ? 22.081 29.552 23.311 1.00 99.82 127 VAL B O 1
ATOM 2773 N N . MET B 1 128 ? 20.508 30.958 24.061 1.00 99.46 128 MET B N 1
ATOM 2774 C CA . MET B 1 128 ? 20.266 30.167 25.248 1.00 101.20 128 MET B CA 1
ATOM 2775 C C . MET B 1 128 ? 20.320 28.668 24.954 1.00 102.84 128 MET B C 1
ATOM 2776 O O . MET B 1 128 ? 20.892 27.890 25.724 1.00 101.78 128 MET B O 1
ATOM 2781 N N . LYS B 1 129 ? 19.725 28.282 23.823 1.00 105.95 129 LYS B N 1
ATOM 2782 C CA . LYS B 1 129 ? 19.655 26.882 23.383 1.00 107.65 129 LYS B CA 1
ATOM 2783 C C . LYS B 1 129 ? 21.030 26.270 23.130 1.00 106.80 129 LYS B C 1
ATOM 2784 O O . LYS B 1 129 ? 21.264 25.104 23.447 1.00 106.79 129 LYS B O 1
ATOM 2790 N N . GLU B 1 130 ? 21.933 27.052 22.546 1.00 105.18 130 GLU B N 1
ATOM 2791 C CA . GLU B 1 130 ? 23.273 26.564 22.269 1.00 103.75 130 GLU B CA 1
ATOM 2792 C C . GLU B 1 130 ? 23.995 26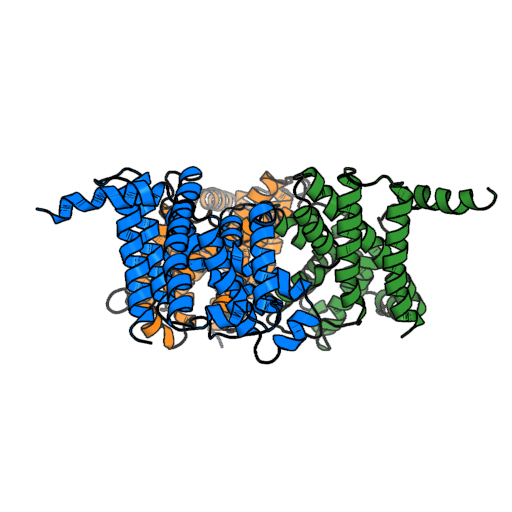.271 23.567 1.00 102.26 130 GLU B C 1
ATOM 2793 O O . GLU B 1 130 ? 24.946 25.491 23.601 1.00 101.60 130 GLU B O 1
ATOM 2799 N N . VAL B 1 131 ? 23.546 26.906 24.640 1.00 100.41 131 VAL B N 1
ATOM 2800 C CA . VAL B 1 131 ? 24.152 26.661 25.933 1.00 100.47 131 VAL B CA 1
ATOM 2801 C C . VAL B 1 131 ? 23.614 25.311 26.416 1.00 99.75 131 VAL B C 1
ATOM 2802 O O . VAL B 1 131 ? 24.369 24.472 26.921 1.00 101.09 131 VAL B O 1
ATOM 2806 N N . LYS B 1 132 ? 22.311 25.097 26.229 1.00 97.20 132 LYS B N 1
ATOM 2807 C CA . LYS B 1 132 ? 21.656 23.850 26.630 1.00 93.17 132 LYS B CA 1
ATOM 2808 C C . LYS B 1 132 ? 22.180 22.648 25.842 1.00 90.65 132 LYS B C 1
ATOM 2809 O O . LYS B 1 132 ? 22.158 21.522 26.331 1.00 88.44 132 LYS B O 1
ATOM 2815 N N . ARG B 1 133 ? 22.642 22.906 24.621 1.00 89.52 133 ARG B N 1
ATOM 2816 C CA . ARG B 1 133 ? 23.191 21.884 23.732 1.00 88.10 133 ARG B CA 1
ATOM 2817 C C . ARG B 1 133 ? 24.571 21.473 24.176 1.00 87.47 133 ARG B C 1
ATOM 2818 O O . ARG B 1 133 ? 24.890 20.291 24.228 1.00 87.39 133 ARG B O 1
ATOM 2826 N N . ALA B 1 134 ? 25.393 22.479 24.450 1.00 87.02 134 ALA B N 1
ATOM 2827 C CA . ALA B 1 134 ? 26.758 22.291 24.910 1.00 86.24 134 ALA B CA 1
ATOM 2828 C C . ALA B 1 134 ? 26.701 21.429 26.161 1.00 86.13 134 ALA B C 1
ATOM 2829 O O . ALA B 1 134 ? 27.571 20.591 26.419 1.00 86.08 134 ALA B O 1
ATOM 2831 N N . TYR B 1 135 ? 25.645 21.656 26.930 1.00 85.70 135 TYR B N 1
ATOM 2832 C CA . TYR B 1 135 ? 25.381 20.953 28.172 1.00 85.68 135 TYR B CA 1
ATOM 2833 C C . TYR B 1 135 ? 25.039 19.473 27.910 1.00 86.32 135 TYR B C 1
ATOM 2834 O O . TYR B 1 135 ? 25.538 18.569 28.596 1.00 85.98 135 TYR B O 1
ATOM 2843 N N . LYS B 1 136 ? 24.200 19.240 26.898 1.00 86.79 136 LYS B N 1
ATOM 2844 C CA . LYS B 1 136 ? 23.783 17.893 26.492 1.00 85.20 136 LYS B CA 1
ATOM 2845 C C . LYS B 1 136 ? 24.976 17.123 25.916 1.00 84.33 136 LYS B C 1
ATOM 2846 O O . LYS B 1 136 ? 25.157 15.944 26.201 1.00 83.36 136 LYS B O 1
ATOM 2852 N N . VAL B 1 137 ? 25.779 17.788 25.091 1.00 83.78 137 VAL B N 1
ATOM 2853 C CA . VAL B 1 137 ? 26.947 17.140 24.513 1.00 84.33 137 VAL B CA 1
ATOM 2854 C C . VAL B 1 137 ? 27.839 16.707 25.649 1.00 86.58 137 VAL B C 1
ATOM 2855 O O . VAL B 1 137 ? 28.466 15.650 25.595 1.00 86.87 137 VAL B O 1
ATOM 2859 N N . SER B 1 138 ? 27.898 17.530 26.688 1.00 88.77 138 SER B N 1
ATOM 2860 C CA . SER B 1 138 ? 28.739 17.190 27.816 1.00 92.01 138 SER B CA 1
ATOM 2861 C C . SER B 1 138 ? 28.188 15.996 28.579 1.00 92.31 138 SER B C 1
ATOM 2862 O O . SER B 1 138 ? 28.888 15.006 28.784 1.00 91.81 138 SER B O 1
ATOM 2865 N N . HIS B 1 139 ? 26.933 16.075 28.987 1.00 93.28 139 HIS B N 1
ATOM 2866 C CA . HIS B 1 139 ? 26.349 14.970 29.719 1.00 96.24 139 HIS B CA 1
ATOM 2867 C C . HIS B 1 139 ? 26.304 13.661 28.948 1.00 94.45 139 HIS B C 1
ATOM 2868 O O . HIS B 1 139 ? 26.234 12.591 29.544 1.00 94.98 139 HIS B O 1
ATOM 2875 N N . GLY B 1 140 ? 26.355 13.738 27.626 1.00 92.69 140 GLY B N 1
ATOM 2876 C CA . GLY B 1 140 ? 26.355 12.520 26.835 1.00 89.60 140 GLY B CA 1
ATOM 2877 C C . GLY B 1 140 ? 27.711 11.849 26.963 1.00 87.76 140 GLY B C 1
ATOM 2878 O O . GLY B 1 140 ? 27.796 10.673 27.341 1.00 85.89 140 GLY B O 1
ATOM 2879 N N . VAL B 1 141 ? 28.770 12.607 26.668 1.00 86.12 141 VAL B N 1
ATOM 2880 C CA . VAL B 1 141 ? 30.136 12.099 26.751 1.00 86.20 141 VAL B CA 1
ATOM 2881 C C . VAL B 1 141 ? 30.434 11.589 28.150 1.00 84.83 141 VAL B C 1
ATOM 2882 O O . VAL B 1 141 ? 31.134 10.599 28.321 1.00 84.31 141 VAL B O 1
ATOM 2886 N N . SER B 1 142 ? 29.906 12.281 29.150 1.00 84.85 142 SER B N 1
ATOM 2887 C CA . SER B 1 142 ? 30.101 11.890 30.539 1.00 85.19 142 SER B CA 1
ATOM 2888 C C . SER B 1 142 ? 29.439 10.543 30.780 1.00 85.53 142 SER B C 1
ATOM 2889 O O . SER B 1 142 ? 30.114 9.563 31.080 1.00 85.22 142 SER B O 1
ATOM 2892 N N . HIS B 1 143 ? 28.118 10.490 30.633 1.00 86.63 143 HIS B N 1
ATOM 2893 C CA . HIS B 1 143 ? 27.394 9.239 30.846 1.00 88.03 143 HIS B CA 1
ATOM 2894 C C . HIS B 1 143 ? 28.029 8.119 30.039 1.00 88.66 143 HIS B C 1
ATOM 2895 O O . HIS B 1 143 ? 28.109 6.976 30.493 1.00 86.09 143 HIS B O 1
ATOM 2902 N N . ALA B 1 144 ? 28.471 8.451 28.833 1.00 90.13 144 ALA B N 1
ATOM 2903 C CA . ALA B 1 144 ? 29.110 7.461 27.989 1.00 92.65 144 ALA B CA 1
ATOM 2904 C C . ALA B 1 144 ? 30.371 6.925 28.682 1.00 94.32 144 ALA B C 1
ATOM 2905 O O . ALA B 1 144 ? 30.536 5.712 28.829 1.00 95.54 144 ALA B O 1
ATOM 2907 N N . ALA B 1 145 ? 31.245 7.826 29.127 1.00 94.58 145 ALA B N 1
ATOM 2908 C CA . ALA B 1 145 ? 32.484 7.427 29.783 1.00 95.02 145 ALA B CA 1
ATOM 2909 C C . ALA B 1 145 ? 32.259 6.772 31.147 1.00 96.56 145 ALA B C 1
ATOM 2910 O O . ALA B 1 145 ? 33.139 6.095 31.681 1.00 97.47 145 ALA B O 1
ATOM 2912 N N . LYS B 1 146 ? 31.085 6.976 31.722 1.00 98.68 146 LYS B N 1
ATOM 2913 C CA . LYS B 1 146 ? 30.776 6.355 33.008 1.00 100.69 146 LYS B CA 1
ATOM 2914 C C . LYS B 1 146 ? 30.697 4.849 32.725 1.00 99.85 146 LYS B C 1
ATOM 2915 O O . LYS B 1 146 ? 31.490 4.072 33.227 1.00 99.91 146 LYS B O 1
ATOM 2921 N N . LEU B 1 147 ? 29.758 4.458 31.873 1.00 99.43 147 LEU B N 1
ATOM 2922 C CA . LEU B 1 147 ? 29.561 3.064 31.513 1.00 98.65 147 LEU B CA 1
ATOM 2923 C C . LEU B 1 147 ? 30.654 2.461 30.642 1.00 99.31 147 LEU B C 1
ATOM 2924 O O . LEU B 1 147 ? 30.824 1.249 30.627 1.00 99.81 147 LEU B O 1
ATOM 2929 N N . TYR B 1 148 ? 31.379 3.282 29.896 1.00 100.01 148 TYR B N 1
ATOM 2930 C CA . TYR B 1 148 ? 32.412 2.744 29.016 1.00 101.85 148 TYR B CA 1
ATOM 2931 C C . TYR B 1 148 ? 33.638 3.642 28.974 1.00 102.58 148 TYR B C 1
ATOM 2932 O O . TYR B 1 148 ? 34.076 4.083 27.909 1.00 102.90 148 TYR B O 1
ATOM 2941 N N . PRO B 1 149 ? 34.226 3.899 30.145 1.00 103.36 149 PRO B N 1
ATOM 2942 C CA . PRO B 1 149 ? 35.409 4.744 30.325 1.00 104.17 149 PRO B CA 1
ATOM 2943 C C . PRO B 1 149 ? 36.564 4.577 29.342 1.00 104.57 149 PRO B C 1
ATOM 2944 O O . PRO B 1 149 ? 37.333 5.519 29.119 1.00 105.33 149 PRO B O 1
ATOM 2948 N N . ASN B 1 150 ? 36.692 3.399 28.745 1.00 104.01 150 ASN B N 1
ATOM 2949 C CA . ASN B 1 150 ? 37.781 3.197 27.806 1.00 104.50 150 ASN B CA 1
ATOM 2950 C C . ASN B 1 150 ? 37.425 3.376 26.345 1.00 104.21 150 ASN B C 1
ATOM 2951 O O . ASN B 1 150 ? 38.261 3.827 25.557 1.00 104.19 150 ASN B O 1
ATOM 2956 N N . SER B 1 151 ? 36.193 3.011 25.990 1.00 103.67 151 SER B N 1
ATOM 2957 C CA . SER B 1 151 ? 35.696 3.122 24.617 1.00 101.56 151 SER B CA 1
ATOM 2958 C C . SER B 1 151 ? 35.337 4.566 24.327 1.00 99.76 151 SER B C 1
ATOM 2959 O O . SER B 1 151 ? 34.255 5.036 24.644 1.00 97.74 151 SER B O 1
ATOM 2962 N N . TYR B 1 152 ? 36.278 5.261 23.711 1.00 99.86 152 TYR B N 1
ATOM 2963 C CA . TYR B 1 152 ? 36.127 6.670 23.417 1.00 99.75 152 TYR B CA 1
ATOM 2964 C C . TYR B 1 152 ? 35.157 6.950 22.298 1.00 98.78 152 TYR B C 1
ATOM 2965 O O . TYR B 1 152 ? 34.416 7.943 22.342 1.00 98.42 152 TYR B O 1
ATOM 2974 N N . ILE B 1 153 ? 35.147 6.069 21.302 1.00 96.53 153 ILE B N 1
ATOM 2975 C CA . ILE B 1 153 ? 34.240 6.245 20.179 1.00 93.23 153 ILE B CA 1
ATOM 2976 C C . ILE B 1 153 ? 32.799 6.300 20.714 1.00 90.04 153 ILE B C 1
ATOM 2977 O O . ILE B 1 153 ? 32.061 7.235 20.418 1.00 88.57 153 ILE B O 1
ATOM 2982 N N . VAL B 1 154 ? 32.414 5.310 21.517 1.00 86.30 154 VAL B N 1
ATOM 2983 C CA . VAL B 1 154 ? 31.085 5.277 22.111 1.00 83.30 154 VAL B CA 1
ATOM 2984 C C . VAL B 1 154 ? 30.785 6.607 22.807 1.00 84.59 154 VAL B C 1
ATOM 2985 O O . VAL B 1 154 ? 29.685 7.146 22.678 1.00 84.98 154 VAL B O 1
ATOM 2989 N N . GLN B 1 155 ? 31.761 7.138 23.543 1.00 84.65 155 GLN B N 1
ATOM 2990 C CA . GLN B 1 155 ? 31.585 8.416 24.242 1.00 83.89 155 GLN B CA 1
ATOM 2991 C C . GLN B 1 155 ? 31.343 9.546 23.236 1.00 81.93 155 GLN B C 1
ATOM 2992 O O . GLN B 1 155 ? 30.441 10.374 23.407 1.00 79.76 155 GLN B O 1
ATOM 2998 N N . VAL B 1 156 ? 32.150 9.582 22.182 1.00 79.19 156 VAL B N 1
ATOM 2999 C CA . VAL B 1 156 ? 31.980 10.622 21.188 1.00 77.74 156 VAL B CA 1
ATOM 3000 C C . VAL B 1 156 ? 30.614 10.518 20.469 1.00 77.96 156 VAL B C 1
ATOM 3001 O O . VAL B 1 156 ? 29.981 11.538 20.195 1.00 78.88 156 VAL B O 1
ATOM 3005 N N . LEU B 1 157 ? 30.147 9.303 20.176 1.00 76.67 157 LEU B N 1
ATOM 3006 C CA . LEU B 1 157 ? 28.858 9.130 19.500 1.00 73.62 157 LEU B CA 1
ATOM 3007 C C . LEU B 1 157 ? 27.693 9.554 20.356 1.00 72.14 157 LEU B C 1
ATOM 3008 O O . LEU B 1 157 ? 26.872 10.350 19.923 1.00 72.03 157 LEU B O 1
ATOM 3013 N N . VAL B 1 158 ? 27.612 9.016 21.571 1.00 70.37 158 VAL B N 1
ATOM 3014 C CA . VAL B 1 158 ? 26.519 9.367 22.483 1.00 68.93 158 VAL B CA 1
ATOM 3015 C C . VAL B 1 158 ? 26.517 10.874 22.784 1.00 67.59 158 VAL B C 1
ATOM 3016 O O . VAL B 1 158 ? 25.473 11.461 23.062 1.00 64.61 158 VAL B O 1
ATOM 3020 N N . GLY B 1 159 ? 27.703 11.479 22.740 1.00 68.36 159 GLY B N 1
ATOM 3021 C CA . GLY B 1 159 ? 27.828 12.906 22.978 1.00 69.50 159 GLY B CA 1
ATOM 3022 C C . GLY B 1 159 ? 27.219 13.643 21.804 1.00 69.68 159 GLY B C 1
ATOM 3023 O O . GLY B 1 159 ? 26.325 14.475 21.969 1.00 70.91 159 GLY B O 1
ATOM 3024 N N . THR B 1 160 ? 27.706 13.320 20.611 1.00 69.04 160 THR B N 1
ATOM 3025 C CA . THR B 1 160 ? 27.203 13.896 19.372 1.00 68.99 160 THR B CA 1
ATOM 3026 C C . THR B 1 160 ? 25.731 13.552 19.267 1.00 69.59 160 THR B C 1
ATOM 3027 O O . THR B 1 160 ? 24.952 14.244 18.618 1.00 70.40 160 THR B O 1
ATOM 3031 N N . ALA B 1 161 ? 25.353 12.457 19.904 1.00 69.78 161 ALA B N 1
ATOM 3032 C CA . ALA B 1 161 ? 23.978 12.021 19.860 1.00 69.27 161 ALA B CA 1
ATOM 3033 C C . ALA B 1 161 ? 23.083 13.009 20.553 1.00 69.16 161 ALA B C 1
ATOM 3034 O O . ALA B 1 161 ? 22.047 13.389 20.013 1.00 67.71 161 ALA B O 1
ATOM 3036 N N . LYS B 1 162 ? 23.479 13.429 21.751 1.00 70.00 162 LYS B N 1
ATOM 3037 C CA . LYS B 1 162 ? 22.653 14.363 22.502 1.00 71.76 162 LYS B CA 1
ATOM 3038 C C . LYS B 1 162 ? 22.775 15.781 22.001 1.00 72.63 162 LYS B C 1
ATOM 3039 O O . LYS B 1 162 ? 21.836 16.567 22.114 1.00 72.45 162 LYS B O 1
ATOM 3045 N N . GLY B 1 163 ? 23.920 16.089 21.405 1.00 73.67 163 GLY B N 1
ATOM 3046 C CA . GLY B 1 163 ? 24.131 17.419 20.880 1.00 76.25 163 GLY B CA 1
ATOM 3047 C C . GLY B 1 163 ? 23.392 17.705 19.585 1.00 79.38 163 GLY B C 1
ATOM 3048 O O . GLY B 1 163 ? 22.942 18.835 19.374 1.00 80.09 163 GLY B O 1
ATOM 3049 N N . ALA B 1 164 ? 23.237 16.689 18.730 1.00 81.88 164 ALA B N 1
ATOM 3050 C CA . ALA B 1 164 ? 22.584 16.881 17.432 1.00 83.02 164 ALA B CA 1
ATOM 3051 C C . ALA B 1 164 ? 21.602 15.830 16.912 1.00 83.56 164 ALA B C 1
ATOM 3052 O O . ALA B 1 164 ? 21.116 15.960 15.794 1.00 85.21 164 ALA B O 1
ATOM 3054 N N . GLY B 1 165 ? 21.289 14.799 17.681 1.00 83.61 165 GLY B N 1
ATOM 3055 C CA . GLY B 1 165 ? 20.374 13.788 17.163 1.00 83.15 165 GLY B CA 1
ATOM 3056 C C . GLY B 1 165 ? 18.878 14.080 17.155 1.00 82.72 165 GLY B C 1
ATOM 3057 O O . GLY B 1 165 ? 18.082 13.156 17.009 1.00 81.94 165 GLY B O 1
ATOM 3058 N N . SER B 1 166 ? 18.486 15.343 17.312 1.00 83.05 166 SER B N 1
ATOM 3059 C CA . SER B 1 166 ? 17.065 15.698 17.315 1.00 82.87 166 SER B CA 1
ATOM 3060 C C . SER B 1 166 ? 16.469 15.483 15.939 1.00 81.43 166 SER B C 1
ATOM 3061 O O . SER B 1 166 ? 15.281 15.182 15.805 1.00 80.05 166 SER B O 1
ATOM 3064 N N . GLY B 1 167 ? 17.309 15.626 14.919 1.00 80.14 167 GLY B N 1
ATOM 3065 C CA . GLY B 1 167 ? 16.856 15.432 13.555 1.00 80.16 167 GLY B CA 1
ATOM 3066 C C . GLY B 1 167 ? 16.320 14.035 13.307 1.00 79.62 167 GLY B C 1
ATOM 3067 O O . GLY B 1 167 ? 15.272 13.864 12.686 1.00 78.37 167 GLY B O 1
ATOM 3068 N N . ILE B 1 168 ? 17.047 13.034 13.800 1.00 80.01 168 ILE B N 1
ATOM 3069 C CA . ILE B 1 168 ? 16.673 11.628 13.634 1.00 79.56 168 ILE B CA 1
ATOM 3070 C C . ILE B 1 168 ? 15.317 11.314 14.246 1.00 79.32 168 ILE B C 1
ATOM 3071 O O . ILE B 1 168 ? 14.478 10.652 13.635 1.00 79.79 168 ILE B O 1
ATOM 3076 N N . VAL B 1 169 ? 15.106 11.778 15.465 1.00 78.06 169 VAL B N 1
ATOM 3077 C CA . VAL B 1 169 ? 13.847 11.535 16.117 1.00 78.27 169 VAL B CA 1
ATOM 3078 C C . VAL B 1 169 ? 12.753 12.219 15.311 1.00 78.24 169 VAL B C 1
ATOM 3079 O O . VAL B 1 169 ? 11.669 11.661 15.133 1.00 76.23 169 VAL B O 1
ATOM 3083 N N . ARG B 1 170 ? 13.044 13.419 14.807 1.00 79.59 170 ARG B N 1
ATOM 3084 C CA . ARG B 1 170 ? 12.080 14.162 13.984 1.00 81.78 170 ARG B CA 1
ATOM 3085 C C . ARG B 1 170 ? 11.668 13.343 12.751 1.00 81.51 170 ARG B C 1
ATOM 3086 O O . ARG B 1 170 ? 10.477 13.204 12.468 1.00 81.35 170 ARG B O 1
ATOM 3094 N N . THR B 1 171 ? 12.661 12.817 12.028 1.00 79.99 171 THR B N 1
ATOM 3095 C CA . THR B 1 171 ? 12.436 11.985 10.849 1.00 79.31 171 THR B CA 1
ATOM 3096 C C . THR B 1 171 ? 11.621 10.755 11.197 1.00 79.90 171 THR B C 1
ATOM 3097 O O . THR B 1 171 ? 10.695 10.394 10.489 1.00 80.34 171 THR B O 1
ATOM 3101 N N . LEU B 1 172 ? 11.977 10.085 12.281 1.00 80.67 172 LEU B N 1
ATOM 3102 C CA . LEU B 1 172 ? 11.226 8.907 12.666 1.00 81.64 172 LEU B CA 1
ATOM 3103 C C . LEU B 1 172 ? 9.767 9.241 12.947 1.00 81.39 172 LEU B C 1
ATOM 3104 O O . LEU B 1 172 ? 8.884 8.537 12.477 1.00 79.48 172 LEU B O 1
ATOM 3109 N N . GLU B 1 173 ? 9.508 10.312 13.704 1.00 82.88 173 GLU B N 1
ATOM 3110 C CA . GLU B 1 173 ? 8.121 10.693 14.030 1.00 83.61 173 GLU B CA 1
ATOM 3111 C C . GLU B 1 173 ? 7.294 10.944 12.778 1.00 83.19 173 GLU B C 1
ATOM 3112 O O . GLU B 1 173 ? 6.122 10.578 12.717 1.00 83.20 173 GLU B O 1
ATOM 3118 N N . GLN B 1 174 ? 7.907 11.576 11.784 1.00 82.36 174 GLN B N 1
ATOM 3119 C CA . GLN B 1 174 ? 7.214 11.857 10.543 1.00 81.69 174 GLN B CA 1
ATOM 3120 C C . GLN B 1 174 ? 6.873 10.555 9.816 1.00 81.25 174 GLN B C 1
ATOM 3121 O O . GLN B 1 174 ? 5.710 10.324 9.496 1.00 81.31 174 GLN B O 1
ATOM 3127 N N . LEU B 1 175 ? 7.881 9.710 9.572 1.00 81.02 175 LEU B N 1
ATOM 3128 C CA . LEU B 1 175 ? 7.693 8.417 8.895 1.00 79.84 175 LEU B CA 1
ATOM 3129 C C . LEU B 1 175 ? 6.566 7.614 9.525 1.00 80.40 175 LEU B C 1
ATOM 3130 O O . LEU B 1 175 ? 5.917 6.840 8.851 1.00 80.79 175 LEU B O 1
ATOM 3135 N N . VAL B 1 176 ? 6.336 7.794 10.819 1.00 81.80 176 VAL B N 1
ATOM 3136 C CA . VAL B 1 176 ? 5.259 7.087 11.494 1.00 84.19 176 VAL B CA 1
ATOM 3137 C C . VAL B 1 176 ? 3.938 7.819 11.264 1.00 86.87 176 VAL B C 1
ATOM 3138 O O . VAL B 1 176 ? 2.889 7.184 11.174 1.00 88.52 176 VAL B O 1
ATOM 3142 N N . ARG B 1 177 ? 3.983 9.149 11.183 1.00 88.86 177 ARG B N 1
ATOM 3143 C CA . ARG B 1 177 ? 2.769 9.929 10.929 1.00 90.19 177 ARG B CA 1
ATOM 3144 C C . ARG B 1 177 ? 2.504 9.878 9.433 1.00 89.07 177 ARG B C 1
ATOM 3145 O O . ARG B 1 177 ? 1.548 10.466 8.946 1.00 91.12 177 ARG B O 1
ATOM 3153 N N . GLY B 1 178 ? 3.352 9.177 8.700 1.00 86.51 178 GLY B N 1
ATOM 3154 C CA . GLY B 1 178 ? 3.145 9.100 7.275 1.00 86.18 178 GLY B CA 1
ATOM 3155 C C . GLY B 1 178 ? 3.186 10.454 6.598 1.00 87.37 178 GLY B C 1
ATOM 3156 O O . GLY B 1 178 ? 2.222 10.868 5.962 1.00 87.41 178 GLY B O 1
ATOM 3157 N N . VAL B 1 179 ? 4.306 11.151 6.750 1.00 89.19 179 VAL B N 1
ATOM 3158 C CA . VAL B 1 179 ? 4.505 12.459 6.137 1.00 89.88 179 VAL B CA 1
ATOM 3159 C C . VAL B 1 179 ? 6.003 12.693 5.999 1.00 91.59 179 VAL B C 1
ATOM 3160 O O . VAL B 1 179 ? 6.753 12.481 6.934 1.00 92.67 179 VAL B O 1
ATOM 3164 N N . TRP B 1 180 ? 6.442 13.092 4.818 1.00 94.48 180 TRP B N 1
ATOM 3165 C CA . TRP B 1 180 ? 7.849 13.345 4.596 1.00 99.22 180 TRP B CA 1
ATOM 3166 C C . TRP B 1 180 ? 7.960 14.851 4.472 1.00 102.03 180 TRP B C 1
ATOM 3167 O O . TRP B 1 180 ? 7.187 15.476 3.763 1.00 102.65 180 TRP B O 1
ATOM 3178 N N . LEU B 1 181 ? 8.927 15.437 5.164 1.00 106.70 181 LEU B N 1
ATOM 3179 C CA . LEU B 1 181 ? 9.066 16.882 5.166 1.00 110.29 181 LEU B CA 1
ATOM 3180 C C . LEU B 1 181 ? 10.505 17.398 5.306 1.00 115.80 181 LEU B C 1
ATOM 3181 O O . LEU B 1 181 ? 10.919 17.840 6.384 1.00 114.01 181 LEU B O 1
ATOM 3186 N N . PRO B 1 182 ?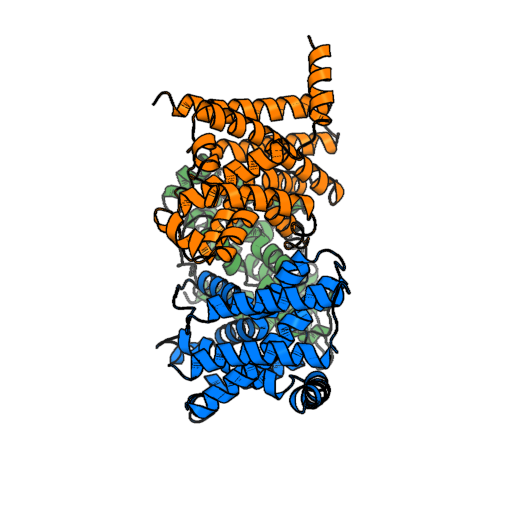 11.287 17.344 4.211 1.00 122.09 182 PRO B N 1
ATOM 3187 C CA . PRO B 1 182 ? 12.677 17.807 4.199 1.00 127.08 182 PRO B CA 1
ATOM 3188 C C . PRO B 1 182 ? 12.869 19.316 4.354 1.00 132.77 182 PRO B C 1
ATOM 3189 O O . PRO B 1 182 ? 13.841 19.871 3.833 1.00 133.77 182 PRO B O 1
ATOM 3193 N N . THR B 1 183 ? 11.943 19.994 5.034 1.00 139.00 183 THR B N 1
ATOM 3194 C CA . THR B 1 183 ? 12.130 21.426 5.273 1.00 145.47 183 THR B CA 1
ATOM 3195 C C . THR B 1 183 ? 13.098 21.334 6.436 1.00 150.13 183 THR B C 1
ATOM 3196 O O . THR B 1 183 ? 13.312 22.290 7.181 1.00 150.86 183 THR B O 1
ATOM 3200 N N . HIS B 1 184 ? 13.649 20.125 6.562 1.00 155.50 184 HIS B N 1
ATOM 3201 C CA . HIS B 1 184 ? 14.629 19.703 7.560 1.00 160.06 184 HIS B CA 1
ATOM 3202 C C . HIS B 1 184 ? 15.753 20.726 7.605 1.00 162.72 184 HIS B C 1
ATOM 3203 O O . HIS B 1 184 ? 16.737 20.575 8.332 1.00 162.63 184 HIS B O 1
ATOM 3210 N N . ASN B 1 185 ? 15.576 21.775 6.809 1.00 166.32 185 ASN B N 1
ATOM 3211 C CA . ASN B 1 185 ? 16.516 22.874 6.716 1.00 170.25 185 ASN B CA 1
ATOM 3212 C C . ASN B 1 185 ? 15.973 24.087 7.500 1.00 172.18 185 ASN B C 1
ATOM 3213 O O . ASN B 1 185 ? 15.492 25.047 6.888 1.00 172.54 185 ASN B O 1
ATOM 3218 N N . GLU B 1 186 ? 16.022 24.030 8.841 1.00 173.94 186 GLU B N 1
ATOM 3219 C CA . GLU B 1 186 ? 15.562 25.147 9.692 1.00 174.96 186 GLU B CA 1
ATOM 3220 C C . GLU B 1 186 ? 16.295 26.330 9.100 1.00 175.66 186 GLU B C 1
ATOM 3221 O O . GLU B 1 186 ? 15.713 27.250 8.520 1.00 176.14 186 GLU B O 1
ATOM 3227 N N . LEU B 1 187 ? 17.603 26.271 9.306 1.00 175.55 187 LEU B N 1
ATOM 3228 C CA . LEU B 1 187 ? 18.559 27.219 8.781 1.00 175.22 187 LEU B CA 1
ATOM 3229 C C . LEU B 1 187 ? 19.345 26.162 8.005 1.00 175.34 187 LEU B C 1
ATOM 3230 O O . LEU B 1 187 ? 19.384 25.004 8.427 1.00 175.02 187 LEU B O 1
ATOM 3235 N N . LEU B 1 188 ? 19.928 26.508 6.866 1.00 175.40 188 LEU B N 1
ATOM 3236 C CA . LEU B 1 188 ? 20.694 25.505 6.133 1.00 175.02 188 LEU B CA 1
ATOM 3237 C C . LEU B 1 188 ? 22.007 25.316 6.896 1.00 174.56 188 LEU B C 1
ATOM 3238 O O . LEU B 1 188 ? 22.830 24.464 6.555 1.00 173.73 188 LEU B O 1
ATOM 3243 N N . ARG B 1 189 ? 22.167 26.112 7.952 1.00 174.47 189 ARG B N 1
ATOM 3244 C CA . ARG B 1 189 ? 23.367 26.104 8.781 1.00 174.34 189 ARG B CA 1
ATOM 3245 C C . ARG B 1 189 ? 23.519 25.109 9.957 1.00 173.42 189 ARG B C 1
ATOM 3246 O O . ARG B 1 189 ? 24.639 24.663 10.231 1.00 173.42 189 ARG B O 1
ATOM 3254 N N . PRO B 1 190 ? 22.426 24.763 10.680 1.00 171.85 190 PRO B N 1
ATOM 3255 C CA . PRO B 1 190 ? 22.588 23.817 11.792 1.00 169.19 190 PRO B CA 1
ATOM 3256 C C . PRO B 1 190 ? 23.366 22.552 11.436 1.00 166.71 190 PRO B C 1
ATOM 3257 O O . PRO B 1 190 ? 23.517 21.662 12.270 1.00 167.52 190 PRO B O 1
ATOM 3261 N N . SER B 1 191 ? 23.843 22.463 10.196 1.00 163.37 191 SER B N 1
ATOM 3262 C CA . SER B 1 191 ? 24.640 21.313 9.777 1.00 159.30 191 SER B CA 1
ATOM 3263 C C . SER B 1 191 ? 25.937 21.475 10.559 1.00 155.47 191 SER B C 1
ATOM 3264 O O . SER B 1 191 ? 26.691 20.519 10.759 1.00 156.27 191 SER B O 1
ATOM 3267 N N . PHE B 1 192 ? 26.181 22.708 10.996 1.00 149.33 192 PHE B N 1
ATOM 3268 C CA . PHE B 1 192 ? 27.357 23.016 11.784 1.00 143.04 192 PHE B CA 1
ATOM 3269 C C . PHE B 1 192 ? 27.182 22.350 13.138 1.00 137.90 192 PHE B C 1
ATOM 3270 O O . PHE B 1 192 ? 28.149 21.981 13.795 1.00 137.27 192 PHE B O 1
ATOM 3278 N N . ALA B 1 193 ? 25.930 22.171 13.537 1.00 132.36 193 ALA B N 1
ATOM 3279 C CA . ALA B 1 193 ? 25.620 21.549 14.813 1.00 126.36 193 ALA B CA 1
ATOM 3280 C C . ALA B 1 193 ? 26.249 20.177 14.952 1.00 122.38 193 ALA B C 1
ATOM 3281 O O . ALA B 1 193 ? 26.899 19.897 15.956 1.00 122.27 193 ALA B O 1
ATOM 3283 N N . THR B 1 194 ? 26.068 19.319 13.950 1.00 117.86 194 THR B N 1
ATOM 3284 C CA . THR B 1 194 ? 26.619 17.967 14.032 1.00 112.99 194 THR B CA 1
ATOM 3285 C C . THR B 1 194 ? 28.139 17.893 14.078 1.00 108.27 194 THR B C 1
ATOM 3286 O O . THR B 1 194 ? 28.691 17.149 14.884 1.00 108.31 194 THR B O 1
ATOM 3290 N N . LYS B 1 195 ? 28.827 18.653 13.233 1.00 102.81 195 LYS B N 1
ATOM 3291 C CA . LYS B 1 195 ? 30.286 18.614 13.255 1.00 97.05 195 LYS B CA 1
ATOM 3292 C C . LYS B 1 195 ? 30.764 19.212 14.570 1.00 92.82 195 LYS B C 1
ATOM 3293 O O . LYS B 1 195 ? 31.626 18.642 15.241 1.00 91.56 195 LYS B O 1
ATOM 3299 N N . ALA B 1 196 ? 30.174 20.345 14.945 1.00 88.54 196 ALA B N 1
ATOM 3300 C CA . ALA B 1 196 ? 30.499 21.018 16.199 1.00 84.10 196 ALA B CA 1
ATOM 3301 C C . ALA B 1 196 ? 30.374 20.011 17.345 1.00 82.66 196 ALA B C 1
ATOM 3302 O O . ALA B 1 196 ? 31.287 19.837 18.148 1.00 82.44 196 ALA B O 1
ATOM 3304 N N . CYS B 1 197 ? 29.237 19.336 17.414 1.00 81.02 197 CYS B N 1
ATOM 3305 C CA . CYS B 1 197 ? 29.028 18.354 18.455 1.00 79.51 197 CYS B CA 1
ATOM 3306 C C . CYS B 1 197 ? 30.038 17.219 18.407 1.00 79.66 197 CYS B C 1
ATOM 3307 O O . CYS B 1 197 ? 30.357 16.634 19.438 1.00 80.46 197 CYS B O 1
ATOM 3310 N N . VAL B 1 198 ? 30.549 16.885 17.228 1.00 79.52 198 VAL B N 1
ATOM 3311 C CA . VAL B 1 198 ? 31.513 15.798 17.188 1.00 79.94 198 VAL B CA 1
ATOM 3312 C C . VAL B 1 198 ? 32.804 16.300 17.846 1.00 81.44 198 VAL B C 1
ATOM 3313 O O . VAL B 1 198 ? 33.234 15.744 18.866 1.00 82.57 198 VAL B O 1
ATOM 3317 N N . VAL B 1 199 ? 33.410 17.360 17.312 1.00 81.67 199 VAL B N 1
ATOM 3318 C CA . VAL B 1 199 ? 34.633 17.872 17.939 1.00 81.91 199 VAL B CA 1
ATOM 3319 C C . VAL B 1 199 ? 34.387 18.182 19.432 1.00 80.87 199 VAL B C 1
ATOM 3320 O O . VAL B 1 199 ? 35.127 17.717 20.295 1.00 81.81 199 VAL B O 1
ATOM 3324 N N . ALA B 1 200 ? 33.342 18.946 19.733 1.00 78.03 200 ALA B N 1
ATOM 3325 C CA . ALA B 1 200 ? 33.020 19.267 21.111 1.00 77.40 200 ALA B CA 1
ATOM 3326 C C . ALA B 1 200 ? 33.044 18.010 21.979 1.00 79.37 200 ALA B C 1
ATOM 3327 O O . ALA B 1 200 ? 33.525 18.034 23.117 1.00 81.35 200 ALA B O 1
ATOM 3329 N N . ALA B 1 201 ? 32.538 16.904 21.441 1.00 79.92 201 ALA B N 1
ATOM 3330 C CA . ALA B 1 201 ? 32.491 15.663 22.194 1.00 79.35 201 ALA B CA 1
ATOM 3331 C C . ALA B 1 201 ? 33.837 14.987 22.209 1.00 80.07 201 ALA B C 1
ATOM 3332 O O . ALA B 1 201 ? 34.231 14.435 23.228 1.00 81.88 201 ALA B O 1
ATOM 3334 N N . SER B 1 202 ? 34.553 15.036 21.092 1.00 80.76 202 SER B N 1
ATOM 3335 C CA . SER B 1 202 ? 35.874 14.407 21.027 1.00 83.99 202 SER B CA 1
ATOM 3336 C C . SER B 1 202 ? 36.704 14.894 22.209 1.00 85.19 202 SER B C 1
ATOM 3337 O O . SER B 1 202 ? 37.207 14.103 23.018 1.00 85.07 202 SER B O 1
ATOM 3340 N N . VAL B 1 203 ? 36.820 16.219 22.280 1.00 86.51 203 VAL B N 1
ATOM 3341 C CA . VAL B 1 203 ? 37.546 16.936 23.320 1.00 85.87 203 VAL B CA 1
ATOM 3342 C C . VAL B 1 203 ? 37.146 16.472 24.731 1.00 87.17 203 VAL B C 1
ATOM 3343 O O . VAL B 1 203 ? 37.974 15.931 25.471 1.00 87.63 203 VAL B O 1
ATOM 3347 N N . LEU B 1 204 ? 35.889 16.685 25.106 1.00 86.39 204 LEU B N 1
ATOM 3348 C CA . LEU B 1 204 ? 35.430 16.247 26.413 1.00 87.97 204 LEU B CA 1
ATOM 3349 C C . LEU B 1 204 ? 35.751 14.775 26.635 1.00 87.98 204 LEU B C 1
ATOM 3350 O O . LEU B 1 204 ? 36.095 14.365 27.740 1.00 86.21 204 LEU B O 1
ATOM 3355 N N . ALA B 1 205 ? 35.626 13.983 25.575 1.00 89.69 205 ALA B N 1
ATOM 3356 C CA . ALA B 1 205 ? 35.895 12.551 25.646 1.00 91.65 205 ALA B CA 1
ATOM 3357 C C . ALA B 1 205 ? 37.367 12.336 25.912 1.00 93.68 205 ALA B C 1
ATOM 3358 O O . ALA B 1 205 ? 37.733 11.506 26.760 1.00 93.05 205 ALA B O 1
ATOM 3360 N N . LEU B 1 206 ? 38.185 13.091 25.167 1.00 96.07 206 LEU B N 1
ATOM 3361 C CA . LEU B 1 206 ? 39.657 13.082 25.232 1.00 98.87 206 LEU B CA 1
ATOM 3362 C C . LEU B 1 206 ? 40.148 13.592 26.577 1.00 102.03 206 LEU B C 1
ATOM 3363 O O . LEU B 1 206 ? 41.078 13.058 27.182 1.00 101.11 206 LEU B O 1
ATOM 3368 N N . GLU B 1 207 ? 39.511 14.661 27.017 1.00 106.92 207 GLU B N 1
ATOM 3369 C CA . GLU B 1 207 ? 39.818 15.287 28.279 1.00 112.39 207 GLU B CA 1
ATOM 3370 C C . GLU B 1 207 ? 39.511 14.344 29.444 1.00 115.30 207 GLU B C 1
ATOM 3371 O O . GLU B 1 207 ? 40.339 14.176 30.328 1.00 116.58 207 GLU B O 1
ATOM 3377 N N . LYS B 1 208 ? 38.334 13.722 29.455 1.00 118.79 208 LYS B N 1
ATOM 3378 C CA . LYS B 1 208 ? 38.003 12.809 30.546 1.00 122.43 208 LYS B CA 1
ATOM 3379 C C . LYS B 1 208 ? 38.979 11.648 30.657 1.00 125.60 208 LYS B C 1
ATOM 3380 O O . LYS B 1 208 ? 39.335 11.249 31.763 1.00 125.72 208 LYS B O 1
ATOM 3386 N N . SER B 1 209 ? 39.414 11.100 29.525 1.00 129.67 209 SER B N 1
ATOM 3387 C CA . SER B 1 209 ? 40.374 9.999 29.564 1.00 133.00 209 SER B CA 1
ATOM 3388 C C . SER B 1 209 ? 41.588 10.547 30.298 1.00 135.69 209 SER B C 1
ATOM 3389 O O . SER B 1 209 ? 42.266 9.827 31.035 1.00 136.14 209 SER B O 1
ATOM 3392 N N . GLY B 1 210 ? 41.828 11.843 30.091 1.00 138.45 210 GLY B N 1
ATOM 3393 C CA . GLY B 1 210 ? 42.942 12.539 30.711 1.00 141.53 210 GLY B CA 1
ATOM 3394 C C . GLY B 1 210 ? 44.252 12.341 29.972 1.00 144.28 210 GLY B C 1
ATOM 3395 O O . GLY B 1 210 ? 45.104 13.228 29.954 1.00 143.92 210 GLY B O 1
ATOM 3396 N N . THR B 1 211 ? 44.384 11.176 29.337 1.00 147.69 211 THR B N 1
ATOM 3397 C CA . THR B 1 211 ? 45.590 10.769 28.611 1.00 150.36 211 THR B CA 1
ATOM 3398 C C . THR B 1 211 ? 46.292 11.757 27.671 1.00 151.83 211 THR B C 1
ATOM 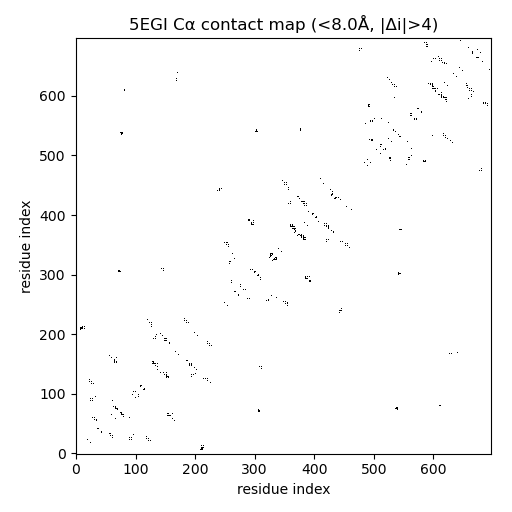3399 O O . THR B 1 211 ? 47.455 11.527 27.327 1.00 152.14 211 THR B O 1
ATOM 3403 N N . TYR B 1 212 ? 45.644 12.849 27.258 1.00 153.06 212 TYR B N 1
ATOM 3404 C CA . TYR B 1 212 ? 46.343 13.740 26.331 1.00 154.38 212 TYR B CA 1
ATOM 3405 C C . TYR B 1 212 ? 46.030 15.243 26.263 1.00 153.54 212 TYR B C 1
ATOM 3406 O O . TYR B 1 212 ? 46.462 15.908 25.320 1.00 153.40 212 TYR B O 1
ATOM 3415 N N . LEU B 1 213 ? 45.302 15.801 27.224 1.00 152.36 213 LEU B N 1
ATOM 3416 C CA . LEU B 1 213 ? 45.033 17.239 27.150 1.00 151.31 213 LEU B CA 1
ATOM 3417 C C . LEU B 1 213 ? 45.057 17.908 28.509 1.00 150.68 213 LEU B C 1
ATOM 3418 O O . LEU B 1 213 ? 44.639 17.320 29.506 1.00 149.67 213 LEU B O 1
ATOM 3423 N N . THR B 1 214 ? 45.554 19.144 28.536 1.00 150.78 214 THR B N 1
ATOM 3424 C CA . THR B 1 214 ? 45.648 19.911 29.778 1.00 151.49 214 THR B CA 1
ATOM 3425 C C . THR B 1 214 ? 45.078 21.331 29.710 1.00 151.27 214 THR B C 1
ATOM 3426 O O . THR B 1 214 ? 45.476 22.155 28.875 1.00 151.91 214 THR B O 1
ATOM 3430 N N . ALA B 1 215 ? 44.150 21.584 30.629 1.00 149.60 215 ALA B N 1
ATOM 3431 C CA . ALA B 1 215 ? 43.444 22.848 30.800 1.00 146.92 215 ALA B CA 1
ATOM 3432 C C . ALA B 1 215 ? 42.228 22.457 31.635 1.00 145.87 215 ALA B C 1
ATOM 3433 O O . ALA B 1 215 ? 41.793 21.299 31.608 1.00 145.54 215 ALA B O 1
ATOM 3435 N N . PRO B 1 216 ? 41.671 23.408 32.399 1.00 144.52 216 PRO B N 1
ATOM 3436 C CA . PRO B 1 216 ? 40.502 23.132 33.245 1.00 142.41 216 PRO B CA 1
ATOM 3437 C C . PRO B 1 216 ? 39.180 22.942 32.497 1.00 140.23 216 PRO B C 1
ATOM 3438 O O . PRO B 1 216 ? 38.845 23.702 31.584 1.00 139.69 216 PRO B O 1
ATOM 3442 N N . HIS B 1 217 ? 38.435 21.916 32.891 1.00 137.53 217 HIS B N 1
ATOM 3443 C CA . HIS B 1 217 ? 37.154 21.638 32.267 1.00 135.46 217 HIS B CA 1
ATOM 3444 C C . HIS B 1 217 ? 36.341 22.929 32.147 1.00 133.62 217 HIS B C 1
ATOM 3445 O O . HIS B 1 217 ? 35.849 23.260 31.070 1.00 134.12 217 HIS B O 1
ATOM 3452 N N . ASP B 1 218 ? 36.214 23.662 33.249 1.00 130.58 218 ASP B N 1
ATOM 3453 C CA . ASP B 1 218 ? 35.445 24.899 33.252 1.00 127.40 218 ASP B CA 1
ATOM 3454 C C . ASP B 1 218 ? 35.843 25.848 32.133 1.00 125.32 218 ASP B C 1
ATOM 3455 O O . ASP B 1 218 ? 35.004 26.570 31.597 1.00 125.96 218 ASP B O 1
ATOM 3460 N N . LEU B 1 219 ? 37.120 25.837 31.776 1.00 122.16 219 LEU B N 1
ATOM 3461 C CA . LEU B 1 219 ? 37.632 26.727 30.744 1.00 120.25 219 LEU B CA 1
ATOM 3462 C C . LEU B 1 219 ? 37.418 26.216 29.322 1.00 118.86 219 LEU B C 1
ATOM 3463 O O . LEU B 1 219 ? 37.136 27.001 28.407 1.00 117.82 219 LEU B O 1
ATOM 3468 N N . VAL B 1 220 ? 37.560 24.905 29.138 1.00 117.34 220 VAL B N 1
ATOM 3469 C CA . VAL B 1 220 ? 37.363 24.289 27.824 1.00 114.94 220 VAL B CA 1
ATOM 3470 C C . VAL B 1 220 ? 35.858 24.284 27.496 1.00 113.06 220 VAL B C 1
ATOM 3471 O O . VAL B 1 220 ? 35.444 24.721 26.421 1.00 112.48 220 VAL B O 1
ATOM 3475 N N . TYR B 1 221 ? 35.039 23.807 28.432 1.00 110.06 221 TYR B N 1
ATOM 3476 C CA . TYR B 1 221 ? 33.599 23.782 28.229 1.00 107.52 221 TYR B CA 1
ATOM 3477 C C . TYR B 1 221 ? 33.142 25.202 27.880 1.00 106.56 221 TYR B C 1
ATOM 3478 O O . TYR B 1 221 ? 32.155 25.403 27.173 1.00 106.07 221 TYR B O 1
ATOM 3487 N N . LEU B 1 222 ? 33.882 26.191 28.366 1.00 106.37 222 LEU B N 1
ATOM 3488 C CA . LEU B 1 222 ? 33.554 27.585 28.098 1.00 105.51 222 LEU B CA 1
ATOM 3489 C C . LEU B 1 222 ? 33.723 27.859 26.608 1.00 103.67 222 LEU B C 1
ATOM 3490 O O . LEU B 1 222 ? 32.807 28.330 25.933 1.00 102.62 222 LEU B O 1
ATOM 3495 N N . VAL B 1 223 ? 34.904 27.555 26.096 1.00 101.72 223 VAL B N 1
ATOM 3496 C CA . VAL B 1 223 ? 35.170 27.795 24.692 1.00 101.66 223 VAL B CA 1
ATOM 3497 C C . VAL B 1 223 ? 34.202 27.057 23.753 1.00 99.71 223 VAL B C 1
ATOM 3498 O O . VAL B 1 223 ? 33.838 27.588 22.694 1.00 98.94 223 VAL B O 1
ATOM 3502 N N . ILE B 1 224 ? 33.770 25.848 24.125 1.00 96.92 224 ILE B N 1
ATOM 3503 C CA . ILE B 1 224 ? 32.846 25.135 23.249 1.00 92.01 224 ILE B CA 1
ATOM 3504 C C . ILE B 1 224 ? 31.469 25.822 23.322 1.00 91.14 224 ILE B C 1
ATOM 3505 O O . ILE B 1 224 ? 30.836 26.037 22.292 1.00 90.31 224 ILE B O 1
ATOM 3510 N N . VAL B 1 225 ? 31.016 26.212 24.511 1.00 90.72 225 VAL B N 1
ATOM 3511 C CA . VAL B 1 225 ? 29.739 26.934 24.596 1.00 91.88 225 VAL B CA 1
ATOM 3512 C C . VAL B 1 225 ? 29.896 28.281 23.870 1.00 93.05 225 VAL B C 1
ATOM 3513 O O . VAL B 1 225 ? 28.927 28.855 23.353 1.00 91.21 225 VAL B O 1
ATOM 3517 N N . GLY B 1 226 ? 31.132 28.779 23.848 1.00 94.31 226 GLY B N 1
ATOM 3518 C CA . GLY B 1 226 ? 31.411 30.037 23.191 1.00 94.98 226 GLY B CA 1
ATOM 3519 C C . GLY B 1 226 ? 31.171 29.869 21.712 1.00 96.42 226 GLY B C 1
ATOM 3520 O O . GLY B 1 226 ? 30.458 30.660 21.098 1.00 96.02 226 GLY B O 1
ATOM 3521 N N . PHE B 1 227 ? 31.766 28.819 21.151 1.00 98.42 227 PHE B N 1
ATOM 3522 C CA . PHE B 1 227 ? 31.642 28.501 19.728 1.00 100.33 227 PHE B CA 1
ATOM 3523 C C . PHE B 1 227 ? 30.193 28.241 19.307 1.00 100.57 227 PHE B C 1
ATOM 3524 O O . PHE B 1 227 ? 29.709 28.835 18.346 1.00 100.48 227 PHE B O 1
ATOM 3532 N N . PHE B 1 228 ? 29.507 27.349 20.018 1.00 100.02 228 PHE B N 1
ATOM 3533 C CA . PHE B 1 228 ? 28.114 27.046 19.702 1.00 100.50 228 PHE B CA 1
ATOM 3534 C C . PHE B 1 228 ? 27.363 28.357 19.534 1.00 101.82 228 PHE B C 1
ATOM 3535 O O . PHE B 1 228 ? 26.618 28.546 18.575 1.00 99.91 228 PHE B O 1
ATOM 3543 N N . VAL B 1 229 ? 27.576 29.263 20.481 1.00 105.60 229 VAL B N 1
ATOM 3544 C CA . VAL B 1 229 ? 26.922 30.557 20.452 1.00 109.62 229 VAL B CA 1
ATOM 3545 C C . VAL B 1 229 ? 27.469 31.415 19.328 1.00 113.06 229 VAL B C 1
ATOM 3546 O O . VAL B 1 229 ? 26.754 32.228 18.752 1.00 114.40 229 VAL B O 1
ATOM 3550 N N . TYR B 1 230 ? 28.741 31.240 19.009 1.00 116.92 230 TYR B N 1
ATOM 3551 C CA . TYR B 1 230 ? 29.325 32.019 17.937 1.00 120.69 230 TYR B CA 1
ATOM 3552 C C . TYR B 1 230 ? 28.561 31.734 16.655 1.00 122.05 230 TYR B C 1
ATOM 3553 O O . TYR B 1 230 ? 28.059 32.640 15.994 1.00 121.42 230 TYR B O 1
ATOM 3562 N N . PHE B 1 231 ? 28.458 30.456 16.327 1.00 124.93 231 PHE B N 1
ATOM 3563 C CA . PHE B 1 231 ? 27.787 30.033 15.115 1.00 128.05 231 PHE B CA 1
ATOM 3564 C C . PHE B 1 231 ? 26.284 30.238 15.079 1.00 129.55 231 PHE B C 1
ATOM 3565 O O . PHE B 1 231 ? 25.782 30.835 14.137 1.00 130.79 231 PHE B O 1
ATOM 3573 N N . LYS B 1 232 ? 25.553 29.754 16.079 1.00 131.06 232 LYS B N 1
ATOM 3574 C CA . LYS B 1 232 ? 24.104 29.918 16.052 1.00 132.77 232 LYS B CA 1
ATOM 3575 C C . LYS B 1 232 ? 23.734 31.385 15.890 1.00 134.67 232 LYS B C 1
ATOM 3576 O O . LYS B 1 232 ? 22.586 31.709 15.583 1.00 134.71 232 LYS B O 1
ATOM 3582 N N . LEU B 1 233 ? 24.710 32.265 16.114 1.00 137.22 233 LEU B N 1
ATOM 3583 C CA . LEU B 1 233 ? 24.517 33.705 15.948 1.00 139.71 233 LEU B CA 1
ATOM 3584 C C . LEU B 1 233 ? 24.876 33.984 14.496 1.00 141.85 233 LEU B C 1
ATOM 3585 O O . LEU B 1 233 ? 24.114 34.616 13.766 1.00 141.41 233 LEU B O 1
ATOM 3590 N N . SER B 1 234 ? 26.042 33.486 14.088 1.00 145.05 234 SER B N 1
ATOM 3591 C CA . SER B 1 234 ? 26.532 33.645 12.723 1.00 148.33 234 SER B CA 1
ATOM 3592 C C . SER B 1 234 ? 25.532 33.061 11.729 1.00 151.38 234 SER B C 1
ATOM 3593 O O . SER B 1 234 ? 25.595 33.348 10.540 1.00 151.58 234 SER B O 1
ATOM 3596 N N . ALA B 1 235 ? 24.623 32.223 12.219 1.00 155.25 235 ALA B N 1
ATOM 3597 C CA . ALA B 1 235 ? 23.598 31.622 11.373 1.00 159.17 235 ALA B CA 1
ATOM 3598 C C . ALA B 1 235 ? 22.423 32.590 11.349 1.00 162.63 235 ALA B C 1
ATOM 3599 O O . ALA B 1 235 ? 21.754 32.749 10.335 1.00 163.43 235 ALA B O 1
ATOM 3601 N N . VAL B 1 236 ? 22.182 33.241 12.480 1.00 166.77 236 VAL B N 1
ATOM 3602 C CA . VAL B 1 236 ? 21.098 34.209 12.594 1.00 170.62 236 VAL B CA 1
ATOM 3603 C C . VAL B 1 236 ? 21.469 35.506 11.866 1.00 172.88 236 VAL B C 1
ATOM 3604 O O . VAL B 1 236 ? 20.640 36.102 11.173 1.00 172.95 236 VAL B O 1
ATOM 3608 N N . ILE B 1 237 ? 22.724 35.921 12.011 1.00 175.75 237 ILE B N 1
ATOM 3609 C CA . ILE B 1 237 ? 23.225 37.151 11.399 1.00 178.80 237 ILE B CA 1
ATOM 3610 C C . ILE B 1 237 ? 23.650 37.033 9.930 1.00 181.13 237 ILE B C 1
ATOM 3611 O O . ILE B 1 237 ? 23.639 38.025 9.200 1.00 181.30 237 ILE B O 1
ATOM 3616 N N . LEU B 1 238 ? 24.031 35.838 9.491 1.00 184.22 238 LEU B N 1
ATOM 3617 C CA . LEU B 1 238 ? 24.420 35.653 8.094 1.00 187.18 238 LEU B CA 1
ATOM 3618 C C . LEU B 1 238 ? 23.179 35.373 7.241 1.00 189.10 238 LEU B C 1
ATOM 3619 O O . LEU B 1 238 ? 23.210 35.523 6.020 1.00 188.84 238 LEU B O 1
ATOM 3624 N N . HIS B 1 239 ? 22.091 34.963 7.892 1.00 191.83 239 HIS B N 1
ATOM 3625 C CA . HIS B 1 239 ? 20.829 34.702 7.197 1.00 194.65 239 HIS B CA 1
ATOM 3626 C C . HIS B 1 239 ? 20.219 36.050 6.836 1.00 196.12 239 HIS B C 1
ATOM 3627 O O . HIS B 1 239 ? 19.840 36.291 5.691 1.00 196.23 239 HIS B O 1
ATOM 3634 N N . VAL B 1 240 ? 20.141 36.922 7.841 1.00 197.88 240 VAL B N 1
ATOM 3635 C CA . VAL B 1 240 ? 19.549 38.254 7.716 1.00 199.54 240 VAL B CA 1
ATOM 3636 C C . VAL B 1 240 ? 20.099 39.227 6.656 1.00 200.82 240 VAL B C 1
ATOM 3637 O O . VAL B 1 240 ? 19.360 40.098 6.186 1.00 201.19 240 VAL B O 1
ATOM 3641 N N . THR B 1 241 ? 21.369 39.098 6.273 1.00 201.83 241 THR B N 1
ATOM 3642 C CA . THR B 1 241 ? 21.935 40.007 5.270 1.00 202.36 241 THR B CA 1
ATOM 3643 C C . THR B 1 241 ? 21.375 39.758 3.862 1.00 203.02 241 THR B C 1
ATOM 3644 O O . THR B 1 241 ? 21.221 40.698 3.078 1.00 203.31 241 THR B O 1
ATOM 3648 N N . ASP B 1 242 ? 21.065 38.500 3.550 1.00 203.36 242 ASP B N 1
ATOM 3649 C CA . ASP B 1 242 ? 20.524 38.143 2.236 1.00 203.49 242 ASP B CA 1
ATOM 3650 C C . ASP B 1 242 ? 19.120 38.705 2.028 1.00 203.30 242 ASP B C 1
ATOM 3651 O O . ASP B 1 242 ? 18.474 38.276 1.045 1.00 202.88 242 ASP B O 1
ATOM 3656 N N . GLN C 1 8 ? 37.981 -45.515 5.821 1.00 216.62 8 GLN C N 1
ATOM 3657 C CA . GLN C 1 8 ? 39.268 -45.894 6.467 1.00 216.23 8 GLN C CA 1
ATOM 3658 C C . GLN C 1 8 ? 40.394 -45.011 5.941 1.00 216.46 8 GLN C C 1
ATOM 3659 O O . GLN C 1 8 ? 41.066 -44.324 6.710 1.00 216.33 8 GLN C O 1
ATOM 3665 N N . LEU C 1 9 ? 40.580 -45.027 4.624 1.00 216.75 9 LEU C N 1
ATOM 3666 C CA . LEU C 1 9 ? 41.620 -44.237 3.974 1.00 217.06 9 LEU C CA 1
ATOM 3667 C C . LEU C 1 9 ? 41.265 -42.747 3.880 1.00 217.37 9 LEU C C 1
ATOM 3668 O O . LEU C 1 9 ? 42.098 -41.889 4.180 1.00 217.27 9 LEU C O 1
ATOM 3673 N N . ASP C 1 10 ? 40.033 -42.440 3.475 1.00 217.62 10 ASP C N 1
ATOM 3674 C CA . ASP C 1 10 ? 39.602 -41.046 3.354 1.00 217.81 10 ASP C CA 1
ATOM 3675 C C . ASP C 1 10 ? 38.595 -40.566 4.399 1.00 218.06 10 ASP C C 1
ATOM 3676 O O . ASP C 1 10 ? 38.108 -39.439 4.311 1.00 218.14 10 ASP C O 1
ATOM 3681 N N . GLN C 1 11 ? 38.270 -41.407 5.377 1.00 218.20 11 GLN C N 1
ATOM 3682 C CA . GLN C 1 11 ? 37.333 -40.998 6.421 1.00 218.20 11 GLN C CA 1
ATOM 3683 C C . GLN C 1 11 ? 38.040 -39.970 7.297 1.00 218.82 11 GLN C C 1
ATOM 3684 O O . GLN C 1 11 ? 37.402 -39.186 8.002 1.00 218.58 11 GLN C O 1
ATOM 3690 N N . GLU C 1 12 ? 39.370 -39.987 7.235 1.00 219.61 12 GLU C N 1
ATOM 3691 C CA . GLU C 1 12 ? 40.216 -39.091 8.020 1.00 219.98 12 GLU C CA 1
ATOM 3692 C C . GLU C 1 12 ? 40.423 -37.692 7.425 1.00 219.86 12 GLU C C 1
ATOM 3693 O O . GLU C 1 12 ? 40.640 -36.735 8.170 1.00 219.93 12 GLU C O 1
ATOM 3699 N N . ILE C 1 13 ? 40.359 -37.569 6.098 1.00 219.51 13 ILE C N 1
ATOM 3700 C CA . ILE C 1 13 ? 40.555 -36.275 5.432 1.00 218.78 13 ILE C CA 1
ATOM 3701 C C . ILE C 1 13 ? 39.473 -35.231 5.740 1.00 218.24 13 ILE C C 1
ATOM 3702 O O . ILE C 1 13 ? 39.774 -34.040 5.862 1.00 218.51 13 ILE C O 1
ATOM 3707 N N . LEU C 1 14 ? 38.222 -35.673 5.861 1.00 217.01 14 LEU C N 1
ATOM 3708 C CA . LEU C 1 14 ? 37.115 -34.762 6.153 1.00 215.27 14 LEU C CA 1
ATOM 3709 C C . LEU C 1 14 ? 36.990 -34.419 7.641 1.00 214.19 14 LEU C C 1
ATOM 3710 O O . LEU C 1 14 ? 36.553 -33.325 7.991 1.00 214.36 14 LEU C O 1
ATOM 3715 N N . LEU C 1 15 ? 37.369 -35.351 8.512 1.00 212.72 15 LEU C N 1
ATOM 3716 C CA . LEU C 1 15 ? 37.301 -35.119 9.952 1.00 211.18 15 LEU C CA 1
ATOM 3717 C C . LEU C 1 15 ? 38.368 -34.117 10.393 1.00 210.49 15 LEU C C 1
ATOM 3718 O O . LEU C 1 15 ? 38.198 -33.415 11.392 1.00 209.66 15 LEU C O 1
ATOM 3723 N N . ASP C 1 16 ? 39.465 -34.059 9.638 1.00 210.11 16 ASP C N 1
ATOM 3724 C CA . ASP C 1 16 ? 40.574 -33.150 9.934 1.00 209.68 16 ASP C CA 1
ATOM 3725 C C . ASP C 1 16 ? 40.278 -31.703 9.526 1.00 208.95 16 ASP C C 1
ATOM 3726 O O . ASP C 1 16 ? 40.868 -30.768 10.069 1.00 209.19 16 ASP C O 1
ATOM 3731 N N . ALA C 1 17 ? 39.374 -31.524 8.566 1.00 207.67 17 ALA C N 1
ATOM 3732 C CA . ALA C 1 17 ? 39.005 -30.193 8.084 1.00 205.86 17 ALA C CA 1
ATOM 3733 C C . ALA C 1 17 ? 38.107 -29.450 9.074 1.00 204.61 17 ALA C C 1
ATOM 3734 O O . ALA C 1 17 ? 38.128 -28.220 9.147 1.00 204.22 17 ALA C O 1
ATOM 3736 N N . GLY C 1 18 ? 37.315 -30.205 9.831 1.00 203.33 18 GLY C N 1
ATOM 3737 C CA . GLY C 1 18 ? 36.430 -29.601 10.809 1.00 201.26 18 GLY C CA 1
ATOM 3738 C C . GLY C 1 18 ? 37.218 -29.007 11.959 1.00 199.85 18 GLY C C 1
ATOM 3739 O O . GLY C 1 18 ? 36.850 -27.968 12.503 1.00 200.02 18 GLY C O 1
ATOM 3740 N N . ALA C 1 19 ? 38.311 -29.669 12.326 1.00 198.33 19 ALA C N 1
ATOM 3741 C CA . ALA C 1 19 ? 39.163 -29.206 13.415 1.00 196.50 19 ALA C CA 1
ATOM 3742 C C . ALA C 1 19 ? 39.894 -27.914 13.046 1.00 195.06 19 ALA C C 1
ATOM 3743 O O . ALA C 1 19 ? 40.055 -27.027 13.885 1.00 194.92 19 ALA C O 1
ATOM 3745 N N . GLN C 1 20 ? 40.336 -27.811 11.794 1.00 193.25 20 GLN C N 1
ATOM 3746 C CA . GLN C 1 20 ? 41.045 -26.620 11.331 1.00 191.15 20 GLN C CA 1
ATOM 3747 C C . GLN C 1 20 ? 40.122 -25.431 11.086 1.00 189.65 20 GLN C C 1
ATOM 3748 O O . GLN C 1 20 ? 40.505 -24.292 11.347 1.00 190.01 20 GLN C O 1
ATOM 3754 N N . LEU C 1 21 ? 38.916 -25.686 10.581 1.00 187.42 21 LEU C N 1
ATOM 3755 C CA . LEU C 1 21 ? 37.953 -24.610 10.341 1.00 184.97 21 LEU C CA 1
ATOM 3756 C C . LEU C 1 21 ? 37.632 -23.990 11.703 1.00 183.40 21 LEU C C 1
ATOM 3757 O O . LEU C 1 21 ? 37.402 -22.784 11.826 1.00 183.06 21 LEU C O 1
ATOM 3762 N N . HIS C 1 22 ? 37.631 -24.852 12.717 1.00 181.37 22 HIS C N 1
ATOM 3763 C CA . HIS C 1 22 ? 37.367 -24.495 14.108 1.00 178.86 22 HIS C CA 1
ATOM 3764 C C . HIS C 1 22 ? 38.515 -23.606 14.609 1.00 176.23 22 HIS C C 1
ATOM 3765 O O . HIS C 1 22 ? 38.301 -22.654 15.359 1.00 175.35 22 HIS C O 1
ATOM 3772 N N . ARG C 1 23 ? 39.729 -23.929 14.167 1.00 173.51 23 ARG C N 1
ATOM 3773 C CA . ARG C 1 23 ? 40.947 -23.202 14.529 1.00 170.51 23 ARG C CA 1
ATOM 3774 C C . ARG C 1 23 ? 41.075 -21.857 13.811 1.00 167.43 23 ARG C C 1
ATOM 3775 O O . ARG C 1 23 ? 41.801 -20.969 14.259 1.00 167.19 23 ARG C O 1
ATOM 3783 N N . LEU C 1 24 ? 40.364 -21.719 12.696 1.00 163.58 24 LEU C N 1
ATOM 3784 C CA . LEU C 1 24 ? 40.407 -20.509 11.876 1.00 159.17 24 LEU C CA 1
ATOM 3785 C C . LEU C 1 24 ? 39.867 -19.237 12.525 1.00 156.41 24 LEU C C 1
ATOM 3786 O O . LEU C 1 24 ? 38.750 -19.219 13.044 1.00 156.07 24 LEU C O 1
ATOM 3791 N N . LYS C 1 25 ? 40.669 -18.175 12.480 1.00 152.56 25 LYS C N 1
ATOM 3792 C CA . LYS C 1 25 ? 40.278 -16.883 13.034 1.00 147.97 25 LYS C CA 1
ATOM 3793 C C . LYS C 1 25 ? 39.532 -16.148 11.926 1.00 145.60 25 LYS C C 1
ATOM 3794 O O . LYS C 1 25 ? 39.730 -16.438 10.744 1.00 145.14 25 LYS C O 1
ATOM 3800 N N . MET C 1 26 ? 38.677 -15.202 12.305 1.00 142.36 26 MET C N 1
ATOM 3801 C CA . MET C 1 26 ? 37.941 -14.417 11.320 1.00 138.34 26 MET C CA 1
ATOM 3802 C C . MET C 1 26 ? 38.751 -13.159 11.013 1.00 136.04 26 MET C C 1
ATOM 3803 O O . MET C 1 26 ? 38.786 -12.681 9.876 1.00 135.80 26 MET C O 1
ATOM 3808 N N . TYR C 1 27 ? 39.423 -12.650 12.040 1.00 132.91 27 TYR C N 1
ATOM 3809 C CA . TYR C 1 27 ? 40.254 -11.463 11.914 1.00 131.24 27 TYR C CA 1
ATOM 3810 C C . TYR C 1 27 ? 41.607 -11.822 11.278 1.00 130.70 27 TYR C C 1
ATOM 3811 O O . TYR C 1 27 ? 42.242 -12.805 11.662 1.00 131.48 27 TYR C O 1
ATOM 3820 N N . PRO C 1 28 ? 42.056 -11.048 10.278 1.00 129.47 28 PRO C N 1
ATOM 3821 C CA . PRO C 1 28 ? 41.422 -9.865 9.700 1.00 128.77 28 PRO C CA 1
ATOM 3822 C C . PRO C 1 28 ? 41.171 -10.079 8.217 1.00 128.06 28 PRO C C 1
ATOM 3823 O O . PRO C 1 28 ? 40.604 -9.220 7.550 1.00 128.29 28 PRO C O 1
ATOM 3827 N N . TYR C 1 29 ? 41.608 -11.224 7.706 1.00 127.51 29 TYR C N 1
ATOM 3828 C CA . TYR C 1 29 ? 41.469 -11.517 6.286 1.00 127.04 29 TYR C CA 1
ATOM 3829 C C . TYR C 1 29 ? 40.044 -11.755 5.809 1.00 125.78 29 TYR C C 1
ATOM 3830 O O . TYR C 1 29 ? 39.731 -11.503 4.645 1.00 126.04 29 TYR C O 1
ATOM 3839 N N . PHE C 1 30 ? 39.180 -12.229 6.700 1.00 123.79 30 PHE C N 1
ATOM 3840 C CA . PHE C 1 30 ? 37.780 -12.444 6.346 1.00 121.03 30 PHE C CA 1
ATOM 3841 C C . PHE C 1 30 ? 37.015 -11.130 6.527 1.00 118.05 30 PHE C C 1
ATOM 3842 O O . PHE C 1 30 ? 36.164 -10.766 5.712 1.00 117.72 30 PHE C O 1
ATOM 3850 N N . ASP C 1 31 ? 37.340 -10.417 7.599 1.00 113.57 31 ASP C N 1
ATOM 3851 C CA . ASP C 1 31 ? 36.723 -9.140 7.869 1.00 108.93 31 ASP C CA 1
ATOM 3852 C C . ASP C 1 31 ? 37.045 -8.186 6.731 1.00 108.11 31 ASP C C 1
ATOM 3853 O O . ASP C 1 31 ? 36.134 -7.600 6.161 1.00 110.08 31 ASP C O 1
ATOM 3858 N N . VAL C 1 32 ? 38.324 -8.039 6.378 1.00 105.91 32 VAL C N 1
ATOM 3859 C CA . VAL C 1 32 ? 38.702 -7.135 5.283 1.00 103.71 32 VAL C CA 1
ATOM 3860 C C . VAL C 1 32 ? 38.066 -7.546 3.969 1.00 102.19 32 VAL C C 1
ATOM 3861 O O . VAL C 1 32 ? 38.233 -6.862 2.960 1.00 102.30 32 VAL C O 1
ATOM 3865 N N . ALA C 1 33 ? 37.373 -8.681 3.972 1.00 99.43 33 ALA C N 1
ATOM 3866 C CA . ALA C 1 33 ? 36.691 -9.146 2.774 1.00 97.56 33 ALA C CA 1
ATOM 3867 C C . ALA C 1 33 ? 35.275 -8.613 2.886 1.00 96.83 33 ALA C C 1
ATOM 3868 O O . ALA C 1 33 ? 34.788 -7.889 2.006 1.00 95.65 33 ALA C O 1
ATOM 3870 N N . HIS C 1 34 ? 34.645 -8.982 4.003 1.00 96.28 34 HIS C N 1
ATOM 3871 C CA . HIS C 1 34 ? 33.279 -8.608 4.367 1.00 94.81 34 HIS C CA 1
ATOM 3872 C C . HIS C 1 34 ? 33.116 -7.101 4.475 1.00 94.24 34 HIS C C 1
ATOM 3873 O O . HIS C 1 34 ? 32.188 -6.528 3.899 1.00 94.12 34 HIS C O 1
ATOM 3880 N N . TYR C 1 35 ? 33.997 -6.463 5.243 1.00 92.52 35 TYR C N 1
ATOM 3881 C CA . TYR C 1 35 ? 33.939 -5.020 5.390 1.00 90.77 35 TYR C CA 1
ATOM 3882 C C . TYR C 1 35 ? 34.136 -4.520 3.980 1.00 91.00 35 TYR C C 1
ATOM 3883 O O . TYR C 1 35 ? 33.383 -3.689 3.480 1.00 90.49 35 TYR C O 1
ATOM 3892 N N . LEU C 1 36 ? 35.125 -5.094 3.317 1.00 91.79 36 LEU C N 1
ATOM 3893 C CA . LEU C 1 36 ? 35.434 -4.702 1.956 1.00 93.34 36 LEU C CA 1
ATOM 3894 C C . LEU C 1 36 ? 34.195 -4.672 1.060 1.00 93.29 36 LEU C C 1
ATOM 3895 O O . LEU C 1 36 ? 33.862 -3.622 0.501 1.00 93.77 36 LEU C O 1
ATOM 3900 N N . LEU C 1 37 ? 33.519 -5.815 0.926 1.00 92.06 37 LEU C N 1
ATOM 3901 C CA . LEU C 1 37 ? 32.325 -5.900 0.084 1.00 90.18 37 LEU C CA 1
ATOM 3902 C C . LEU C 1 37 ? 31.221 -4.937 0.509 1.00 88.73 37 LEU C C 1
ATOM 3903 O O . LEU C 1 37 ? 30.763 -4.117 -0.292 1.00 88.44 37 LEU C O 1
ATOM 3908 N N . MET C 1 38 ? 30.795 -5.058 1.765 1.00 86.22 38 MET C N 1
ATOM 3909 C CA . MET C 1 38 ? 29.757 -4.214 2.339 1.00 83.49 38 MET C CA 1
ATOM 3910 C C . MET C 1 38 ? 29.983 -2.736 2.013 1.00 82.64 38 MET C C 1
ATOM 3911 O O . MET C 1 38 ? 29.109 -2.065 1.479 1.00 82.64 38 MET C O 1
ATOM 3916 N N . ILE C 1 39 ? 31.166 -2.233 2.341 1.00 81.61 39 ILE C N 1
ATOM 3917 C CA . ILE C 1 39 ? 31.486 -0.837 2.098 1.00 80.98 39 ILE C CA 1
ATOM 3918 C C . ILE C 1 39 ? 31.483 -0.473 0.625 1.00 81.80 39 ILE C C 1
ATOM 3919 O O . ILE C 1 39 ? 31.285 0.682 0.276 1.00 82.52 39 ILE C O 1
ATOM 3924 N N . ILE C 1 40 ? 31.710 -1.445 -0.249 1.00 82.82 40 ILE C N 1
ATOM 3925 C CA . ILE C 1 40 ? 31.697 -1.144 -1.669 1.00 83.88 40 ILE C CA 1
ATOM 3926 C C . ILE C 1 40 ? 30.263 -0.898 -2.074 1.00 85.95 40 ILE C C 1
ATOM 3927 O O . ILE C 1 40 ? 29.985 0.002 -2.867 1.00 87.38 40 ILE C O 1
ATOM 3932 N N . GLU C 1 41 ? 29.343 -1.683 -1.518 1.00 87.08 41 GLU C N 1
ATOM 3933 C CA . GLU C 1 41 ? 27.938 -1.515 -1.847 1.00 87.23 41 GLU C CA 1
ATOM 3934 C C . GLU C 1 41 ? 27.470 -0.150 -1.375 1.00 85.01 41 GLU C C 1
ATOM 3935 O O . GLU C 1 41 ? 26.741 0.535 -2.082 1.00 84.61 41 GLU C O 1
ATOM 3941 N N . VAL C 1 42 ? 27.892 0.250 -0.180 1.00 83.27 42 VAL C N 1
ATOM 3942 C CA . VAL C 1 42 ? 27.513 1.562 0.335 1.00 81.60 42 VAL C CA 1
ATOM 3943 C C . VAL C 1 42 ? 27.874 2.611 -0.698 1.00 81.79 42 VAL C C 1
ATOM 3944 O O . VAL C 1 42 ? 27.074 3.484 -1.003 1.00 82.69 42 VAL C O 1
ATOM 3948 N N . ARG C 1 43 ? 29.081 2.502 -1.240 1.00 82.21 43 ARG C N 1
ATOM 3949 C CA . ARG C 1 43 ? 29.587 3.422 -2.251 1.00 83.00 43 ARG C CA 1
ATOM 3950 C C . ARG C 1 43 ? 28.693 3.447 -3.477 1.00 84.49 43 ARG C C 1
ATOM 3951 O O . ARG C 1 43 ? 28.142 4.488 -3.842 1.00 83.78 43 ARG C O 1
ATOM 3959 N N . ASP C 1 44 ? 28.546 2.293 -4.115 1.00 86.80 44 ASP C N 1
ATOM 3960 C CA . ASP C 1 44 ? 27.722 2.202 -5.316 1.00 88.84 44 ASP C CA 1
ATOM 3961 C C . ASP C 1 44 ? 26.353 2.858 -5.153 1.00 89.99 44 ASP C C 1
ATOM 3962 O O . ASP C 1 44 ? 25.968 3.721 -5.949 1.00 91.05 44 ASP C O 1
ATOM 3967 N N . ASP C 1 45 ? 25.628 2.445 -4.116 1.00 89.50 45 ASP C N 1
ATOM 3968 C CA . ASP C 1 45 ? 24.298 2.965 -3.862 1.00 88.39 45 ASP C CA 1
ATOM 3969 C C . ASP C 1 45 ? 24.185 4.472 -3.760 1.00 86.21 45 ASP C C 1
ATOM 3970 O O . ASP C 1 45 ? 23.085 5.010 -3.891 1.00 86.03 45 ASP C O 1
ATOM 3975 N N . LEU C 1 46 ? 25.300 5.160 -3.526 1.00 82.78 46 LEU C N 1
ATOM 3976 C CA . LEU C 1 46 ? 25.235 6.610 -3.443 1.00 80.68 46 LEU C CA 1
ATOM 3977 C C . LEU C 1 46 ? 24.998 7.109 -4.856 1.00 82.51 46 LEU C C 1
ATOM 3978 O O . LEU C 1 46 ? 24.771 8.299 -5.088 1.00 83.51 46 LEU C O 1
ATOM 3983 N N . GLY C 1 47 ? 25.024 6.172 -5.797 1.00 84.37 47 GLY C N 1
ATOM 3984 C CA . GLY C 1 47 ? 24.791 6.507 -7.187 1.00 87.37 47 GLY C CA 1
ATOM 3985 C C . GLY C 1 47 ? 25.849 7.417 -7.753 1.00 89.35 47 GLY C C 1
ATOM 3986 O O . GLY C 1 47 ? 26.989 7.399 -7.317 1.00 90.11 47 GLY C O 1
ATOM 3987 N N . SER C 1 48 ? 25.474 8.218 -8.736 1.00 92.79 48 SER C N 1
ATOM 3988 C CA . SER C 1 48 ? 26.413 9.139 -9.357 1.00 96.46 48 SER C CA 1
ATOM 3989 C C . SER C 1 48 ? 27.026 10.076 -8.318 1.00 97.74 48 SER C C 1
ATOM 3990 O O . SER C 1 48 ? 28.241 10.291 -8.293 1.00 97.85 48 SER C O 1
ATOM 3993 N N . ALA C 1 49 ? 26.174 10.614 -7.449 1.00 99.15 49 ALA C N 1
ATOM 3994 C CA . ALA C 1 49 ? 26.607 11.543 -6.408 1.00 100.30 49 ALA C CA 1
ATOM 3995 C C . ALA C 1 49 ? 27.600 10.970 -5.401 1.00 100.44 49 ALA C C 1
ATOM 3996 O O . ALA C 1 49 ? 28.189 11.724 -4.630 1.00 100.18 49 ALA C O 1
ATOM 3998 N N . ALA C 1 50 ? 27.783 9.648 -5.414 1.00 101.35 50 ALA C N 1
ATOM 3999 C CA . ALA C 1 50 ? 28.685 8.960 -4.481 1.00 101.31 50 ALA C CA 1
ATOM 4000 C C . ALA C 1 50 ? 29.999 9.682 -4.328 1.00 102.38 50 ALA C C 1
ATOM 4001 O O . ALA C 1 50 ? 30.530 9.808 -3.228 1.00 101.42 50 ALA C O 1
ATOM 4003 N N . SER C 1 51 ? 30.509 10.158 -5.455 1.00 104.57 51 SER C N 1
ATOM 4004 C CA . SER C 1 51 ? 31.777 10.861 -5.507 1.00 106.43 51 SER C CA 1
ATOM 4005 C C . SER C 1 51 ? 31.769 12.131 -4.668 1.00 106.68 51 SER C C 1
ATOM 4006 O O . SER C 1 51 ? 32.463 12.239 -3.655 1.00 105.29 51 SER C O 1
ATOM 4009 N N . ILE C 1 52 ? 30.970 13.096 -5.096 1.00 108.01 52 ILE C N 1
ATOM 4010 C CA . ILE C 1 52 ? 30.880 14.359 -4.387 1.00 109.00 52 ILE C CA 1
ATOM 4011 C C . ILE C 1 52 ? 30.603 14.152 -2.895 1.00 109.52 52 ILE C C 1
ATOM 4012 O O . ILE C 1 52 ? 31.332 14.670 -2.054 1.00 110.01 52 ILE C O 1
ATOM 4017 N N . PHE C 1 53 ? 29.570 13.366 -2.589 1.00 109.93 53 PHE C N 1
ATOM 4018 C CA . PHE C 1 53 ? 29.129 13.065 -1.224 1.00 108.66 53 PHE C CA 1
ATOM 4019 C C . PHE C 1 53 ? 30.191 12.545 -0.259 1.00 108.32 53 PHE C C 1
ATOM 4020 O O . PHE C 1 53 ? 30.193 12.904 0.915 1.00 106.64 53 PHE C O 1
ATOM 4028 N N . SER C 1 54 ? 31.083 11.694 -0.750 1.00 109.44 54 SER C N 1
ATOM 4029 C CA . SER C 1 54 ? 32.133 11.116 0.084 1.00 110.44 54 SER C CA 1
ATOM 4030 C C . SER C 1 54 ? 33.205 12.128 0.455 1.00 111.10 54 SER C C 1
ATOM 4031 O O . SER C 1 54 ? 33.737 12.111 1.562 1.00 110.88 54 SER C O 1
ATOM 4034 N N . ARG C 1 55 ? 33.530 13.006 -0.483 1.00 113.03 55 ARG C N 1
ATOM 4035 C CA . ARG C 1 55 ? 34.537 14.037 -0.249 1.00 114.96 55 ARG C CA 1
ATOM 4036 C C . ARG C 1 55 ? 33.982 15.132 0.676 1.00 113.77 55 ARG C C 1
ATOM 4037 O O . ARG C 1 55 ? 34.593 15.501 1.683 1.00 113.23 55 ARG C O 1
ATOM 4045 N N . LYS C 1 56 ? 32.800 15.617 0.318 1.00 112.77 56 LYS C N 1
ATOM 4046 C CA . LYS C 1 56 ? 32.083 16.662 1.034 1.00 111.67 56 LYS C CA 1
ATOM 4047 C C . LYS C 1 56 ? 31.482 16.262 2.399 1.00 110.63 56 LYS C C 1
ATOM 4048 O O . LYS C 1 56 ? 31.338 17.107 3.274 1.00 110.09 56 LYS C O 1
ATOM 4054 N N . HIS C 1 57 ? 31.123 14.993 2.584 1.00 109.81 57 HIS C N 1
ATOM 4055 C CA . HIS C 1 57 ? 30.535 14.544 3.853 1.00 108.84 57 HIS C CA 1
ATOM 4056 C C . HIS C 1 57 ? 31.190 13.268 4.346 1.00 106.33 57 HIS C C 1
ATOM 4057 O O . HIS C 1 57 ? 30.518 12.261 4.586 1.00 106.30 57 HIS C O 1
ATOM 4064 N N . PRO C 1 58 ? 32.509 13.297 4.534 1.00 103.82 58 PRO C N 1
ATOM 4065 C CA . PRO C 1 58 ? 33.236 12.114 5.002 1.00 102.69 58 PRO C CA 1
ATOM 4066 C C . PRO C 1 58 ? 32.653 11.399 6.230 1.00 101.78 58 PRO C C 1
ATOM 4067 O O . PRO C 1 58 ? 32.606 10.168 6.268 1.00 101.24 58 PRO C O 1
ATOM 4071 N N . LEU C 1 59 ? 32.200 12.159 7.223 1.00 100.79 59 LEU C N 1
ATOM 4072 C CA . LEU C 1 59 ? 31.653 11.554 8.435 1.00 99.31 59 LEU C CA 1
ATOM 4073 C C . LEU C 1 59 ? 30.377 10.769 8.209 1.00 98.54 59 LEU C C 1
ATOM 4074 O O . LEU C 1 59 ? 30.274 9.610 8.609 1.00 98.11 59 LEU C O 1
ATOM 4079 N N . SER C 1 60 ? 29.394 11.411 7.593 1.00 98.07 60 SER C N 1
ATOM 4080 C CA . SER C 1 60 ? 28.129 10.750 7.339 1.00 98.77 60 SER C CA 1
ATOM 4081 C C . SER C 1 60 ? 28.438 9.452 6.620 1.00 97.87 60 SER C C 1
ATOM 4082 O O . SER C 1 60 ? 28.004 8.368 7.026 1.00 98.81 60 SER C O 1
ATOM 4085 N N . CYS C 1 61 ? 29.215 9.584 5.553 1.00 95.25 61 CYS C N 1
ATOM 4086 C CA . CYS C 1 61 ? 29.623 8.459 4.728 1.00 92.26 61 CYS C CA 1
ATOM 4087 C C . CYS C 1 61 ? 30.256 7.316 5.527 1.00 87.85 61 CYS C C 1
ATOM 4088 O O . CYS C 1 61 ? 30.018 6.148 5.254 1.00 85.59 61 CYS C O 1
ATOM 4091 N N . TRP C 1 62 ? 31.064 7.673 6.515 1.00 85.97 62 TRP C N 1
ATOM 4092 C CA . TRP C 1 62 ? 31.747 6.707 7.371 1.00 83.85 62 TRP C CA 1
ATOM 4093 C C . TRP C 1 62 ? 30.754 5.941 8.248 1.00 83.66 62 TRP C C 1
ATOM 4094 O O . TRP C 1 62 ? 30.763 4.706 8.301 1.00 82.79 62 TRP C O 1
ATOM 4105 N N . LEU C 1 63 ? 29.910 6.691 8.947 1.00 83.89 63 LEU C N 1
ATOM 4106 C CA . LEU C 1 63 ? 28.898 6.113 9.817 1.00 83.94 63 LEU C CA 1
ATOM 4107 C C . LEU C 1 63 ? 27.936 5.224 9.009 1.00 84.27 63 LEU C C 1
ATOM 4108 O O . LEU C 1 63 ? 27.455 4.200 9.497 1.00 83.52 63 LEU C O 1
ATOM 4113 N N . SER C 1 64 ? 27.646 5.623 7.776 1.00 84.40 64 SER C N 1
ATOM 4114 C CA . SER C 1 64 ? 26.772 4.822 6.929 1.00 84.20 64 SER C CA 1
ATOM 4115 C C . SER C 1 64 ? 27.450 3.471 6.700 1.00 82.85 64 SER C C 1
ATOM 4116 O O . SER C 1 64 ? 26.785 2.440 6.699 1.00 82.08 64 SER C O 1
ATOM 4119 N N . SER C 1 65 ? 28.777 3.493 6.528 1.00 82.00 65 SER C N 1
ATOM 4120 C CA . SER C 1 65 ? 29.591 2.287 6.320 1.00 80.26 65 SER C CA 1
ATOM 4121 C C . SER C 1 65 ? 29.621 1.387 7.550 1.00 79.87 65 SER C C 1
ATOM 4122 O O . SER C 1 65 ? 29.275 0.208 7.484 1.00 78.97 65 SER C O 1
ATOM 4125 N N . MET C 1 66 ? 30.044 1.943 8.675 1.00 79.89 66 MET C N 1
ATOM 4126 C CA . MET C 1 66 ? 30.107 1.169 9.906 1.00 81.18 66 MET C CA 1
ATOM 4127 C C . MET C 1 66 ? 28.779 0.495 10.224 1.00 80.39 66 MET C C 1
ATOM 4128 O O . MET C 1 66 ? 28.737 -0.619 10.756 1.00 79.89 66 MET C O 1
ATOM 4133 N N . LEU C 1 67 ? 27.690 1.183 9.907 1.00 80.03 67 LEU C N 1
ATOM 4134 C CA . LEU C 1 67 ? 26.369 0.643 10.169 1.00 79.20 67 LEU C CA 1
ATOM 4135 C C . LEU C 1 67 ? 26.194 -0.612 9.359 1.00 77.80 67 LEU C C 1
ATOM 4136 O O . LEU C 1 67 ? 25.621 -1.580 9.838 1.00 78.13 67 LEU C O 1
ATOM 4141 N N . MET C 1 68 ? 26.722 -0.605 8.139 1.00 76.45 68 MET C N 1
ATOM 4142 C CA . MET C 1 68 ? 26.586 -1.759 7.271 1.00 75.76 68 MET C CA 1
ATOM 4143 C C . MET C 1 68 ? 27.594 -2.851 7.520 1.00 76.55 68 MET C C 1
ATOM 4144 O O . MET C 1 68 ? 27.335 -3.998 7.177 1.00 78.34 68 MET C O 1
ATOM 4149 N N . CYS C 1 69 ? 28.737 -2.513 8.116 1.00 77.12 69 CYS C N 1
ATOM 4150 C CA . CYS C 1 69 ? 29.758 -3.516 8.408 1.00 76.32 69 CYS C CA 1
ATOM 4151 C C . CYS C 1 69 ? 29.366 -4.367 9.594 1.00 76.95 69 CYS C C 1
ATOM 4152 O O . CYS C 1 69 ? 29.523 -5.592 9.582 1.00 77.94 69 CYS C O 1
ATOM 4155 N N . PHE C 1 70 ? 28.814 -3.712 10.606 1.00 76.47 70 PHE C N 1
ATOM 4156 C CA . PHE C 1 70 ? 28.411 -4.392 11.822 1.00 75.71 70 PHE C CA 1
ATOM 4157 C C . PHE C 1 70 ? 26.894 -4.490 11.981 1.00 74.53 70 PHE C C 1
ATOM 4158 O O . PHE C 1 70 ? 26.389 -4.708 13.089 1.00 74.08 70 PHE C O 1
ATOM 4166 N N . ALA C 1 71 ? 26.183 -4.380 10.855 1.00 72.61 71 ALA C N 1
ATOM 4167 C CA . ALA C 1 71 ? 24.717 -4.420 10.821 1.00 72.41 71 ALA C CA 1
ATOM 4168 C C . ALA C 1 71 ? 24.066 -5.526 11.666 1.00 73.41 71 ALA C C 1
ATOM 4169 O O . ALA C 1 71 ? 23.199 -5.260 12.515 1.00 71.18 71 ALA C O 1
ATOM 4171 N N . ASP C 1 72 ? 24.493 -6.760 11.415 1.00 77.26 72 ASP C N 1
ATOM 4172 C CA . ASP C 1 72 ? 24.018 -7.954 12.119 1.00 79.74 72 ASP C CA 1
ATOM 4173 C C . ASP C 1 72 ? 24.127 -7.810 13.644 1.00 79.25 72 ASP C C 1
ATOM 4174 O O . ASP C 1 72 ? 23.250 -8.271 14.387 1.00 79.66 72 ASP C O 1
ATOM 4179 N N . ALA C 1 73 ? 25.210 -7.181 14.099 1.00 76.37 73 ALA C N 1
ATOM 4180 C CA . ALA C 1 73 ? 25.429 -6.961 15.520 1.00 75.68 73 ALA C CA 1
ATOM 4181 C C . ALA C 1 73 ? 24.355 -6.027 16.079 1.00 76.47 73 ALA C C 1
ATOM 4182 O O . ALA C 1 73 ? 23.711 -6.343 17.088 1.00 76.93 73 ALA C O 1
ATOM 4184 N N . PHE C 1 74 ? 24.180 -4.879 15.410 1.00 74.59 74 PHE C N 1
ATOM 4185 C CA . PHE C 1 74 ? 23.192 -3.856 15.766 1.00 69.61 74 PHE C CA 1
ATOM 4186 C C . PHE C 1 74 ? 21.802 -4.460 15.828 1.00 68.99 74 PHE C C 1
ATOM 4187 O O . PHE C 1 74 ? 21.063 -4.285 16.806 1.00 66.70 74 PHE C O 1
ATOM 4195 N N . LEU C 1 75 ? 21.439 -5.154 14.753 1.00 68.67 75 LEU C N 1
ATOM 4196 C CA . LEU C 1 75 ? 20.129 -5.782 14.690 1.00 70.33 75 LEU C CA 1
ATOM 4197 C C . LEU C 1 75 ? 20.002 -6.786 15.840 1.00 70.55 75 LEU C C 1
ATOM 4198 O O . LEU C 1 75 ? 18.993 -6.800 16.574 1.00 68.24 75 LEU C O 1
ATOM 4203 N N . ALA C 1 76 ? 21.049 -7.600 15.992 1.00 70.58 76 ALA C N 1
ATOM 4204 C CA . ALA C 1 76 ? 21.116 -8.624 17.027 1.00 71.42 76 ALA C CA 1
ATOM 4205 C C . ALA C 1 76 ? 20.943 -8.017 18.418 1.00 72.62 76 ALA C C 1
ATOM 4206 O O . ALA C 1 76 ? 20.070 -8.450 19.194 1.00 70.82 76 ALA C O 1
ATOM 4208 N N . ASN C 1 77 ? 21.775 -7.016 18.723 1.00 73.75 77 ASN C N 1
ATOM 4209 C CA . ASN C 1 77 ? 21.717 -6.325 20.008 1.00 75.43 77 ASN C CA 1
ATOM 4210 C C . ASN C 1 77 ? 20.328 -5.794 20.223 1.00 75.45 77 ASN C C 1
ATOM 4211 O O . ASN C 1 77 ? 19.692 -6.083 21.233 1.00 75.22 77 ASN C O 1
ATOM 4216 N N . PHE C 1 78 ? 19.862 -5.000 19.263 1.00 76.45 78 PHE C N 1
ATOM 4217 C CA . PHE C 1 78 ? 18.529 -4.427 19.361 1.00 76.66 78 PHE C CA 1
ATOM 4218 C C . PHE C 1 78 ? 17.499 -5.496 19.759 1.00 75.46 78 PHE C C 1
ATOM 4219 O O . PHE C 1 78 ? 16.794 -5.350 20.768 1.00 73.07 78 PHE C O 1
ATOM 4227 N N . LEU C 1 79 ? 17.428 -6.563 18.966 1.00 74.32 79 LEU C N 1
ATOM 4228 C CA . LEU C 1 79 ? 16.487 -7.637 19.221 1.00 74.90 79 LEU C CA 1
ATOM 4229 C C . LEU C 1 79 ? 16.549 -8.121 20.656 1.00 76.30 79 LEU C C 1
ATOM 4230 O O . LEU C 1 79 ? 15.536 -8.107 21.378 1.00 75.66 79 LEU C O 1
ATOM 4235 N N . LEU C 1 80 ? 17.756 -8.536 21.053 1.00 77.04 80 LEU C N 1
ATOM 4236 C CA . LEU C 1 80 ? 18.037 -9.078 22.385 1.00 76.37 80 LEU C CA 1
ATOM 4237 C C . LEU C 1 80 ? 17.826 -8.176 23.599 1.00 77.20 80 LEU C C 1
ATOM 4238 O O . LEU C 1 80 ? 17.729 -8.677 24.711 1.00 78.30 80 LEU C O 1
ATOM 4243 N N . GLY C 1 81 ? 17.741 -6.866 23.394 1.00 77.13 81 GLY C N 1
ATOM 4244 C CA . GLY C 1 81 ? 17.542 -5.964 24.509 1.00 77.84 81 GLY C CA 1
ATOM 4245 C C . GLY C 1 81 ? 18.844 -5.311 24.938 1.00 80.57 81 GLY C C 1
ATOM 4246 O O . GLY C 1 81 ? 18.870 -4.540 25.891 1.00 82.72 81 GLY C O 1
ATOM 4247 N N . GLU C 1 82 ? 19.930 -5.609 24.235 1.00 81.75 82 GLU C N 1
ATOM 4248 C CA . GLU C 1 82 ? 21.242 -5.055 24.555 1.00 82.36 82 GLU C CA 1
ATOM 4249 C C . GLU C 1 82 ? 21.501 -3.715 23.891 1.00 83.33 82 GLU C C 1
ATOM 4250 O O . GLU C 1 82 ? 20.850 -3.374 22.899 1.00 85.27 82 GLU C O 1
ATOM 4256 N N . PRO C 1 83 ? 22.447 -2.923 24.437 1.00 82.72 83 PRO C N 1
ATOM 4257 C CA . PRO C 1 83 ? 22.828 -1.596 23.918 1.00 81.33 83 PRO C CA 1
ATOM 4258 C C . PRO C 1 83 ? 23.337 -1.640 22.482 1.00 79.96 83 PRO C C 1
ATOM 4259 O O . PRO C 1 83 ? 24.428 -2.129 22.216 1.00 79.59 83 PRO C O 1
ATOM 4263 N N . VAL C 1 84 ? 22.533 -1.114 21.568 1.00 78.37 84 VAL C N 1
ATOM 4264 C CA . VAL C 1 84 ? 22.872 -1.127 20.160 1.00 76.91 84 VAL C CA 1
ATOM 4265 C C . VAL C 1 84 ? 24.183 -0.428 19.801 1.00 77.50 84 VAL C C 1
ATOM 4266 O O . VAL C 1 84 ? 24.784 -0.731 18.771 1.00 77.51 84 VAL C O 1
ATOM 4270 N N . ILE C 1 85 ? 24.644 0.487 20.647 1.00 77.01 85 ILE C N 1
ATOM 4271 C CA . ILE C 1 85 ? 25.887 1.206 20.352 1.00 76.88 85 ILE C CA 1
ATOM 4272 C C . ILE C 1 85 ? 27.118 0.307 20.615 1.00 76.81 85 ILE C C 1
ATOM 4273 O O . ILE C 1 85 ? 28.223 0.554 20.122 1.00 74.30 85 ILE C O 1
ATOM 4278 N N . ALA C 1 86 ? 26.870 -0.769 21.356 1.00 78.38 86 ALA C N 1
ATOM 4279 C CA . ALA C 1 86 ? 27.866 -1.759 21.770 1.00 80.16 86 ALA C CA 1
ATOM 4280 C C . ALA C 1 86 ? 28.996 -2.124 20.808 1.00 81.72 86 ALA C C 1
ATOM 4281 O O . ALA C 1 86 ? 30.173 -2.065 21.177 1.00 83.13 86 ALA C O 1
ATOM 4283 N N . PRO C 1 87 ? 28.662 -2.532 19.574 1.00 82.12 87 PRO C N 1
ATOM 4284 C CA . PRO C 1 87 ? 29.711 -2.900 18.619 1.00 81.89 87 PRO C CA 1
ATOM 4285 C C . PRO C 1 87 ? 30.740 -1.825 18.327 1.00 82.02 87 PRO C C 1
ATOM 4286 O O . PRO C 1 87 ? 31.667 -2.049 17.558 1.00 82.20 87 PRO C O 1
ATOM 4290 N N . PHE C 1 88 ? 30.579 -0.657 18.933 1.00 83.22 88 PHE C N 1
ATOM 4291 C CA . PHE C 1 88 ? 31.526 0.425 18.712 1.00 85.60 88 PHE C CA 1
ATOM 4292 C C . PHE C 1 88 ? 32.622 0.410 19.775 1.00 87.82 88 PHE C C 1
ATOM 4293 O O . PHE C 1 88 ? 33.571 1.214 19.741 1.00 88.01 88 PHE C O 1
ATOM 4301 N N . LYS C 1 89 ? 32.487 -0.522 20.715 1.00 89.96 89 LYS C N 1
ATOM 4302 C CA . LYS C 1 89 ? 33.463 -0.671 21.778 1.00 91.01 89 LYS C CA 1
ATOM 4303 C C . LYS C 1 89 ? 34.688 -1.410 21.245 1.00 92.68 89 LYS C C 1
ATOM 4304 O O . LYS C 1 89 ? 35.799 -1.148 21.681 1.00 94.24 89 LYS C O 1
ATOM 4310 N N . ARG C 1 90 ? 34.485 -2.302 20.277 1.00 93.94 90 ARG C N 1
ATOM 4311 C CA . ARG C 1 90 ? 35.577 -3.075 19.683 1.00 96.58 90 ARG C CA 1
ATOM 4312 C C . ARG C 1 90 ? 36.490 -2.218 18.803 1.00 95.50 90 ARG C C 1
ATOM 4313 O O . ARG C 1 90 ? 36.406 -2.301 17.582 1.00 95.87 90 ARG C O 1
ATOM 4321 N N . HIS C 1 91 ? 37.376 -1.426 19.403 1.00 95.44 91 HIS C N 1
ATOM 4322 C CA . HIS C 1 91 ? 38.264 -0.545 18.630 1.00 96.23 91 HIS C CA 1
ATOM 4323 C C . HIS C 1 91 ? 38.985 -1.187 17.451 1.00 96.16 91 HIS C C 1
ATOM 4324 O O . HIS C 1 91 ? 39.071 -0.587 16.389 1.00 94.68 91 HIS C O 1
ATOM 4331 N N . ASP C 1 92 ? 39.505 -2.398 17.638 1.00 97.90 92 ASP C N 1
ATOM 4332 C CA . ASP C 1 92 ? 40.242 -3.103 16.576 1.00 99.13 92 ASP C CA 1
ATOM 4333 C C . ASP C 1 92 ? 39.430 -3.300 15.314 1.00 97.94 92 ASP C C 1
ATOM 4334 O O . ASP C 1 92 ? 39.978 -3.300 14.206 1.00 97.05 92 ASP C O 1
ATOM 4339 N N . ASP C 1 93 ? 38.124 -3.490 15.494 1.00 97.07 93 ASP C N 1
ATOM 4340 C CA . ASP C 1 93 ? 37.204 -3.679 14.376 1.00 95.41 93 ASP C CA 1
ATOM 4341 C C . ASP C 1 93 ? 36.882 -2.366 13.689 1.00 93.38 93 ASP C C 1
ATOM 4342 O O . ASP C 1 93 ? 37.051 -2.233 12.467 1.00 92.56 93 ASP C O 1
ATOM 4347 N N . ILE C 1 94 ? 36.412 -1.402 14.477 1.00 90.25 94 ILE C N 1
ATOM 4348 C CA . ILE C 1 94 ? 36.072 -0.109 13.922 1.00 88.30 94 ILE C CA 1
ATOM 4349 C C . ILE C 1 94 ? 37.329 0.415 13.243 1.00 87.37 94 ILE C C 1
ATOM 4350 O O . ILE C 1 94 ? 37.255 1.090 12.215 1.00 87.11 94 ILE C O 1
ATOM 4355 N N . ILE C 1 95 ? 38.481 0.084 13.822 1.00 86.36 95 ILE C N 1
ATOM 4356 C CA . ILE C 1 95 ? 39.766 0.510 13.281 1.00 87.14 95 ILE C CA 1
ATOM 4357 C C . ILE C 1 95 ? 39.991 -0.119 11.901 1.00 87.66 95 ILE C C 1
ATOM 4358 O O . ILE C 1 95 ? 40.244 0.579 10.905 1.00 86.18 95 ILE C O 1
ATOM 4363 N N . LEU C 1 96 ? 39.895 -1.443 11.852 1.00 87.21 96 LEU C N 1
ATOM 4364 C CA . LEU C 1 96 ? 40.074 -2.161 10.602 1.00 87.69 96 LEU C CA 1
ATOM 4365 C C . LEU C 1 96 ? 39.031 -1.718 9.591 1.00 88.58 96 LEU C C 1
ATOM 4366 O O . LEU C 1 96 ? 39.365 -1.340 8.464 1.00 89.18 96 LEU C O 1
ATOM 4371 N N . ALA C 1 97 ? 37.766 -1.774 10.007 1.00 88.36 97 ALA C N 1
ATOM 4372 C CA . ALA C 1 97 ? 36.654 -1.395 9.149 1.00 87.06 97 ALA C CA 1
ATOM 4373 C C . ALA C 1 97 ? 36.826 0.011 8.605 1.00 86.35 97 ALA C C 1
ATOM 4374 O O . ALA C 1 97 ? 36.509 0.264 7.444 1.00 86.45 97 ALA C O 1
ATOM 4376 N N . THR C 1 98 ? 37.339 0.927 9.422 1.00 85.54 98 THR C N 1
ATOM 4377 C CA . THR C 1 98 ? 37.511 2.296 8.945 1.00 86.81 98 THR C CA 1
ATOM 4378 C C . THR C 1 98 ? 38.591 2.386 7.874 1.00 89.43 98 THR C C 1
ATOM 4379 O O . THR C 1 98 ? 38.548 3.264 6.993 1.00 89.52 98 THR C O 1
ATOM 4383 N N . ILE C 1 99 ? 39.560 1.477 7.948 1.00 91.26 99 ILE C N 1
ATOM 4384 C CA . ILE C 1 99 ? 40.646 1.461 6.970 1.00 92.67 99 ILE C CA 1
ATOM 4385 C C . ILE C 1 99 ? 40.087 1.008 5.631 1.00 92.26 99 ILE C C 1
ATOM 4386 O O . ILE C 1 99 ? 40.328 1.648 4.603 1.00 91.40 99 ILE C O 1
ATOM 4391 N N . ILE C 1 100 ? 39.335 -0.091 5.652 1.00 92.11 100 ILE C N 1
ATOM 4392 C CA . ILE C 1 100 ? 38.734 -0.602 4.431 1.00 92.12 100 ILE C CA 1
ATOM 4393 C C . ILE C 1 100 ? 37.867 0.520 3.867 1.00 92.52 100 ILE C C 1
ATOM 4394 O O . ILE C 1 100 ? 37.814 0.711 2.649 1.00 93.06 100 ILE C O 1
ATOM 4399 N N . TRP C 1 101 ? 37.198 1.261 4.758 1.00 91.25 101 TRP C N 1
ATOM 4400 C CA . TRP C 1 101 ? 36.330 2.368 4.346 1.00 90.08 101 TRP C CA 1
ATOM 4401 C C . TRP C 1 101 ? 37.151 3.457 3.677 1.00 89.48 101 TRP C C 1
ATOM 4402 O O . TRP C 1 101 ? 36.797 3.942 2.607 1.00 85.82 101 TRP C O 1
ATOM 4413 N N . TYR C 1 102 ? 38.244 3.843 4.328 1.00 91.19 102 TYR C N 1
ATOM 4414 C CA . TYR C 1 102 ? 39.115 4.867 3.779 1.00 93.57 102 TYR C CA 1
ATOM 4415 C C . TYR C 1 102 ? 39.585 4.444 2.391 1.00 94.11 102 TYR C C 1
ATOM 4416 O O . TYR C 1 102 ? 39.582 5.238 1.444 1.00 94.17 102 TYR C O 1
ATOM 4425 N N . LEU C 1 103 ? 40.011 3.187 2.295 1.00 93.70 103 LEU C N 1
ATOM 4426 C CA . LEU C 1 103 ? 40.501 2.629 1.048 1.00 92.64 103 LEU C CA 1
ATOM 4427 C C . LEU C 1 103 ? 39.445 2.623 -0.039 1.00 92.36 103 LEU C C 1
ATOM 4428 O O . LEU C 1 103 ? 39.636 3.221 -1.091 1.00 93.03 103 LEU C O 1
ATOM 4433 N N . VAL C 1 104 ? 38.325 1.957 0.210 1.00 92.23 104 VAL C N 1
ATOM 4434 C CA . VAL C 1 104 ? 37.258 1.883 -0.784 1.00 91.50 104 VAL C CA 1
ATOM 4435 C C . VAL C 1 104 ? 36.804 3.236 -1.330 1.00 91.86 104 VAL C C 1
ATOM 4436 O O . VAL C 1 104 ? 36.430 3.329 -2.490 1.00 91.68 104 VAL C O 1
ATOM 4440 N N . PHE C 1 105 ? 36.844 4.282 -0.507 1.00 93.34 105 PHE C N 1
ATOM 4441 C CA . PHE C 1 105 ? 36.408 5.619 -0.929 1.00 95.61 105 PHE C CA 1
ATOM 4442 C C . PHE C 1 105 ? 37.481 6.595 -1.400 1.00 99.02 105 PHE C C 1
ATOM 4443 O O . PHE C 1 105 ? 37.258 7.348 -2.350 1.00 99.53 105 PHE C O 1
ATOM 4451 N N . TYR C 1 106 ? 38.637 6.601 -0.742 1.00 102.71 106 TYR C N 1
ATOM 4452 C CA . TYR C 1 106 ? 39.680 7.557 -1.101 1.00 106.39 106 TYR C CA 1
ATOM 4453 C C . TYR C 1 106 ? 41.035 6.950 -1.445 1.00 110.23 106 TYR C C 1
ATOM 4454 O O . TYR C 1 106 ? 42.070 7.615 -1.329 1.00 111.09 106 TYR C O 1
ATOM 4463 N N . ALA C 1 107 ? 41.029 5.691 -1.867 1.00 114.47 107 ALA C N 1
ATOM 4464 C CA . ALA C 1 107 ? 42.263 5.012 -2.244 1.00 117.70 107 ALA C CA 1
ATOM 4465 C C . ALA C 1 107 ? 42.903 5.761 -3.408 1.00 119.65 107 ALA C C 1
ATOM 4466 O O . ALA C 1 107 ? 42.208 6.407 -4.204 1.00 118.34 107 ALA C O 1
ATOM 4468 N N . PRO C 1 108 ? 44.244 5.696 -3.513 1.00 122.16 108 PRO C N 1
ATOM 4469 C CA . PRO C 1 108 ? 44.968 6.371 -4.595 1.00 123.39 108 PRO C CA 1
ATOM 4470 C C . PRO C 1 108 ? 44.670 5.674 -5.920 1.00 124.31 108 PRO C C 1
ATOM 4471 O O . PRO C 1 108 ? 44.761 4.447 -6.024 1.00 123.27 108 PRO C O 1
ATOM 4475 N N . PHE C 1 109 ? 44.303 6.463 -6.926 1.00 126.11 109 PHE C N 1
ATOM 4476 C CA . PHE C 1 109 ? 43.967 5.917 -8.237 1.00 127.53 109 PHE C CA 1
ATOM 4477 C C . PHE C 1 109 ? 42.762 4.987 -8.055 1.00 126.47 109 PHE C C 1
ATOM 4478 O O . PHE C 1 109 ? 42.338 4.306 -8.989 1.00 126.03 109 PHE C O 1
ATOM 4486 N N . ASP C 1 110 ? 42.209 4.999 -6.842 1.00 125.49 110 ASP C N 1
ATOM 4487 C CA . ASP C 1 110 ? 41.067 4.166 -6.463 1.00 124.38 110 ASP C CA 1
ATOM 4488 C C . ASP C 1 110 ? 41.382 2.733 -6.844 1.00 122.91 110 ASP C C 1
ATOM 4489 O O . ASP C 1 110 ? 40.644 2.086 -7.588 1.00 122.76 110 ASP C O 1
ATOM 4494 N N . GLY C 1 111 ? 42.495 2.243 -6.318 1.00 121.00 111 GLY C N 1
ATOM 4495 C CA . GLY C 1 111 ? 42.912 0.897 -6.635 1.00 119.60 111 GLY C CA 1
ATOM 4496 C C . GLY C 1 111 ? 42.171 -0.193 -5.899 1.00 118.42 111 GLY C C 1
ATOM 4497 O O . GLY C 1 111 ? 41.676 -1.139 -6.513 1.00 118.99 111 GLY C O 1
ATOM 4498 N N . ILE C 1 112 ? 42.089 -0.066 -4.582 1.00 116.84 112 ILE C N 1
ATOM 4499 C CA . ILE C 1 112 ? 41.431 -1.077 -3.775 1.00 114.68 112 ILE C CA 1
ATOM 4500 C C . ILE C 1 112 ? 40.031 -1.369 -4.312 1.00 113.41 112 ILE C C 1
ATOM 4501 O O . ILE C 1 112 ? 39.618 -2.532 -4.367 1.00 112.29 112 ILE C O 1
ATOM 4506 N N . TYR C 1 113 ? 39.321 -0.316 -4.733 1.00 112.45 113 TYR C N 1
ATOM 4507 C CA . TYR C 1 113 ? 37.964 -0.455 -5.269 1.00 111.84 113 TYR C CA 1
ATOM 4508 C C . TYR C 1 113 ? 37.968 -1.264 -6.561 1.00 111.50 113 TYR C C 1
ATOM 4509 O O . TYR C 1 113 ? 37.252 -2.260 -6.682 1.00 111.55 113 TYR C O 1
ATOM 4518 N N . LYS C 1 114 ? 38.781 -0.834 -7.520 1.00 111.38 114 LYS C N 1
ATOM 4519 C CA . LYS C 1 114 ? 38.893 -1.514 -8.804 1.00 111.77 114 LYS C CA 1
ATOM 4520 C C . LYS C 1 114 ? 39.256 -2.991 -8.648 1.00 112.28 114 LYS C C 1
ATOM 4521 O O . LYS C 1 114 ? 38.593 -3.866 -9.212 1.00 111.55 114 LYS C O 1
ATOM 4527 N N . ILE C 1 115 ? 40.315 -3.262 -7.889 1.00 113.22 115 ILE C N 1
ATOM 4528 C CA . ILE C 1 115 ? 40.763 -4.631 -7.654 1.00 114.71 115 ILE C CA 1
ATOM 4529 C C . ILE C 1 115 ? 39.589 -5.519 -7.248 1.00 117.32 115 ILE C C 1
ATOM 4530 O O . ILE C 1 115 ? 39.467 -6.654 -7.714 1.00 118.04 115 ILE C O 1
ATOM 4535 N N . ALA C 1 116 ? 38.723 -4.992 -6.389 1.00 119.37 116 ALA C N 1
ATOM 4536 C CA . ALA C 1 116 ? 37.564 -5.737 -5.921 1.00 121.56 116 ALA C CA 1
ATOM 4537 C C . ALA C 1 116 ? 36.533 -5.959 -7.035 1.00 123.76 116 ALA C C 1
ATOM 4538 O O . ALA C 1 116 ? 35.674 -6.842 -6.937 1.00 122.92 116 ALA C O 1
ATOM 4540 N N . LYS C 1 117 ? 36.638 -5.164 -8.099 1.00 126.87 117 LYS C N 1
ATOM 4541 C CA . LYS C 1 117 ? 35.713 -5.247 -9.230 1.00 130.39 117 LYS C CA 1
ATOM 4542 C C . LYS C 1 117 ? 35.899 -6.451 -10.153 1.00 131.94 117 LYS C C 1
ATOM 4543 O O . LYS C 1 117 ? 34.919 -6.981 -10.687 1.00 132.03 117 LYS C O 1
ATOM 4549 N N . ILE C 1 118 ? 37.144 -6.882 -10.342 1.00 133.52 118 ILE C N 1
ATOM 4550 C CA . ILE C 1 118 ? 37.430 -8.019 -11.219 1.00 134.15 118 ILE C CA 1
ATOM 4551 C C . ILE C 1 118 ? 36.691 -9.276 -10.779 1.00 134.37 118 ILE C C 1
ATOM 4552 O O . ILE C 1 118 ? 36.664 -9.608 -9.591 1.00 133.55 118 ILE C O 1
ATOM 4557 N N . THR C 1 119 ? 36.096 -9.968 -11.750 1.00 135.30 119 THR C N 1
ATOM 4558 C CA . THR C 1 119 ? 35.330 -11.188 -11.486 1.00 136.81 119 THR C CA 1
ATOM 4559 C C . THR C 1 119 ? 36.041 -12.196 -10.577 1.00 136.97 119 THR C C 1
ATOM 4560 O O . THR C 1 119 ? 35.395 -12.869 -9.765 1.00 137.39 119 THR C O 1
ATOM 4564 N N . PRO C 1 120 ? 37.374 -12.330 -10.712 1.00 136.15 120 PRO C N 1
ATOM 4565 C CA . PRO C 1 120 ? 38.078 -13.280 -9.848 1.00 134.96 120 PRO C CA 1
ATOM 4566 C C . PRO C 1 120 ? 38.065 -12.827 -8.386 1.00 134.16 120 PRO C C 1
ATOM 4567 O O . PRO C 1 120 ? 37.647 -13.580 -7.506 1.00 134.25 120 PRO C O 1
ATOM 4571 N N . VAL C 1 121 ? 38.503 -11.594 -8.128 1.00 132.93 121 VAL C N 1
ATOM 4572 C CA . VAL C 1 121 ? 38.541 -11.081 -6.758 1.00 131.74 121 VAL C CA 1
ATOM 4573 C C . VAL C 1 121 ? 37.157 -10.968 -6.107 1.00 131.26 121 VAL C C 1
ATOM 4574 O O . VAL C 1 121 ? 36.949 -11.465 -4.994 1.00 130.27 121 VAL C O 1
ATOM 4578 N N . LYS C 1 122 ? 36.214 -10.318 -6.790 1.00 130.63 122 LYS C N 1
ATOM 4579 C CA . LYS C 1 122 ? 34.867 -10.176 -6.238 1.00 129.66 122 LYS C CA 1
ATOM 4580 C C . LYS C 1 122 ? 34.350 -11.564 -5.879 1.00 128.08 122 LYS C C 1
ATOM 4581 O O . LYS C 1 122 ? 33.539 -11.734 -4.967 1.00 127.92 122 LYS C O 1
ATOM 4587 N N . CYS C 1 123 ? 34.849 -12.553 -6.609 1.00 126.31 123 CYS C N 1
ATOM 4588 C CA . CYS C 1 123 ? 34.469 -13.941 -6.413 1.00 124.77 123 CYS C CA 1
ATOM 4589 C C . CYS C 1 123 ? 35.107 -14.512 -5.161 1.00 122.51 123 CYS C C 1
ATOM 4590 O O . CYS C 1 123 ? 34.455 -15.194 -4.372 1.00 121.72 123 CYS C O 1
ATOM 4593 N N . VAL C 1 124 ? 36.397 -14.246 -4.995 1.00 120.77 124 VAL C N 1
ATOM 4594 C CA . VAL C 1 124 ? 37.127 -14.718 -3.826 1.00 119.50 124 VAL C CA 1
ATOM 4595 C C . VAL C 1 124 ? 36.442 -14.156 -2.579 1.00 119.44 124 VAL C C 1
ATOM 4596 O O . VAL C 1 124 ? 36.018 -14.905 -1.689 1.00 119.42 124 VAL C O 1
ATOM 4600 N N . LEU C 1 125 ? 36.337 -12.826 -2.536 1.00 117.99 125 LEU C N 1
ATOM 4601 C CA . LEU C 1 125 ? 35.713 -12.111 -1.429 1.00 114.98 125 LEU C CA 1
ATOM 4602 C C . LEU C 1 125 ? 34.307 -12.641 -1.145 1.00 115.47 125 LEU C C 1
ATOM 4603 O O . LEU C 1 125 ? 33.951 -12.895 0.007 1.00 115.82 125 LEU C O 1
ATOM 4608 N N . ALA C 1 126 ? 33.517 -12.809 -2.202 1.00 115.32 126 ALA C N 1
ATOM 4609 C CA . ALA C 1 126 ? 32.151 -13.307 -2.088 1.00 115.78 126 ALA C CA 1
ATOM 4610 C C . ALA C 1 126 ? 32.057 -14.549 -1.212 1.00 116.68 126 ALA C C 1
ATOM 4611 O O . ALA C 1 126 ? 31.187 -14.645 -0.339 1.00 117.47 126 ALA C O 1
ATOM 4613 N N . VAL C 1 127 ? 32.961 -15.496 -1.451 1.00 117.32 127 VAL C N 1
ATOM 4614 C CA . VAL C 1 127 ? 32.992 -16.757 -0.710 1.00 117.42 127 VAL C CA 1
ATOM 4615 C C . VAL C 1 127 ? 33.340 -16.590 0.771 1.00 116.96 127 VAL C C 1
ATOM 4616 O O . VAL C 1 127 ? 32.592 -17.038 1.649 1.00 117.77 127 VAL C O 1
ATOM 4620 N N . MET C 1 128 ? 34.482 -15.959 1.036 1.00 114.93 128 MET C N 1
ATOM 4621 C CA . MET C 1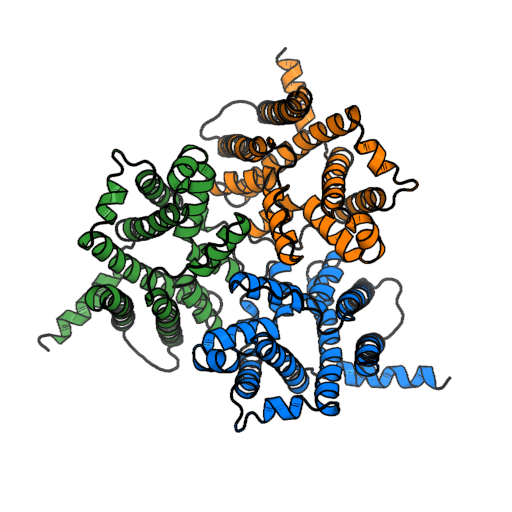 128 ? 34.946 -15.723 2.399 1.00 113.23 128 MET C CA 1
ATOM 4622 C C . MET C 1 128 ? 33.830 -15.135 3.261 1.00 112.60 128 MET C C 1
ATOM 4623 O O . MET C 1 128 ? 33.547 -15.612 4.363 1.00 111.93 128 MET C O 1
ATOM 4628 N N . LYS C 1 129 ? 33.205 -14.087 2.744 1.00 112.21 129 LYS C N 1
ATOM 4629 C CA . LYS C 1 129 ? 32.108 -13.419 3.428 1.00 111.82 129 LYS C CA 1
ATOM 4630 C C . LYS C 1 129 ? 31.066 -14.473 3.816 1.00 111.37 129 LYS C C 1
ATOM 4631 O O . LYS C 1 129 ? 30.458 -14.399 4.891 1.00 110.48 129 LYS C O 1
ATOM 4637 N N . GLU C 1 130 ? 30.883 -15.460 2.939 1.00 110.54 130 GLU C N 1
ATOM 4638 C CA . GLU C 1 130 ? 29.927 -16.534 3.171 1.00 109.58 130 GLU C CA 1
ATOM 4639 C C . GLU C 1 130 ? 30.322 -17.402 4.346 1.00 109.16 130 GLU C C 1
ATOM 4640 O O . GLU C 1 130 ? 29.467 -17.932 5.062 1.00 109.08 130 GLU C O 1
ATOM 4646 N N . VAL C 1 131 ? 31.625 -17.555 4.534 1.00 108.85 131 VAL C N 1
ATOM 4647 C CA . VAL C 1 131 ? 32.147 -18.317 5.661 1.00 108.70 131 VAL C CA 1
ATOM 4648 C C . VAL C 1 131 ? 31.800 -17.439 6.864 1.00 108.09 131 VAL C C 1
ATOM 4649 O O . VAL C 1 131 ? 31.243 -17.894 7.869 1.00 106.46 131 VAL C O 1
ATOM 4653 N N . LYS C 1 132 ? 32.129 -16.159 6.710 1.00 107.47 132 LYS C N 1
ATOM 4654 C CA . LYS C 1 132 ? 31.886 -15.136 7.711 1.00 107.23 132 LYS C CA 1
ATOM 4655 C C . LYS C 1 132 ? 30.423 -15.145 8.155 1.00 106.97 132 LYS C C 1
ATOM 4656 O O . LYS C 1 132 ? 30.128 -14.958 9.334 1.00 106.66 132 LYS C O 1
ATOM 4662 N N . ARG C 1 133 ? 29.507 -15.353 7.213 1.00 106.05 133 ARG C N 1
ATOM 4663 C CA . ARG C 1 133 ? 28.090 -15.389 7.553 1.00 105.99 133 ARG C CA 1
ATOM 4664 C C . ARG C 1 133 ? 27.849 -16.585 8.460 1.00 106.83 133 ARG C C 1
ATOM 4665 O O . ARG C 1 133 ? 27.241 -16.462 9.526 1.00 106.05 133 ARG C O 1
ATOM 4673 N N . ALA C 1 134 ? 28.334 -17.743 8.013 1.00 108.63 134 ALA C N 1
ATOM 4674 C CA . ALA C 1 134 ? 28.204 -18.999 8.753 1.00 108.73 134 ALA C CA 1
ATOM 4675 C C . ALA C 1 134 ? 28.560 -18.709 10.197 1.00 108.22 134 ALA C C 1
ATOM 4676 O O . ALA C 1 134 ? 27.848 -19.064 11.141 1.00 107.35 134 ALA C O 1
ATOM 4678 N N . TYR C 1 135 ? 29.687 -18.038 10.340 1.00 108.53 135 TYR C N 1
ATOM 4679 C CA . TYR C 1 135 ? 30.195 -17.642 11.627 1.00 109.67 135 TYR C CA 1
ATOM 4680 C C . TYR C 1 135 ? 29.111 -16.896 12.410 1.00 107.15 135 TYR C C 1
ATOM 4681 O O . TYR C 1 135 ? 28.761 -17.284 13.522 1.00 104.69 135 TYR C O 1
ATOM 4690 N N . LYS C 1 136 ? 28.587 -15.828 11.806 1.00 105.65 136 LYS C N 1
ATOM 4691 C CA . LYS C 1 136 ? 27.554 -14.983 12.412 1.00 103.90 136 LYS C CA 1
ATOM 4692 C C . LYS C 1 136 ? 26.306 -15.754 12.830 1.00 102.72 136 LYS C C 1
ATOM 4693 O O . LYS C 1 136 ? 25.829 -15.617 13.963 1.00 101.93 136 LYS C O 1
ATOM 4699 N N . VAL C 1 137 ? 25.760 -16.540 11.905 1.00 101.16 137 VAL C N 1
ATOM 4700 C CA . VAL C 1 137 ? 24.565 -17.319 12.193 1.00 100.73 137 VAL C CA 1
ATOM 4701 C C . VAL C 1 137 ? 24.821 -18.091 13.470 1.00 102.21 137 VAL C C 1
ATOM 4702 O O . VAL C 1 137 ? 24.024 -18.066 14.408 1.00 101.15 137 VAL C O 1
ATOM 4706 N N . SER C 1 138 ? 25.962 -18.772 13.488 1.00 103.81 138 SER C N 1
ATOM 4707 C CA . SER C 1 138 ? 26.384 -19.560 14.631 1.00 104.34 138 SER C CA 1
ATOM 4708 C C . SER C 1 138 ? 26.227 -18.791 15.947 1.00 104.61 138 SER C C 1
ATOM 4709 O O . SER C 1 138 ? 25.294 -19.048 16.715 1.00 104.67 138 SER C O 1
ATOM 4712 N N . HIS C 1 139 ? 27.134 -17.841 16.183 1.00 104.42 139 HIS C N 1
ATOM 4713 C CA . HIS C 1 139 ? 27.145 -17.030 17.400 1.00 104.10 139 HIS C CA 1
ATOM 4714 C C . HIS C 1 139 ? 25.818 -16.435 17.763 1.00 101.86 139 HIS C C 1
ATOM 4715 O O . HIS C 1 139 ? 25.530 -16.224 18.939 1.00 101.60 139 HIS C O 1
ATOM 4722 N N . GLY C 1 140 ? 25.004 -16.156 16.757 1.00 99.48 140 GLY C N 1
ATOM 4723 C CA . GLY C 1 140 ? 23.696 -15.616 17.049 1.00 96.82 140 GLY C CA 1
ATOM 4724 C C . GLY C 1 140 ? 22.930 -16.667 17.833 1.00 94.37 140 GLY C C 1
ATOM 4725 O O . GLY C 1 140 ? 22.343 -16.380 18.885 1.00 92.67 140 GLY C O 1
ATOM 4726 N N . VAL C 1 141 ? 22.956 -17.896 17.311 1.00 92.58 141 VAL C N 1
ATOM 4727 C CA . VAL C 1 141 ? 22.262 -19.030 17.921 1.00 90.61 141 VAL C CA 1
ATOM 4728 C C . VAL C 1 141 ? 22.860 -19.304 19.274 1.00 89.92 141 VAL C C 1
ATOM 4729 O O . VAL C 1 141 ? 22.168 -19.603 20.245 1.00 90.62 141 VAL C O 1
ATOM 4733 N N . SER C 1 142 ? 24.173 -19.217 19.317 1.00 88.25 142 SER C N 1
ATOM 4734 C CA . SER C 1 142 ? 24.893 -19.448 20.536 1.00 87.29 142 SER C CA 1
ATOM 4735 C C . SER C 1 142 ? 24.447 -18.469 21.621 1.00 88.37 142 SER C C 1
ATOM 4736 O O . SER C 1 142 ? 23.797 -18.878 22.587 1.00 88.70 142 SER C O 1
ATOM 4739 N N . HIS C 1 143 ? 24.774 -17.184 21.444 1.00 88.25 143 HIS C N 1
ATOM 4740 C CA . HIS C 1 143 ? 24.443 -16.134 22.413 1.00 87.52 143 HIS C CA 1
ATOM 4741 C C . HIS C 1 143 ? 22.985 -16.083 22.835 1.00 87.87 143 HIS C C 1
ATOM 4742 O O . HIS C 1 143 ? 22.668 -15.627 23.926 1.00 86.45 143 HIS C O 1
ATOM 4749 N N . ALA C 1 144 ? 22.090 -16.522 21.963 1.00 90.34 144 ALA C N 1
ATOM 4750 C CA . ALA C 1 144 ? 20.672 -16.523 22.297 1.00 93.57 144 ALA C CA 1
ATOM 4751 C C . ALA C 1 144 ? 20.465 -17.667 23.295 1.00 96.26 144 ALA C C 1
ATOM 4752 O O . ALA C 1 144 ? 19.791 -17.513 24.334 1.00 95.53 144 ALA C O 1
ATOM 4754 N N . ALA C 1 145 ? 21.077 -18.809 22.966 1.00 98.40 145 ALA C N 1
ATOM 4755 C CA . ALA C 1 145 ? 21.025 -20.018 23.783 1.00 99.40 145 ALA C CA 1
ATOM 4756 C C . ALA C 1 145 ? 21.660 -19.754 25.145 1.00 100.29 145 ALA C C 1
ATOM 4757 O O . ALA C 1 145 ? 21.191 -20.239 26.168 1.00 101.60 145 ALA C O 1
ATOM 4759 N N . LYS C 1 146 ? 22.736 -18.982 25.152 1.00 101.02 146 LYS C N 1
ATOM 4760 C CA . LYS C 1 146 ? 23.416 -18.645 26.390 1.00 102.66 146 LYS C CA 1
ATOM 4761 C C . LYS C 1 146 ? 22.408 -18.027 27.375 1.00 103.08 146 LYS C C 1
ATOM 4762 O O . LYS C 1 146 ? 22.323 -18.441 28.534 1.00 103.63 146 LYS C O 1
ATOM 4768 N N . LEU C 1 147 ? 21.627 -17.057 26.901 1.00 102.96 147 LEU C N 1
ATOM 4769 C CA . LEU C 1 147 ? 20.652 -16.364 27.747 1.00 102.59 147 LEU C CA 1
ATOM 4770 C C . LEU C 1 147 ? 19.372 -17.141 28.002 1.00 103.33 147 LEU C C 1
ATOM 4771 O O . LEU C 1 147 ? 18.896 -17.210 29.139 1.00 103.24 147 LEU C O 1
ATOM 4776 N N . TYR C 1 148 ? 18.800 -17.693 26.936 1.00 103.71 148 TYR C N 1
ATOM 4777 C CA . TYR C 1 148 ? 17.566 -18.471 27.038 1.00 104.79 148 TYR C CA 1
ATOM 4778 C C . TYR C 1 148 ? 17.798 -19.744 26.232 1.00 105.55 148 TYR C C 1
ATOM 4779 O O . TYR C 1 148 ? 17.411 -19.818 25.066 1.00 106.69 148 TYR C O 1
ATOM 4788 N N . PRO C 1 149 ? 18.444 -20.761 26.838 1.00 105.83 149 PRO C N 1
ATOM 4789 C CA . PRO C 1 149 ? 18.714 -22.018 26.125 1.00 105.20 149 PRO C CA 1
ATOM 4790 C C . PRO C 1 149 ? 17.512 -22.918 25.846 1.00 105.04 149 PRO C C 1
ATOM 4791 O O . PRO C 1 149 ? 17.643 -23.944 25.180 1.00 104.64 149 PRO C O 1
ATOM 4795 N N . ASN C 1 150 ? 16.340 -22.533 26.336 1.00 104.84 150 ASN C N 1
ATOM 4796 C CA . ASN C 1 150 ? 15.153 -23.342 26.096 1.00 105.29 150 ASN C CA 1
ATOM 4797 C C . ASN C 1 150 ? 14.225 -22.763 25.031 1.00 104.81 150 ASN C C 1
ATOM 4798 O O . ASN C 1 150 ? 13.464 -23.489 24.381 1.00 104.08 150 ASN C O 1
ATOM 4803 N N . SER C 1 151 ? 14.294 -21.448 24.862 1.00 104.11 151 SER C N 1
ATOM 4804 C CA . SER C 1 151 ? 13.500 -20.762 23.860 1.00 101.16 151 SER C CA 1
ATOM 4805 C C . SER C 1 151 ? 14.320 -20.913 22.592 1.00 100.53 151 SER C C 1
ATOM 4806 O O . SER C 1 151 ? 15.283 -20.185 22.364 1.00 98.40 151 SER C O 1
ATOM 4809 N N . TYR C 1 152 ? 13.937 -21.892 21.782 1.00 100.87 152 TYR C N 1
ATOM 4810 C CA . TYR C 1 152 ? 14.660 -22.210 20.555 1.00 100.85 152 TYR C CA 1
ATOM 4811 C C . TYR C 1 152 ? 14.346 -21.288 19.381 1.00 98.34 152 TYR C C 1
ATOM 4812 O O . TYR C 1 152 ? 15.193 -21.064 18.513 1.00 97.09 152 TYR C O 1
ATOM 4821 N N . ILE C 1 153 ? 13.129 -20.756 19.354 1.00 96.31 153 ILE C N 1
ATOM 4822 C CA . ILE C 1 153 ? 12.726 -19.847 18.285 1.00 93.74 153 ILE C CA 1
ATOM 4823 C C . ILE C 1 153 ? 13.655 -18.623 18.307 1.00 93.30 153 ILE C C 1
ATOM 4824 O O . ILE C 1 153 ? 14.261 -18.262 17.284 1.00 91.91 153 ILE C O 1
ATOM 4829 N N . VAL C 1 154 ? 13.750 -18.004 19.490 1.00 91.67 154 VAL C N 1
ATOM 4830 C CA . VAL C 1 154 ? 14.588 -16.835 19.717 1.00 88.51 154 VAL C CA 1
ATOM 4831 C C . VAL C 1 154 ? 15.991 -17.117 19.217 1.00 88.65 154 VAL C C 1
ATOM 4832 O O . VAL C 1 154 ? 16.563 -16.311 18.497 1.00 89.58 154 VAL C O 1
ATOM 4836 N N . GLN C 1 155 ? 16.537 -18.267 19.585 1.00 89.08 155 GLN C N 1
ATOM 4837 C CA . GLN C 1 155 ? 17.878 -18.644 19.142 1.00 91.71 155 GLN C CA 1
ATOM 4838 C C . GLN C 1 155 ? 17.961 -18.672 17.610 1.00 91.21 155 GLN C C 1
ATOM 4839 O O . GLN C 1 155 ? 19.018 -18.404 17.017 1.00 89.90 155 GLN C O 1
ATOM 4845 N N . VAL C 1 156 ? 16.835 -18.996 16.973 1.00 90.49 156 VAL C N 1
ATOM 4846 C CA . VAL C 1 156 ? 16.785 -19.072 15.516 1.00 88.84 156 VAL C CA 1
ATOM 4847 C C . VAL C 1 156 ? 16.597 -17.692 14.876 1.00 87.90 156 VAL C C 1
ATOM 4848 O O . VAL C 1 156 ? 17.331 -17.334 13.945 1.00 88.47 156 VAL C O 1
ATOM 4852 N N . LEU C 1 157 ? 15.622 -16.920 15.359 1.00 84.50 157 LEU C N 1
ATOM 4853 C CA . LEU C 1 157 ? 15.417 -15.584 14.810 1.00 81.31 157 LEU C CA 1
ATOM 4854 C C . LEU C 1 157 ? 16.759 -14.856 14.913 1.00 79.57 157 LEU C C 1
ATOM 4855 O O . LEU C 1 157 ? 17.301 -14.385 13.904 1.00 79.97 157 LEU C O 1
ATOM 4860 N N . VAL C 1 158 ? 17.298 -14.804 16.134 1.00 75.23 158 VAL C N 1
ATOM 4861 C CA . VAL C 1 158 ? 18.567 -14.143 16.432 1.00 70.18 158 VAL C CA 1
ATOM 4862 C C . VAL C 1 158 ? 19.732 -14.687 15.626 1.00 70.04 158 VAL C C 1
ATOM 4863 O O . VAL C 1 158 ? 20.727 -13.994 15.417 1.00 69.28 158 VAL C O 1
ATOM 4867 N N . GLY C 1 159 ? 19.610 -15.929 15.175 1.00 70.17 159 GLY C N 1
ATOM 4868 C CA . GLY C 1 159 ? 20.663 -16.512 14.365 1.00 71.35 159 GLY C CA 1
ATOM 4869 C C . GLY C 1 159 ? 20.495 -16.001 12.951 1.00 72.54 159 GLY C C 1
ATOM 4870 O O . GLY C 1 159 ? 21.446 -15.593 12.289 1.00 70.83 159 GLY C O 1
ATOM 4871 N N . THR C 1 160 ? 19.248 -16.029 12.496 1.00 75.26 160 THR C N 1
ATOM 4872 C CA . THR C 1 160 ? 18.867 -15.553 11.165 1.00 77.57 160 THR C CA 1
ATOM 4873 C C . THR C 1 160 ? 19.118 -14.033 11.040 1.00 78.37 160 THR C C 1
ATOM 4874 O O . THR C 1 160 ? 19.589 -13.551 9.995 1.00 78.00 160 THR C O 1
ATOM 4878 N N . ALA C 1 161 ? 18.779 -13.294 12.101 1.00 76.63 161 ALA C N 1
ATOM 4879 C CA . ALA C 1 161 ? 18.984 -11.858 12.145 1.00 76.44 161 ALA C CA 1
ATOM 4880 C C . ALA C 1 161 ? 20.461 -11.673 11.911 1.00 79.01 161 ALA C C 1
ATOM 4881 O O . ALA C 1 161 ? 20.901 -11.035 10.950 1.00 81.44 161 ALA C O 1
ATOM 4883 N N . LYS C 1 162 ? 21.226 -12.271 12.810 1.00 80.59 162 LYS C N 1
ATOM 4884 C CA . LYS C 1 162 ? 22.676 -12.210 12.771 1.00 80.29 162 LYS C CA 1
ATOM 4885 C C . LYS C 1 162 ? 23.237 -12.619 11.396 1.00 79.38 162 LYS C C 1
ATOM 4886 O O . LYS C 1 162 ? 24.184 -12.030 10.880 1.00 76.77 162 LYS C O 1
ATOM 4892 N N . GLY C 1 163 ? 22.618 -13.618 10.791 1.00 81.43 163 GLY C N 1
ATOM 4893 C CA . GLY C 1 163 ? 23.110 -14.110 9.519 1.00 85.79 163 GLY C CA 1
ATOM 4894 C C . GLY C 1 163 ? 22.750 -13.358 8.260 1.00 87.71 163 GLY C C 1
ATOM 4895 O O . GLY C 1 163 ? 23.620 -13.059 7.434 1.00 88.72 163 GLY C O 1
ATOM 4896 N N . ALA C 1 164 ? 21.462 -13.077 8.104 1.00 87.87 164 ALA C N 1
ATOM 4897 C CA . ALA C 1 164 ? 20.981 -12.374 6.935 1.00 87.59 164 ALA C CA 1
ATOM 4898 C C . ALA C 1 164 ? 20.041 -11.229 7.324 1.00 88.43 164 ALA C C 1
ATOM 4899 O O . ALA C 1 164 ? 18.934 -11.128 6.802 1.00 90.76 164 ALA C O 1
ATOM 4901 N N . GLY C 1 165 ? 20.479 -10.352 8.223 1.00 87.24 165 GLY C N 1
ATOM 4902 C CA . GLY C 1 165 ? 19.617 -9.257 8.634 1.00 84.03 165 GLY C CA 1
ATOM 4903 C C . GLY C 1 165 ? 20.090 -7.866 8.268 1.00 82.71 165 GLY C C 1
ATOM 4904 O O . GLY C 1 165 ? 19.407 -6.890 8.581 1.00 80.42 165 GLY C O 1
ATOM 4905 N N . SER C 1 166 ? 21.239 -7.762 7.601 1.00 82.38 166 SER C N 1
ATOM 4906 C CA . SER C 1 166 ? 21.763 -6.449 7.218 1.00 83.91 166 SER C CA 1
ATOM 4907 C C . SER C 1 166 ? 20.765 -5.656 6.363 1.00 85.69 166 SER C C 1
ATOM 4908 O O . SER C 1 166 ? 20.783 -4.423 6.340 1.00 86.89 166 SER C O 1
ATOM 4911 N N . GLY C 1 167 ? 19.893 -6.365 5.659 1.00 86.37 167 GLY C N 1
ATOM 4912 C CA . GLY C 1 167 ? 18.909 -5.692 4.837 1.00 85.15 167 GLY C CA 1
ATOM 4913 C C . GLY C 1 167 ? 18.010 -4.780 5.654 1.00 84.25 167 GLY C C 1
ATOM 4914 O O . GLY C 1 167 ? 17.640 -3.695 5.195 1.00 86.21 167 GLY C O 1
ATOM 4915 N N . ILE C 1 168 ? 17.648 -5.200 6.861 1.00 81.02 168 ILE C N 1
ATOM 4916 C CA . ILE C 1 168 ? 16.788 -4.361 7.679 1.00 78.66 168 ILE C CA 1
ATOM 4917 C C . ILE C 1 168 ? 17.509 -3.069 8.005 1.00 77.95 168 ILE C C 1
ATOM 4918 O O . ILE C 1 168 ? 16.937 -1.990 7.894 1.00 77.80 168 ILE C O 1
ATOM 4923 N N . VAL C 1 169 ? 18.773 -3.176 8.392 1.00 77.41 169 VAL C N 1
ATOM 4924 C CA . VAL C 1 169 ? 19.555 -1.988 8.718 1.00 76.84 169 VAL C CA 1
ATOM 4925 C C . VAL C 1 169 ? 19.701 -1.088 7.493 1.00 77.49 169 VAL C C 1
ATOM 4926 O O . VAL C 1 169 ? 19.594 0.134 7.600 1.00 75.26 169 VAL C O 1
ATOM 4930 N N . ARG C 1 170 ? 19.932 -1.685 6.325 1.00 79.30 170 ARG C N 1
ATOM 4931 C CA . ARG C 1 170 ? 20.074 -0.876 5.122 1.00 82.30 170 ARG C CA 1
ATOM 4932 C C . ARG C 1 170 ? 18.805 -0.063 4.936 1.00 81.99 170 ARG C C 1
ATOM 4933 O O . ARG C 1 170 ? 18.862 1.146 4.702 1.00 82.52 170 ARG C O 1
ATOM 4941 N N . THR C 1 171 ? 17.664 -0.733 5.051 1.00 81.65 171 THR C N 1
ATOM 4942 C CA . THR C 1 171 ? 16.367 -0.080 4.902 1.00 81.11 171 THR C CA 1
ATOM 4943 C C . THR C 1 171 ? 16.215 1.129 5.827 1.00 80.52 171 THR C C 1
ATOM 4944 O O . THR C 1 171 ? 16.005 2.251 5.351 1.00 81.14 171 THR C O 1
ATOM 4948 N N . LEU C 1 172 ? 16.321 0.912 7.135 1.00 77.97 172 LEU C N 1
ATOM 4949 C CA . LEU C 1 172 ? 16.198 2.021 8.070 1.00 76.72 172 LEU C CA 1
ATOM 4950 C C . LEU C 1 172 ? 17.232 3.118 7.824 1.00 76.05 172 LEU C C 1
ATOM 4951 O O . LEU C 1 172 ? 16.971 4.282 8.104 1.00 74.89 172 LEU C O 1
ATOM 4956 N N . GLU C 1 173 ? 18.408 2.760 7.316 1.00 77.17 173 GLU C N 1
ATOM 4957 C CA . GLU C 1 173 ? 19.423 3.774 7.053 1.00 77.95 173 GLU C CA 1
ATOM 4958 C C . GLU C 1 173 ? 18.961 4.686 5.922 1.00 78.08 173 GLU C C 1
ATOM 4959 O O . GLU C 1 173 ? 19.149 5.898 5.982 1.00 78.46 173 GLU C O 1
ATOM 4965 N N . GLN C 1 174 ? 18.365 4.099 4.888 1.00 77.83 174 GLN C N 1
ATOM 4966 C CA . GLN C 1 174 ? 17.862 4.865 3.758 1.00 76.84 174 GLN C CA 1
ATOM 4967 C C . GLN C 1 174 ? 16.678 5.706 4.235 1.00 76.74 174 GLN C C 1
ATOM 4968 O O . GLN C 1 174 ? 16.575 6.891 3.919 1.00 78.86 174 GLN C O 1
ATOM 4974 N N . LEU C 1 175 ? 15.777 5.104 5.000 1.00 74.90 175 LEU C N 1
ATOM 4975 C CA . LEU C 1 175 ? 14.642 5.866 5.487 1.00 73.08 175 LEU C CA 1
ATOM 4976 C C . LEU C 1 175 ? 15.099 7.089 6.245 1.00 72.36 175 LEU C C 1
ATOM 4977 O O . LEU C 1 175 ? 14.548 8.162 6.073 1.00 72.90 175 LEU C O 1
ATOM 4982 N N . VAL C 1 176 ? 16.122 6.956 7.069 1.00 73.99 176 VAL C N 1
ATOM 4983 C CA . VAL C 1 176 ? 16.572 8.128 7.803 1.00 78.50 176 VAL C CA 1
ATOM 4984 C C . VAL C 1 176 ? 17.320 9.123 6.912 1.00 82.39 176 VAL C C 1
ATOM 4985 O O . VAL C 1 176 ? 17.362 10.320 7.218 1.00 84.25 176 VAL C O 1
ATOM 4989 N N . ARG C 1 177 ? 17.897 8.632 5.815 1.00 85.66 177 ARG C N 1
ATOM 4990 C CA . ARG C 1 177 ? 18.634 9.479 4.875 1.00 87.91 177 ARG C CA 1
ATOM 4991 C C . ARG C 1 177 ? 17.706 10.102 3.853 1.00 88.00 177 ARG C C 1
ATOM 4992 O O . ARG C 1 177 ? 18.142 10.885 3.016 1.00 88.04 177 ARG C O 1
ATOM 5000 N N . GLY C 1 178 ? 16.433 9.735 3.913 1.00 88.95 178 GLY C N 1
ATOM 5001 C CA . GLY C 1 178 ? 15.474 10.287 2.981 1.00 90.40 178 GLY C CA 1
ATOM 5002 C C . GLY C 1 178 ? 15.681 9.812 1.561 1.00 91.33 178 GLY C C 1
ATOM 5003 O O . GLY C 1 178 ? 15.593 10.587 0.612 1.00 91.77 178 GLY C O 1
ATOM 5004 N N . VAL C 1 179 ? 15.959 8.529 1.411 1.00 92.22 179 VAL C N 1
ATOM 5005 C CA . VAL C 1 179 ? 16.161 7.950 0.096 1.00 93.90 179 VAL C CA 1
ATOM 5006 C C . VAL C 1 179 ? 15.531 6.571 0.105 1.00 95.42 179 VAL C C 1
ATOM 5007 O O . VAL C 1 179 ? 15.558 5.883 1.118 1.00 97.27 179 VAL C O 1
ATOM 5011 N N . TRP C 1 180 ? 14.933 6.168 -1.001 1.00 96.29 180 TRP C N 1
ATOM 5012 C CA . TRP C 1 180 ? 14.354 4.847 -1.044 1.00 98.66 180 TRP C CA 1
ATOM 5013 C C . TRP C 1 180 ? 14.826 4.121 -2.286 1.00 101.32 180 TRP C C 1
ATOM 5014 O O . TRP C 1 180 ? 14.203 4.172 -3.335 1.00 100.81 180 TRP C O 1
ATOM 5025 N N . LEU C 1 181 ? 15.958 3.454 -2.144 1.00 106.22 181 LEU C N 1
ATOM 5026 C CA . LEU C 1 181 ? 16.576 2.685 -3.208 1.00 111.66 181 LEU C CA 1
ATOM 5027 C C . LEU C 1 181 ? 16.238 1.223 -2.862 1.00 117.16 181 LEU C C 1
ATOM 5028 O O . LEU C 1 181 ? 17.085 0.481 -2.359 1.00 116.74 181 LEU C O 1
ATOM 5033 N N . PRO C 1 182 ? 14.986 0.798 -3.143 1.00 123.18 182 PRO C N 1
ATOM 5034 C CA . PRO C 1 182 ? 14.401 -0.530 -2.899 1.00 127.45 182 PRO C CA 1
ATOM 5035 C C . PRO C 1 182 ? 15.030 -1.667 -3.670 1.00 131.30 182 PRO C C 1
ATOM 5036 O O . PRO C 1 182 ? 14.738 -2.838 -3.414 1.00 131.48 182 PRO C O 1
ATOM 5040 N N . THR C 1 183 ? 15.872 -1.325 -4.634 1.00 135.84 183 THR C N 1
ATOM 5041 C CA . THR C 1 183 ? 16.518 -2.348 -5.425 1.00 140.79 183 THR C CA 1
ATOM 5042 C C . THR C 1 183 ? 17.590 -2.997 -4.561 1.00 144.94 183 THR C C 1
ATOM 5043 O O . THR C 1 183 ? 18.729 -3.170 -4.990 1.00 144.68 183 THR C O 1
ATOM 5047 N N . HIS C 1 184 ? 17.204 -3.339 -3.330 1.00 151.17 184 HIS C N 1
ATOM 5048 C CA . HIS C 1 184 ? 18.093 -3.986 -2.355 1.00 157.44 184 HIS C CA 1
ATOM 5049 C C . HIS C 1 184 ? 18.590 -5.282 -2.992 1.00 160.17 184 HIS C C 1
ATOM 5050 O O . HIS C 1 184 ? 19.523 -5.926 -2.499 1.00 160.20 184 HIS C O 1
ATOM 5057 N N . ASN C 1 185 ? 17.942 -5.643 -4.095 1.00 163.29 185 ASN C N 1
ATOM 5058 C CA . ASN C 1 185 ? 18.221 -6.870 -4.824 1.00 165.96 185 ASN C CA 1
ATOM 5059 C C . ASN C 1 185 ? 19.439 -6.865 -5.758 1.00 167.92 185 ASN C C 1
ATOM 5060 O O . ASN C 1 185 ? 19.297 -6.691 -6.971 1.00 167.91 185 ASN C O 1
ATOM 5065 N N . GLU C 1 186 ? 20.630 -7.058 -5.190 1.00 170.22 186 GLU C N 1
ATOM 5066 C CA . GLU C 1 186 ? 21.854 -7.127 -5.990 1.00 172.34 186 GLU C CA 1
ATOM 5067 C C . GLU C 1 186 ? 21.783 -8.458 -6.734 1.00 174.04 186 GLU C C 1
ATOM 5068 O O . GLU C 1 186 ? 21.627 -8.503 -7.953 1.00 173.83 186 GLU C O 1
ATOM 5074 N N . LEU C 1 187 ? 21.910 -9.540 -5.968 1.00 175.87 187 LEU C N 1
ATOM 5075 C CA . LEU C 1 187 ? 21.843 -10.903 -6.489 1.00 177.28 187 LEU C CA 1
ATOM 5076 C C . LEU C 1 187 ? 20.527 -11.509 -6.004 1.00 178.52 187 LEU C C 1
ATOM 5077 O O . LEU C 1 187 ? 19.844 -10.928 -5.155 1.00 179.16 187 LEU C O 1
ATOM 5082 N N . LEU C 1 188 ? 20.167 -12.669 -6.545 1.00 179.35 188 LEU C N 1
ATOM 5083 C CA . LEU C 1 188 ? 18.943 -13.347 -6.127 1.00 179.54 188 LEU C CA 1
ATOM 5084 C C . LEU C 1 188 ? 19.292 -14.222 -4.930 1.00 179.71 188 LEU C C 1
ATOM 5085 O O . LEU C 1 188 ? 18.411 -14.633 -4.174 1.00 179.95 188 LEU C O 1
ATOM 5090 N N . ARG C 1 189 ? 20.587 -14.493 -4.763 1.00 179.48 189 ARG C N 1
ATOM 5091 C CA . ARG C 1 189 ? 21.073 -15.330 -3.667 1.00 178.74 189 ARG C CA 1
ATOM 5092 C C . ARG C 1 189 ? 20.759 -14.779 -2.279 1.00 177.03 189 ARG C C 1
ATOM 5093 O O . ARG C 1 189 ? 20.451 -15.548 -1.369 1.00 177.19 189 ARG C O 1
ATOM 5101 N N . PRO C 1 190 ? 20.862 -13.450 -2.082 1.00 175.18 190 PRO C N 1
ATOM 5102 C CA . PRO C 1 190 ? 20.539 -12.941 -0.746 1.00 173.36 190 PRO C CA 1
ATOM 5103 C C . PRO C 1 190 ? 19.102 -13.318 -0.326 1.00 171.50 190 PRO C C 1
ATOM 5104 O O . PRO C 1 190 ? 18.633 -12.925 0.747 1.00 171.86 190 PRO C O 1
ATOM 5108 N N . SER C 1 191 ? 18.415 -14.078 -1.183 1.00 168.51 191 SER C N 1
ATOM 5109 C CA . SER C 1 191 ? 17.057 -14.553 -0.905 1.00 165.07 191 SER C CA 1
ATOM 5110 C C . SER C 1 191 ? 17.159 -16.018 -0.448 1.00 161.93 191 SER C C 1
ATOM 5111 O O . SER C 1 191 ? 16.255 -16.561 0.191 1.00 161.13 191 SER C O 1
ATOM 5114 N N . PHE C 1 192 ? 18.270 -16.650 -0.807 1.00 158.12 192 PHE C N 1
ATOM 5115 C CA . PHE C 1 192 ? 18.555 -18.019 -0.408 1.00 154.45 192 PHE C CA 1
ATOM 5116 C C . PHE C 1 192 ? 19.404 -17.848 0.830 1.00 150.58 192 PHE C C 1
ATOM 5117 O O . PHE C 1 192 ? 19.541 -18.756 1.642 1.00 150.33 192 PHE C O 1
ATOM 5125 N N . ALA C 1 193 ? 19.968 -16.654 0.962 1.00 145.98 193 ALA C N 1
ATOM 5126 C CA . ALA C 1 193 ? 20.822 -16.326 2.086 1.00 141.43 193 ALA C CA 1
ATOM 5127 C C . ALA C 1 193 ? 20.027 -16.296 3.368 1.00 138.61 193 ALA C C 1
ATOM 5128 O O . ALA C 1 193 ? 20.442 -16.879 4.364 1.00 139.47 193 ALA C O 1
ATOM 5130 N N . THR C 1 194 ? 18.880 -15.629 3.356 1.00 134.63 194 THR C N 1
ATOM 5131 C CA . THR C 1 194 ? 18.089 -15.561 4.575 1.00 131.44 194 THR C CA 1
ATOM 5132 C C . THR C 1 194 ? 17.501 -16.917 4.947 1.00 128.27 194 THR C C 1
ATOM 5133 O O . THR C 1 194 ? 17.373 -17.227 6.124 1.00 128.56 194 THR C O 1
ATOM 5137 N N . LYS C 1 195 ? 17.156 -17.736 3.958 1.00 124.78 195 LYS C N 1
ATOM 5138 C CA . LYS C 1 195 ? 16.601 -19.050 4.261 1.00 121.37 195 LYS C CA 1
ATOM 5139 C C . LYS C 1 195 ? 17.693 -20.018 4.729 1.00 118.35 195 LYS C C 1
ATOM 5140 O O . LYS C 1 195 ? 17.502 -20.748 5.708 1.00 118.29 195 LYS C O 1
ATOM 5146 N N . ALA C 1 196 ? 18.837 -20.020 4.046 1.00 113.95 196 ALA C N 1
ATOM 5147 C CA . ALA C 1 196 ? 19.954 -20.877 4.442 1.00 109.29 196 ALA C CA 1
ATOM 5148 C C . ALA C 1 196 ? 20.259 -20.562 5.903 1.00 107.61 196 ALA C C 1
ATOM 5149 O O . ALA C 1 196 ? 20.467 -21.461 6.718 1.00 107.65 196 ALA C O 1
ATOM 5151 N N . CYS C 1 197 ? 20.276 -19.270 6.221 1.00 104.60 197 CYS C N 1
ATOM 5152 C CA . CYS C 1 197 ? 20.540 -18.814 7.569 1.00 101.00 197 CYS C CA 1
ATOM 5153 C C . CYS C 1 197 ? 19.448 -19.281 8.513 1.00 99.47 197 CYS C C 1
ATOM 5154 O O . CYS C 1 197 ? 19.712 -19.515 9.684 1.00 99.99 197 CYS C O 1
ATOM 5157 N N . VAL C 1 198 ? 18.223 -19.424 8.020 1.00 97.70 198 VAL C N 1
ATOM 5158 C CA . VAL C 1 198 ? 17.139 -19.864 8.895 1.00 97.37 198 VAL C CA 1
ATOM 5159 C C . VAL C 1 198 ? 17.262 -21.326 9.282 1.00 99.22 198 VAL C C 1
ATOM 5160 O O . VAL C 1 198 ? 16.867 -21.718 10.388 1.00 100.04 198 VAL C O 1
ATOM 5164 N N . VAL C 1 199 ? 17.798 -22.125 8.360 1.00 99.70 199 VAL C N 1
ATOM 5165 C CA . VAL C 1 199 ? 17.988 -23.557 8.580 1.00 98.88 199 VAL C CA 1
ATOM 5166 C C . VAL C 1 199 ? 19.224 -23.800 9.425 1.00 98.79 199 VAL C C 1
ATOM 5167 O O . VAL C 1 199 ? 19.140 -24.362 10.513 1.00 97.53 199 VAL C O 1
ATOM 5171 N N . ALA C 1 200 ? 20.372 -23.377 8.904 1.00 99.38 200 ALA C N 1
ATOM 5172 C CA . ALA C 1 200 ? 21.636 -23.528 9.610 1.00 100.68 200 ALA C CA 1
ATOM 5173 C C . ALA C 1 200 ? 21.468 -23.024 11.042 1.00 101.95 200 ALA C C 1
ATOM 5174 O O . ALA C 1 200 ? 22.231 -23.386 11.942 1.00 102.28 200 ALA C O 1
ATOM 5176 N N . ALA C 1 201 ? 20.452 -22.189 11.240 1.00 102.94 201 ALA C N 1
ATOM 5177 C CA . ALA C 1 201 ? 20.160 -21.632 12.549 1.00 104.10 201 ALA C CA 1
ATOM 5178 C C . ALA C 1 201 ? 19.471 -22.699 13.382 1.00 104.87 201 ALA C C 1
ATOM 5179 O O . ALA C 1 201 ? 19.930 -23.042 14.473 1.00 105.15 201 ALA C O 1
ATOM 5181 N N . SER C 1 202 ? 18.370 -23.226 12.850 1.00 105.79 202 SER C N 1
ATOM 5182 C CA . SER C 1 202 ? 17.588 -24.259 13.531 1.00 105.85 202 SER C CA 1
ATOM 5183 C C . SER C 1 202 ? 18.358 -25.573 13.701 1.00 105.53 202 SER C C 1
ATOM 5184 O O . SER C 1 202 ? 18.037 -26.378 14.578 1.00 105.38 202 SER C O 1
ATOM 5187 N N . VAL C 1 203 ? 19.367 -25.784 12.857 1.00 104.47 203 VAL C N 1
ATOM 5188 C CA . VAL C 1 203 ? 20.202 -26.976 12.939 1.00 102.98 203 VAL C CA 1
ATOM 5189 C C . VAL C 1 203 ? 21.091 -26.803 14.160 1.00 102.73 203 VAL C C 1
ATOM 5190 O O . VAL C 1 203 ? 21.191 -27.700 14.990 1.00 103.94 203 VAL C O 1
ATOM 5194 N N . LEU C 1 204 ? 21.718 -25.635 14.269 1.00 101.47 204 LEU C N 1
ATOM 5195 C CA . LEU C 1 204 ? 22.594 -25.332 15.391 1.00 100.57 204 LEU C CA 1
ATOM 5196 C C . LEU C 1 204 ? 21.823 -25.120 16.681 1.00 100.85 204 LEU C C 1
ATOM 5197 O O . LEU C 1 204 ? 22.386 -25.216 17.760 1.00 100.56 204 LEU C O 1
ATOM 5202 N N . ALA C 1 205 ? 20.536 -24.824 16.577 1.00 102.64 205 ALA C N 1
ATOM 5203 C CA . ALA C 1 205 ? 19.720 -24.598 17.766 1.00 106.06 205 ALA C CA 1
ATOM 5204 C C . ALA C 1 205 ? 19.265 -25.937 18.327 1.00 108.04 205 ALA C C 1
ATOM 5205 O O . ALA C 1 205 ? 18.907 -26.053 19.510 1.00 106.83 205 ALA C O 1
ATOM 5207 N N . LEU C 1 206 ? 19.284 -26.929 17.437 1.00 110.90 206 LEU C N 1
ATOM 5208 C CA . LEU C 1 206 ? 18.915 -28.319 17.718 1.00 113.04 206 LEU C CA 1
ATOM 5209 C C . LEU C 1 206 ? 20.105 -28.958 18.405 1.00 114.53 206 LEU C C 1
ATOM 5210 O O . LEU C 1 206 ? 19.995 -29.522 19.493 1.00 114.26 206 LEU C O 1
ATOM 5215 N N . GLU C 1 207 ? 21.243 -28.875 17.731 1.00 116.24 207 GLU C N 1
ATOM 5216 C CA . GLU C 1 207 ? 22.481 -29.389 18.257 1.00 119.40 207 GLU C CA 1
ATOM 5217 C C . GLU C 1 207 ? 22.562 -29.019 19.734 1.00 122.25 207 GLU C C 1
ATOM 5218 O O . GLU C 1 207 ? 22.517 -29.890 20.602 1.00 123.95 207 GLU C O 1
ATOM 5224 N N . LYS C 1 208 ? 22.650 -27.727 20.031 1.00 124.93 208 LYS C N 1
ATOM 5225 C CA . LYS C 1 208 ? 22.741 -27.302 21.420 1.00 127.49 208 LYS C CA 1
ATOM 5226 C C . LYS C 1 208 ? 21.662 -27.876 22.324 1.00 130.66 208 LYS C C 1
ATOM 5227 O O . LYS C 1 208 ? 21.899 -28.072 23.512 1.00 130.87 208 LYS C O 1
ATOM 5233 N N . SER C 1 209 ? 20.482 -28.154 21.781 1.00 135.06 209 SER C N 1
ATOM 5234 C CA . SER C 1 209 ? 19.433 -28.732 22.613 1.00 140.00 209 SER C CA 1
ATOM 5235 C C . SER C 1 209 ? 19.856 -30.166 22.910 1.00 143.29 209 SER C C 1
ATOM 5236 O O . SER C 1 209 ? 19.626 -30.683 24.005 1.00 143.43 209 SER C O 1
ATOM 5239 N N . GLY C 1 210 ? 20.492 -30.790 21.920 1.00 147.06 210 GLY C N 1
ATOM 5240 C CA . GLY C 1 210 ? 20.955 -32.158 22.053 1.00 152.06 210 GLY C CA 1
ATOM 5241 C C . GLY C 1 210 ? 19.847 -33.151 22.351 1.00 156.15 210 GLY C C 1
ATOM 5242 O O . GLY C 1 210 ? 20.041 -34.356 22.201 1.00 156.58 210 GLY C O 1
ATOM 5243 N N . THR C 1 211 ? 18.683 -32.639 22.755 1.00 160.46 211 THR C N 1
ATOM 5244 C CA . THR C 1 211 ? 17.525 -33.463 23.113 1.00 164.30 211 THR C CA 1
ATOM 5245 C C . THR C 1 211 ? 17.046 -34.479 22.065 1.00 167.17 211 THR C C 1
ATOM 5246 O O . THR C 1 211 ? 16.481 -35.515 22.433 1.00 167.67 211 THR C O 1
ATOM 5250 N N . TYR C 1 212 ? 17.274 -34.213 20.778 1.00 169.95 212 TYR C N 1
ATOM 5251 C CA . TYR C 1 212 ? 16.807 -35.143 19.751 1.00 172.62 212 TYR C CA 1
ATOM 5252 C C . TYR C 1 212 ? 17.801 -35.741 18.766 1.00 174.07 212 TYR C C 1
ATOM 5253 O O . TYR C 1 212 ? 17.398 -36.483 17.867 1.00 174.15 212 TYR C O 1
ATOM 5262 N N . LEU C 1 213 ? 19.086 -35.434 18.919 1.00 175.77 213 LEU C N 1
ATOM 5263 C CA . LEU C 1 213 ? 20.086 -36.009 18.027 1.00 177.54 213 LEU C CA 1
ATOM 5264 C C . LEU C 1 213 ? 21.522 -35.654 18.386 1.00 178.94 213 LEU C C 1
ATOM 5265 O O . LEU C 1 213 ? 21.795 -34.583 18.934 1.00 178.32 213 LEU C O 1
ATOM 5270 N N . THR C 1 214 ? 22.427 -36.580 18.065 1.00 181.05 214 THR C N 1
ATOM 5271 C CA . THR C 1 214 ? 23.861 -36.437 18.324 1.00 182.78 214 THR C CA 1
ATOM 5272 C C . THR C 1 214 ? 24.675 -36.432 17.029 1.00 183.76 214 THR C C 1
ATOM 5273 O O . THR C 1 214 ? 24.544 -37.330 16.194 1.00 184.26 214 THR C O 1
ATOM 5277 N N . ALA C 1 215 ? 25.522 -35.417 16.883 1.00 184.40 215 ALA C N 1
ATOM 5278 C CA . ALA C 1 215 ? 26.380 -35.271 15.713 1.00 184.53 215 ALA C CA 1
ATOM 5279 C C . ALA C 1 215 ? 27.601 -34.446 16.121 1.00 184.55 215 ALA C C 1
ATOM 5280 O O . ALA C 1 215 ? 27.539 -33.666 17.076 1.00 184.43 215 ALA C O 1
ATOM 5282 N N . PRO C 1 216 ? 28.734 -34.619 15.415 1.00 184.26 216 PRO C N 1
ATOM 5283 C CA . PRO C 1 216 ? 29.948 -33.861 15.744 1.00 183.83 216 PRO C CA 1
ATOM 5284 C C . PRO C 1 216 ? 29.811 -32.370 15.421 1.00 183.46 216 PRO C C 1
ATOM 5285 O O . PRO C 1 216 ? 29.420 -31.995 14.313 1.00 183.61 216 PRO C O 1
ATOM 5289 N N . HIS C 1 217 ? 30.133 -31.526 16.397 1.00 182.41 217 HIS C N 1
ATOM 5290 C CA . HIS C 1 217 ? 30.039 -30.081 16.230 1.00 181.16 217 HIS C CA 1
ATOM 5291 C C . HIS C 1 217 ? 30.865 -29.554 15.056 1.00 179.83 217 HIS C C 1
ATOM 5292 O O . HIS C 1 217 ? 30.458 -28.602 14.383 1.00 179.89 217 HIS C O 1
ATOM 5299 N N . ASP C 1 218 ? 32.014 -30.178 14.810 1.00 177.67 218 ASP C N 1
ATOM 5300 C CA . ASP C 1 218 ? 32.902 -29.750 13.737 1.00 175.47 218 ASP C CA 1
ATOM 5301 C C . ASP C 1 218 ? 32.516 -30.235 12.349 1.00 173.86 218 ASP C C 1
ATOM 5302 O O . ASP C 1 218 ? 32.970 -29.679 11.350 1.00 173.26 218 ASP C O 1
ATOM 5307 N N . LEU C 1 219 ? 31.689 -31.269 12.278 1.00 172.51 219 LEU C N 1
ATOM 5308 C CA . LEU C 1 219 ? 31.250 -31.792 10.985 1.00 171.65 219 LEU C CA 1
ATOM 5309 C C . LEU C 1 219 ? 30.040 -30.986 10.514 1.00 170.48 219 LEU C C 1
ATOM 5310 O O . LEU C 1 219 ? 29.989 -30.509 9.375 1.00 170.25 219 LEU C O 1
ATOM 5315 N N . VAL C 1 220 ? 29.074 -30.834 11.417 1.00 168.71 220 VAL C N 1
ATOM 5316 C CA . VAL C 1 220 ? 27.847 -30.097 11.149 1.00 165.77 220 VAL C CA 1
ATOM 5317 C C . VAL C 1 220 ? 28.153 -28.632 10.827 1.00 163.52 220 VAL C C 1
ATOM 5318 O O . VAL C 1 220 ? 27.616 -28.075 9.874 1.00 162.47 220 VAL C O 1
ATOM 5322 N N . TYR C 1 221 ? 29.017 -28.005 11.619 1.00 161.34 221 TYR C N 1
ATOM 5323 C CA . TYR C 1 221 ? 29.370 -26.617 11.363 1.00 159.48 221 TYR C CA 1
ATOM 5324 C C . TYR C 1 221 ? 30.073 -26.560 10.009 1.00 157.86 221 TYR C C 1
ATOM 5325 O O . TYR C 1 221 ? 29.861 -25.639 9.221 1.00 157.63 221 TYR C O 1
ATOM 5334 N N . LEU C 1 222 ? 30.903 -27.561 9.742 1.00 156.10 222 LEU C N 1
ATOM 5335 C CA . LEU C 1 222 ? 31.635 -27.621 8.488 1.00 154.63 222 LEU C CA 1
ATOM 5336 C C . LEU C 1 222 ? 30.713 -27.812 7.297 1.00 153.52 222 LEU C C 1
ATOM 5337 O O . LEU C 1 222 ? 30.994 -27.321 6.203 1.00 153.04 222 LEU C O 1
ATOM 5342 N N . VAL C 1 223 ? 29.614 -28.530 7.497 1.00 152.34 223 VAL C N 1
ATOM 5343 C CA . VAL C 1 223 ? 28.692 -28.749 6.395 1.00 150.99 223 VAL C CA 1
ATOM 5344 C C . VAL C 1 223 ? 27.984 -27.448 5.995 1.00 150.26 223 VAL C C 1
ATOM 5345 O O . VAL C 1 223 ? 27.928 -27.116 4.808 1.00 150.19 223 VAL C O 1
ATOM 5349 N N . ILE C 1 224 ? 27.476 -26.695 6.975 1.00 148.71 224 ILE C N 1
ATOM 5350 C CA . ILE C 1 224 ? 26.786 -25.436 6.674 1.00 145.78 224 ILE C CA 1
ATOM 5351 C C . ILE C 1 224 ? 27.732 -24.438 5.985 1.00 144.13 224 ILE C C 1
ATOM 5352 O O . ILE C 1 224 ? 27.369 -23.827 4.977 1.00 143.12 224 ILE C O 1
ATOM 5357 N N . VAL C 1 225 ? 28.941 -24.289 6.525 1.00 142.06 225 VAL C N 1
ATOM 5358 C CA . VAL C 1 225 ? 29.933 -23.380 5.958 1.00 140.43 225 VAL C CA 1
ATOM 5359 C C . VAL C 1 225 ? 30.100 -23.678 4.481 1.00 140.37 225 VAL C C 1
ATOM 5360 O O . VAL C 1 225 ? 30.330 -22.779 3.675 1.00 139.59 225 VAL C O 1
ATOM 5364 N N . GLY C 1 226 ? 29.999 -24.958 4.141 1.00 140.79 226 GLY C N 1
ATOM 5365 C CA . GLY C 1 226 ? 30.129 -25.370 2.759 1.00 140.56 226 GLY C CA 1
ATOM 5366 C C . GLY C 1 226 ? 28.841 -25.087 2.019 1.00 140.81 226 GLY C C 1
ATOM 5367 O O . GLY C 1 226 ? 28.857 -24.752 0.836 1.00 140.09 226 GLY C O 1
ATOM 5368 N N . PHE C 1 227 ? 27.718 -25.213 2.721 1.00 141.20 227 PHE C N 1
ATOM 5369 C CA . PHE C 1 227 ? 26.421 -24.963 2.113 1.00 141.91 227 PHE C CA 1
ATOM 5370 C C . PHE C 1 227 ? 26.186 -23.489 1.807 1.00 141.30 227 PHE C C 1
ATOM 5371 O O . PHE C 1 227 ? 25.609 -23.166 0.770 1.00 141.96 227 PHE C O 1
ATOM 5379 N N . PHE C 1 228 ? 26.622 -22.596 2.695 1.00 139.49 228 PHE C N 1
ATOM 5380 C CA . PHE C 1 228 ? 26.466 -21.163 2.443 1.00 137.68 228 PHE C CA 1
ATOM 5381 C C . PHE C 1 228 ? 27.350 -20.822 1.245 1.00 139.10 228 PHE C C 1
ATOM 5382 O O . PHE C 1 228 ? 27.005 -19.972 0.419 1.00 138.50 228 PHE C O 1
ATOM 5390 N N . VAL C 1 229 ? 28.495 -21.496 1.163 1.00 141.28 229 VAL C N 1
ATOM 5391 C CA . VAL C 1 229 ? 29.433 -21.272 0.073 1.00 144.36 229 VAL C CA 1
ATOM 5392 C C . VAL C 1 229 ? 28.885 -21.889 -1.209 1.00 147.04 229 VAL C C 1
ATOM 5393 O O . VAL C 1 229 ? 29.120 -21.381 -2.304 1.00 146.94 229 VAL C O 1
ATOM 5397 N N . TYR C 1 230 ? 28.147 -22.983 -1.064 1.00 150.65 230 TYR C N 1
ATOM 5398 C CA . TYR C 1 230 ? 27.557 -23.664 -2.211 1.00 154.58 230 TYR C CA 1
ATOM 5399 C C . TYR C 1 230 ? 26.611 -22.704 -2.931 1.00 156.52 230 TYR C C 1
ATOM 5400 O O . TYR C 1 230 ? 26.788 -22.420 -4.116 1.00 156.08 230 TYR C O 1
ATOM 5409 N N . PHE C 1 231 ? 25.616 -22.198 -2.207 1.00 159.36 231 PHE C N 1
ATOM 5410 C CA . PHE C 1 231 ? 24.651 -21.260 -2.774 1.00 162.37 231 PHE C CA 1
ATOM 5411 C C . PHE C 1 231 ? 25.327 -20.015 -3.320 1.00 164.04 231 PHE C C 1
ATOM 5412 O O . PHE C 1 231 ? 24.869 -19.440 -4.304 1.00 164.30 231 PHE C O 1
ATOM 5420 N N . LYS C 1 232 ? 26.404 -19.583 -2.675 1.00 166.05 232 LYS C N 1
ATOM 5421 C CA . LYS C 1 232 ? 27.108 -18.393 -3.135 1.00 167.98 232 LYS C CA 1
ATOM 5422 C C . LYS C 1 232 ? 27.880 -18.733 -4.411 1.00 169.41 232 LYS C C 1
ATOM 5423 O O . LYS C 1 232 ? 28.029 -17.890 -5.298 1.00 169.42 232 LYS C O 1
ATOM 5429 N N . LEU C 1 233 ? 28.362 -19.974 -4.500 1.00 171.01 233 LEU C N 1
ATOM 5430 C CA . LEU C 1 233 ? 29.097 -20.432 -5.680 1.00 172.57 233 LEU C CA 1
ATOM 5431 C C . LEU C 1 233 ? 28.126 -20.568 -6.852 1.00 173.12 233 LEU C C 1
ATOM 5432 O O . LEU C 1 233 ? 28.418 -20.133 -7.968 1.00 172.75 233 LEU C O 1
ATOM 5437 N N . SER C 1 234 ? 26.970 -21.172 -6.581 1.00 173.79 234 SER C N 1
ATOM 5438 C CA . SER C 1 234 ? 25.934 -21.375 -7.590 1.00 174.24 234 SER C CA 1
ATOM 5439 C C . SER C 1 234 ? 25.546 -20.057 -8.259 1.00 175.07 234 SER C C 1
ATOM 5440 O O . SER C 1 234 ? 25.076 -20.045 -9.395 1.00 174.95 234 SER C O 1
ATOM 5443 N N . ALA C 1 235 ? 25.739 -18.950 -7.548 1.00 176.37 235 ALA C N 1
ATOM 5444 C CA . ALA C 1 235 ? 25.412 -17.634 -8.082 1.00 177.64 235 ALA C CA 1
ATOM 5445 C C . ALA C 1 235 ? 26.437 -17.225 -9.128 1.00 178.84 235 ALA C C 1
ATOM 5446 O O . ALA C 1 235 ? 26.088 -16.640 -10.151 1.00 179.22 235 ALA C O 1
ATOM 5448 N N . VAL C 1 236 ? 27.703 -17.538 -8.874 1.00 180.00 236 VAL C N 1
ATOM 5449 C CA . VAL C 1 236 ? 28.767 -17.181 -9.804 1.00 181.06 236 VAL C CA 1
ATOM 5450 C C . VAL C 1 236 ? 29.036 -18.225 -10.888 1.00 181.79 236 VAL C C 1
ATOM 5451 O O . VAL C 1 236 ? 29.411 -17.871 -12.007 1.00 181.52 236 VAL C O 1
ATOM 5455 N N . ILE C 1 237 ? 28.849 -19.503 -10.560 1.00 182.80 237 ILE C N 1
ATOM 5456 C CA . ILE C 1 237 ? 29.080 -20.584 -11.522 1.00 183.43 237 ILE C CA 1
ATOM 5457 C C . ILE C 1 237 ? 27.848 -20.933 -12.376 1.00 183.94 237 ILE C C 1
ATOM 5458 O O . ILE C 1 237 ? 27.987 -21.500 -13.463 1.00 184.47 237 ILE C O 1
ATOM 5463 N N . LEU C 1 238 ? 26.649 -20.603 -11.891 1.00 183.78 238 LEU C N 1
ATOM 5464 C CA . LEU C 1 238 ? 25.428 -20.861 -12.655 1.00 183.25 238 LEU C CA 1
ATOM 5465 C C . LEU C 1 238 ? 24.996 -19.586 -13.379 1.00 183.30 238 LEU C C 1
ATOM 5466 O O . LEU C 1 238 ? 24.422 -19.645 -14.466 1.00 183.39 238 LEU C O 1
ATOM 5471 N N . HIS C 1 239 ? 25.278 -18.436 -12.770 1.00 183.29 239 HIS C N 1
ATOM 5472 C CA . HIS C 1 239 ? 24.945 -17.142 -13.361 1.00 183.70 239 HIS C CA 1
ATOM 5473 C C . HIS C 1 239 ? 25.788 -16.025 -12.752 1.00 183.53 239 HIS C C 1
ATOM 5474 O O . HIS C 1 239 ? 26.180 -15.117 -13.515 1.00 183.21 239 HIS C O 1
#

B-factor: mean 116.88, std 36.26, range [46.21, 221.57]

Foldseek 3Di:
DVVVPPLQPQLVVLVVDDCPPVLLLLLLLVLLLVLLVVCPPCSLVCCVVPVPLSLVLSVCLSCVLVLQLQVLVVHDSCVVVVPVVSSVSSVVSNCQCSPNVVSPVSVVCPDLPNVLVSQLSNLLVLLVQLLVQLVVQCVVVVPPLVSSLVRSLSRNQVSVVSNVVVCVVVVHDDPCSCVDPCSVVSSVLSNVSSSVSSCVSNVPDDDDDPSNSSVVSSCVSSVSVVVRSVPD/DVVVLLVVLVVLVVDDCPPVLLLLLLQVQLLVLQVVCPPCSLVCCVPPVVLSLVLSVCLSCVLVLQLCVVVVHDSVVVVVPVVSSVSSVVSNCLCRPNVVNPSSVVCPDQVNVLVSLLSNLSVLLVQLLVQLVVQCVVPVVPLVSSLCSSLSSNPVSLVSNQVSCVVVVHDDVVSCPQVQCVVRSVLSNVSRSVSSVVSNVVDDDDDPSNSSVVSSVVSSVVSVVSSVVVVVD/DVCVPVLVVVLVVLVVDDCPDVLLLLLLLVQLLVLQCVVPPCSQVCCVVPVPLSLVLSVCLSCVLVLLLCVLVVHDSCPVVVPCVNSVNSVVSNCQCRPNVVSPSVVVCVDLVNVLVSLLSVLLVLLVQLQVQLVVQCVVVLVPLVNSLVSSLSSRLVSVVSNQVSCVVVVHCPVCSPPDCLSVVRSVLSNVLRSVSSCASVCVPDDDDPSNSSVVSSVVSSVSSVCRSVVD

InterPro domains:
  IPR007866 TRIC channel [PF05197] (48-239)
  IPR007866 TRIC channel [PTHR12454] (14-280)